Protein AF-0000000072867314 (afdb_homodimer)

Structure (mmCIF, N/CA/C/O backbone):
data_AF-0000000072867314-model_v1
#
loop_
_entity.id
_entity.type
_entity.pdbx_description
1 polymer 'Rtn protein'
#
loop_
_atom_site.group_PDB
_atom_site.id
_atom_site.type_symbol
_atom_site.label_atom_id
_atom_site.label_alt_id
_atom_site.label_comp_id
_atom_site.label_asym_id
_atom_site.label_entity_id
_atom_site.label_seq_id
_atom_site.pdbx_PDB_ins_code
_atom_site.Cartn_x
_atom_site.Cartn_y
_atom_site.Cartn_z
_atom_site.occupancy
_atom_site.B_iso_or_equiv
_atom_site.auth_seq_id
_atom_site.auth_comp_id
_atom_site.auth_asym_id
_atom_site.auth_atom_id
_atom_site.pdbx_PDB_model_num
ATOM 1 N N . MET A 1 1 ? 12.867 66.688 35.156 1 55.31 1 MET A N 1
ATOM 2 C CA . MET A 1 1 ? 13.281 66.125 33.875 1 55.31 1 MET A CA 1
ATOM 3 C C . MET A 1 1 ? 13.391 64.562 33.969 1 55.31 1 MET A C 1
ATOM 5 O O . MET A 1 1 ? 13.039 63.875 33.031 1 55.31 1 MET A O 1
ATOM 9 N N . LYS A 1 2 ? 13.742 64 35.062 1 69.75 2 LYS A N 1
ATOM 10 C CA . LYS A 1 2 ? 13.914 62.594 35.281 1 69.75 2 LYS A CA 1
ATOM 11 C C . LYS A 1 2 ? 12.57 61.875 35.438 1 69.75 2 LYS A C 1
ATOM 13 O O . LYS A 1 2 ? 12.406 60.75 34.969 1 69.75 2 LYS A O 1
ATOM 18 N N . GLU A 1 3 ? 11.672 62.594 35.938 1 65.06 3 GLU A N 1
ATOM 19 C CA . GLU A 1 3 ? 10.367 62 36.188 1 65.06 3 GLU A CA 1
ATOM 20 C C . GLU A 1 3 ? 9.586 61.781 34.906 1 65.06 3 GLU A C 1
ATOM 22 O O . GLU A 1 3 ? 8.906 60.75 34.75 1 65.06 3 GLU A O 1
ATOM 27 N N . ILE A 1 4 ? 9.727 62.656 33.938 1 61.56 4 ILE A N 1
ATOM 28 C CA . ILE A 1 4 ? 9.047 62.562 32.656 1 61.56 4 ILE A CA 1
ATOM 29 C C . ILE A 1 4 ? 9.648 61.438 31.844 1 61.56 4 ILE A C 1
ATOM 31 O O . ILE A 1 4 ? 8.922 60.688 31.188 1 61.56 4 ILE A O 1
ATOM 35 N N . LYS A 1 5 ? 10.828 61.219 32.031 1 64.75 5 LYS A N 1
ATOM 36 C CA . LYS A 1 5 ? 11.508 60.156 31.312 1 64.75 5 LYS A CA 1
ATOM 37 C C . LYS A 1 5 ? 11.07 58.781 31.812 1 64.75 5 LYS A C 1
ATOM 39 O O . LYS A 1 5 ? 10.898 57.844 31.031 1 64.75 5 LYS A O 1
ATOM 44 N N . ARG A 1 6 ? 10.781 58.719 33.125 1 65.94 6 ARG A N 1
ATOM 45 C CA . ARG A 1 6 ? 10.367 57.469 33.719 1 65.94 6 ARG A CA 1
ATOM 46 C C . ARG A 1 6 ? 8.945 57.094 33.312 1 65.94 6 ARG A C 1
ATOM 48 O O . ARG A 1 6 ? 8.648 55.938 33.062 1 65.94 6 ARG A O 1
ATOM 55 N N . ARG A 1 7 ? 8.172 58.125 33.188 1 67.62 7 ARG A N 1
ATOM 56 C CA . ARG A 1 7 ? 6.773 57.906 32.844 1 67.62 7 ARG A CA 1
ATOM 57 C C . ARG A 1 7 ? 6.648 57.438 31.391 1 67.62 7 ARG A C 1
ATOM 59 O O . ARG A 1 7 ? 5.863 56.531 31.078 1 67.62 7 ARG A O 1
ATOM 66 N N . ASN A 1 8 ? 7.531 57.938 30.594 1 66.75 8 ASN A N 1
ATOM 67 C CA . ASN A 1 8 ? 7.512 57.562 29.172 1 66.75 8 ASN A CA 1
ATOM 68 C C . ASN A 1 8 ? 8.023 56.125 28.969 1 66.75 8 ASN A C 1
ATOM 70 O O . ASN A 1 8 ? 7.5 55.406 28.125 1 66.75 8 ASN A O 1
ATOM 74 N N . ALA A 1 9 ? 8.844 55.812 29.906 1 71.88 9 ALA A N 1
ATOM 75 C CA . ALA A 1 9 ? 9.398 54.438 29.844 1 71.88 9 ALA A CA 1
ATOM 76 C C . ALA A 1 9 ? 8.367 53.406 30.266 1 71.88 9 ALA A C 1
ATOM 78 O O . ALA A 1 9 ? 8.258 52.344 29.672 1 71.88 9 ALA A O 1
ATOM 79 N N . TRP A 1 10 ? 7.562 53.844 31.297 1 70.62 10 TRP A N 1
ATOM 80 C CA . TRP A 1 10 ? 6.523 52.938 31.781 1 70.62 10 TRP A CA 1
ATOM 81 C C . TRP A 1 10 ? 5.406 52.781 30.75 1 70.62 10 TRP A C 1
ATOM 83 O O . TRP A 1 10 ? 4.879 51.688 30.562 1 70.62 10 TRP A O 1
ATOM 93 N N . ILE A 1 11 ? 5.121 53.844 30.031 1 68.62 11 ILE A N 1
ATOM 94 C CA . ILE A 1 11 ? 4.086 53.781 29 1 68.62 11 ILE A CA 1
ATOM 95 C C . ILE A 1 11 ? 4.562 52.938 27.828 1 68.62 11 ILE A C 1
ATOM 97 O O . ILE A 1 11 ? 3.811 52.125 27.297 1 68.62 11 ILE A O 1
ATOM 101 N N . ALA A 1 12 ? 5.855 53.094 27.578 1 67.88 12 ALA A N 1
ATOM 102 C CA . ALA A 1 12 ? 6.438 52.344 26.484 1 67.88 12 ALA A CA 1
ATOM 103 C C . ALA A 1 12 ? 6.457 50.844 26.812 1 67.88 12 ALA A C 1
ATOM 105 O O . ALA A 1 12 ? 6.125 50 25.953 1 67.88 12 ALA A O 1
ATOM 106 N N . PHE A 1 13 ? 6.766 50.562 28.047 1 65.44 13 PHE A N 1
ATOM 107 C CA . PHE A 1 13 ? 6.82 49.188 28.5 1 65.44 13 PHE A CA 1
ATOM 108 C C . PHE A 1 13 ? 5.426 48.562 28.547 1 65.44 13 PHE A C 1
ATOM 110 O O . PHE A 1 13 ? 5.227 47.438 28.156 1 65.44 13 PHE A O 1
ATOM 117 N N . SER A 1 14 ? 4.441 49.406 28.984 1 68.38 14 SER A N 1
ATOM 118 C CA . SER A 1 14 ? 3.062 48.906 29.078 1 68.38 14 SER A CA 1
ATOM 119 C C . SER A 1 14 ? 2.473 48.688 27.688 1 68.38 14 SER A C 1
ATOM 121 O O . SER A 1 14 ? 1.771 47.688 27.469 1 68.38 14 SER A O 1
ATOM 123 N N . LEU A 1 15 ? 2.863 49.531 26.75 1 66.44 15 LEU A N 1
ATOM 124 C CA . LEU A 1 15 ? 2.367 49.375 25.391 1 66.44 15 LEU A CA 1
ATOM 125 C C . LEU A 1 15 ? 2.961 48.125 24.734 1 66.44 15 LEU A C 1
ATOM 127 O O . LEU A 1 15 ? 2.256 47.375 24.047 1 66.44 15 LEU A O 1
ATOM 131 N N . ALA A 1 16 ? 4.266 47.938 25.047 1 65.62 16 ALA A N 1
ATOM 132 C CA . ALA A 1 16 ? 4.953 46.781 24.531 1 65.62 16 ALA A CA 1
ATOM 133 C C . ALA A 1 16 ? 4.344 45.5 25.094 1 65.62 16 ALA A C 1
ATOM 135 O O . ALA A 1 16 ? 4.152 44.5 24.359 1 65.62 16 ALA A O 1
ATOM 136 N N . LEU A 1 17 ? 3.945 45.531 26.328 1 69.88 17 LEU A N 1
ATOM 137 C CA . LEU A 1 17 ? 3.357 44.375 27 1 69.88 17 LEU A CA 1
ATOM 138 C C . LEU A 1 17 ? 1.967 44.094 26.438 1 69.88 17 LEU A C 1
ATOM 140 O O . LEU A 1 17 ? 1.614 42.906 26.234 1 69.88 17 LEU A O 1
ATOM 144 N N . VAL A 1 18 ? 1.208 45.125 26.141 1 69.06 18 VAL A N 1
ATOM 145 C CA . VAL A 1 18 ? -0.143 44.969 25.609 1 69.06 18 VAL A CA 1
ATOM 146 C C . VAL A 1 18 ? -0.082 44.375 24.203 1 69.06 18 VAL A C 1
ATOM 148 O O . VAL A 1 18 ? -0.845 43.438 23.875 1 69.06 18 VAL A O 1
ATOM 151 N N . VAL A 1 19 ? 0.861 44.844 23.391 1 66.69 19 VAL A N 1
ATOM 152 C CA . VAL A 1 19 ? 1.023 44.344 22.031 1 66.69 19 VAL A CA 1
ATOM 153 C C . VAL A 1 19 ? 1.481 42.875 22.062 1 66.69 19 VAL A C 1
ATOM 155 O O . VAL A 1 19 ? 0.995 42.062 21.297 1 66.69 19 VAL A O 1
ATOM 158 N N . PHE A 1 20 ? 2.369 42.594 23.047 1 67.31 20 PHE A N 1
ATOM 159 C CA . PHE A 1 20 ? 2.861 41.25 23.234 1 67.31 20 PHE A CA 1
ATOM 160 C C . PHE A 1 20 ? 1.735 40.312 23.672 1 67.31 20 PHE A C 1
ATOM 162 O O . PHE A 1 20 ? 1.569 39.219 23.125 1 67.31 20 PHE A O 1
ATOM 169 N N . LEU A 1 21 ? 0.933 40.812 24.562 1 69.69 21 LEU A N 1
ATOM 170 C CA . LEU A 1 21 ? -0.168 40 25.078 1 69.69 21 LEU A CA 1
ATOM 171 C C . LEU A 1 21 ? -1.259 39.812 24.031 1 69.69 21 LEU A C 1
ATOM 173 O O . LEU A 1 21 ? -1.838 38.75 23.891 1 69.69 21 LEU A O 1
ATOM 177 N N . ALA A 1 22 ? -1.521 40.781 23.219 1 69.06 22 ALA A N 1
ATOM 178 C CA . ALA A 1 22 ? -2.502 40.688 22.141 1 69.06 22 ALA A CA 1
ATOM 179 C C . ALA A 1 22 ? -2.045 39.719 21.062 1 69.06 22 ALA A C 1
ATOM 181 O O . ALA A 1 22 ? -2.84 38.938 20.562 1 69.06 22 ALA A O 1
ATOM 182 N N . GLY A 1 23 ? -0.732 39.812 20.75 1 64.12 23 GLY A N 1
ATOM 183 C CA . GLY A 1 23 ? -0.175 38.906 19.766 1 64.12 23 GLY A CA 1
ATOM 184 C C . GLY A 1 23 ? -0.267 37.438 20.188 1 64.12 23 GLY A C 1
ATOM 185 O O . GLY A 1 23 ? -0.692 36.594 19.391 1 64.12 23 GLY A O 1
ATOM 186 N N . VAL A 1 24 ? 0.084 37.219 21.438 1 66.31 24 VAL A N 1
ATOM 187 C CA . VAL A 1 24 ? 0.016 35.875 21.984 1 66.31 24 VAL A CA 1
ATOM 188 C C . VAL A 1 24 ? -1.438 35.406 22.031 1 66.31 24 VAL A C 1
ATOM 190 O O . VAL A 1 24 ? -1.733 34.25 21.719 1 66.31 24 VAL A O 1
ATOM 193 N N . PHE A 1 25 ? -2.344 36.312 22.266 1 64 25 PHE A N 1
ATOM 194 C CA . PHE A 1 25 ? -3.771 36.031 22.328 1 64 25 PHE A CA 1
ATOM 195 C C . PHE A 1 25 ? -4.309 35.656 20.953 1 64 25 PHE A C 1
ATOM 197 O O . PHE A 1 25 ? -5.059 34.688 20.812 1 64 25 PHE A O 1
ATOM 204 N N . VAL A 1 26 ? -3.934 36.281 19.906 1 64.06 26 VAL A N 1
ATOM 205 C CA . VAL A 1 26 ? -4.406 36.031 18.547 1 64.06 26 VAL A CA 1
ATOM 206 C C . VAL A 1 26 ? -3.877 34.688 18.047 1 64.06 26 VAL A C 1
ATOM 208 O O . VAL A 1 26 ? -4.621 33.906 17.453 1 64.06 26 VAL A O 1
ATOM 211 N N . ILE A 1 27 ? -2.688 34.469 18.375 1 61 27 ILE A N 1
ATOM 212 C CA . ILE A 1 27 ? -2.088 33.25 17.906 1 61 27 ILE A CA 1
ATOM 213 C C . ILE A 1 27 ? -2.766 32.031 18.594 1 61 27 ILE A C 1
ATOM 215 O O . ILE A 1 27 ? -3.1 31.062 17.938 1 61 27 ILE A O 1
ATOM 219 N N . ASN A 1 28 ? -2.959 32.25 19.891 1 57.69 28 ASN A N 1
ATOM 220 C CA . ASN A 1 28 ? -3.619 31.188 20.625 1 57.69 28 ASN A CA 1
ATOM 221 C C . ASN A 1 28 ? -5.078 31.031 20.203 1 57.69 28 ASN A C 1
ATOM 223 O O . ASN A 1 28 ? -5.598 29.922 20.141 1 57.69 28 ASN A O 1
ATOM 227 N N . TRP A 1 29 ? -5.652 32.156 19.922 1 58.12 29 TRP A N 1
ATOM 228 C CA . TRP A 1 29 ? 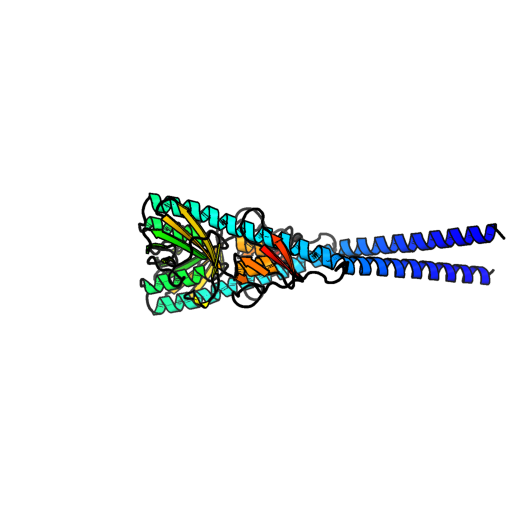-7.031 32.125 19.438 1 58.12 29 TRP A CA 1
ATOM 229 C C . TRP A 1 29 ? -7.129 31.484 18.062 1 58.12 29 TRP A C 1
ATOM 231 O O . TRP A 1 29 ? -8.055 30.703 17.812 1 58.12 29 TRP A O 1
ATOM 241 N N . GLN A 1 30 ? -6.219 31.672 17.281 1 57 30 GLN A N 1
ATOM 242 C CA . GLN A 1 30 ? -6.191 31.109 15.945 1 57 30 GLN A CA 1
ATOM 243 C C . GLN A 1 30 ? -5.91 29.609 15.984 1 57 30 GLN A C 1
ATOM 245 O O . GLN A 1 30 ? -6.516 28.828 15.242 1 57 30 GLN A O 1
ATOM 250 N N . LEU A 1 31 ? -5.016 29.281 16.812 1 55.31 31 LEU A N 1
ATOM 251 C CA . LEU A 1 31 ? -4.68 27.859 16.969 1 55.31 31 LEU A CA 1
ATOM 252 C C . LEU A 1 31 ? -5.852 27.078 17.562 1 55.31 31 LEU A C 1
ATOM 254 O O . LEU A 1 31 ? -6.082 25.922 17.188 1 55.31 31 LEU A O 1
ATOM 258 N N . TRP A 1 32 ? -6.473 27.891 18.406 1 53.16 32 TRP A N 1
ATOM 259 C CA . TRP A 1 32 ? -7.656 27.281 19 1 53.16 32 TRP A CA 1
ATOM 260 C C . TRP A 1 32 ? -8.773 27.156 17.984 1 53.16 32 TRP A C 1
ATOM 262 O O . TRP A 1 32 ? -9.484 26.141 17.938 1 53.16 32 TRP A O 1
ATOM 272 N N . HIS A 1 33 ? -9.055 28.156 17.172 1 52.59 33 HIS A N 1
ATOM 273 C CA . HIS A 1 33 ? -10.156 28.109 16.219 1 52.59 33 HIS A CA 1
ATOM 274 C C . HIS A 1 33 ? -9.828 27.219 15.031 1 52.59 33 HIS A C 1
ATOM 276 O O . HIS A 1 33 ? -10.734 26.688 14.375 1 52.59 33 HIS A O 1
ATOM 282 N N . SER A 1 34 ? -8.742 27.016 14.828 1 53.44 34 SER A N 1
ATOM 283 C CA . SER A 1 34 ? -8.359 26.234 13.656 1 53.44 34 SER A CA 1
ATOM 284 C C . SER A 1 34 ? -8.758 24.766 13.812 1 53.44 34 SER A C 1
ATOM 286 O O . SER A 1 34 ? -8.734 24.016 12.844 1 53.44 34 SER A O 1
ATOM 288 N N . ASP A 1 35 ? -9.414 24.484 14.969 1 52.47 35 ASP A N 1
ATOM 289 C CA . ASP A 1 35 ? -9.617 23.062 15.242 1 52.47 35 ASP A CA 1
ATOM 290 C C . ASP A 1 35 ? -10.781 22.5 14.422 1 52.47 35 ASP A C 1
ATOM 292 O O . ASP A 1 35 ? -10.695 21.391 13.883 1 52.47 35 ASP A O 1
ATOM 296 N N . GLN A 1 36 ? -12.102 23.281 14.555 1 53.94 36 GLN A N 1
ATOM 297 C CA . GLN A 1 36 ? -13.242 22.719 13.844 1 53.94 36 GLN A CA 1
ATOM 298 C C . GLN A 1 36 ? -12.961 22.594 12.352 1 53.94 36 GLN A C 1
ATOM 300 O O . GLN A 1 36 ? -13.281 21.578 11.742 1 53.94 36 GLN A O 1
ATOM 305 N N . ALA A 1 37 ? -12.602 23.672 11.742 1 57.28 37 ALA A N 1
ATOM 306 C CA . ALA A 1 37 ? -12.258 23.734 10.32 1 57.28 37 ALA A CA 1
ATOM 307 C C . ALA A 1 37 ? -11.258 22.641 9.945 1 57.28 37 ALA A C 1
ATOM 309 O O . ALA A 1 37 ? -11.297 22.109 8.836 1 57.28 37 ALA A O 1
ATOM 310 N N . THR A 1 38 ? -11.039 22.031 11.172 1 71.88 38 THR A N 1
ATOM 311 C CA . THR A 1 38 ? -9.914 21.141 10.945 1 71.88 38 THR A CA 1
ATOM 312 C C . THR A 1 38 ? -10.391 19.703 10.766 1 71.88 38 THR A C 1
ATOM 314 O O . THR A 1 38 ? -9.93 19 9.867 1 71.88 38 THR A O 1
ATOM 317 N N . HIS A 1 39 ? -11.805 19.453 11.336 1 79.5 39 HIS A N 1
ATOM 318 C CA . HIS A 1 39 ? -12.234 18.062 11.234 1 79.5 39 HIS A CA 1
ATOM 319 C C . HIS A 1 39 ? -12.93 17.797 9.906 1 79.5 39 HIS A C 1
ATOM 321 O O . HIS A 1 39 ? -12.781 16.719 9.328 1 79.5 39 HIS A O 1
ATOM 327 N N . VAL A 1 40 ? -13.719 18.844 9.5 1 82.69 40 VAL A N 1
ATOM 328 C CA . VAL A 1 40 ? -14.406 18.672 8.227 1 82.69 40 VAL A CA 1
ATOM 329 C C . VAL A 1 40 ? -13.383 18.594 7.098 1 82.69 40 VAL A C 1
ATOM 331 O O . VAL A 1 40 ? -13.531 17.797 6.164 1 82.69 40 VAL A O 1
ATOM 334 N N . ALA A 1 41 ? -12.453 19.406 7.258 1 85.5 41 ALA A N 1
ATOM 335 C CA . ALA A 1 41 ? -11.391 19.375 6.254 1 85.5 41 ALA A CA 1
ATOM 336 C C . ALA A 1 41 ? -10.648 18.047 6.277 1 85.5 41 ALA A C 1
ATOM 338 O O . ALA A 1 41 ? -10.305 17.5 5.223 1 85.5 41 ALA A O 1
ATOM 339 N N . ALA A 1 42 ? -10.461 17.5 7.43 1 87.62 42 ALA A N 1
ATOM 340 C CA . ALA A 1 42 ? -9.812 16.188 7.57 1 87.62 42 ALA A CA 1
ATOM 341 C C . ALA A 1 42 ? -10.68 15.078 6.98 1 87.62 42 ALA A C 1
ATOM 343 O O . ALA A 1 42 ? -10.164 14.18 6.309 1 87.62 42 ALA A O 1
ATOM 344 N N . ALA A 1 43 ? -11.945 15.195 7.176 1 90.62 43 ALA A N 1
ATOM 345 C CA . ALA A 1 43 ? -12.875 14.203 6.645 1 90.62 43 ALA A CA 1
ATOM 346 C C . ALA A 1 43 ? -12.898 14.242 5.117 1 90.62 43 ALA A C 1
ATOM 348 O O . ALA A 1 43 ? -12.93 13.195 4.465 1 90.62 43 ALA A O 1
ATOM 349 N N . ARG A 1 44 ? -12.914 15.453 4.609 1 91.19 44 ARG A N 1
ATOM 350 C CA . ARG A 1 44 ? -12.914 15.617 3.156 1 91.19 44 ARG A CA 1
ATOM 351 C C . ARG A 1 44 ? -11.641 15.047 2.541 1 91.19 44 ARG A C 1
ATOM 353 O O . ARG A 1 44 ? -11.688 14.375 1.506 1 91.19 44 ARG A O 1
ATOM 360 N N . GLN A 1 45 ? -10.555 15.32 3.25 1 91.31 45 GLN A N 1
ATOM 361 C CA . GLN A 1 45 ? -9.281 14.805 2.756 1 91.31 45 GLN A CA 1
ATOM 362 C C . GLN A 1 45 ? -9.242 13.281 2.824 1 91.31 45 GLN A C 1
ATOM 364 O O . GLN A 1 45 ? -8.766 12.625 1.894 1 91.31 45 GLN A O 1
ATOM 369 N N . ALA A 1 46 ? -9.711 12.734 3.875 1 93.31 46 ALA A N 1
ATOM 370 C CA . ALA A 1 46 ? -9.781 11.281 4.016 1 93.31 46 ALA A CA 1
ATOM 371 C C . ALA A 1 46 ? -10.656 10.664 2.934 1 93.31 46 ALA A C 1
ATOM 373 O O . ALA A 1 46 ? -10.305 9.641 2.342 1 93.31 46 ALA A O 1
ATOM 374 N N . ALA A 1 47 ? -11.758 11.32 2.664 1 95.44 47 ALA A N 1
ATOM 375 C CA . ALA A 1 47 ? -12.68 10.828 1.642 1 95.44 47 ALA A CA 1
ATOM 376 C C . ALA A 1 47 ? -12.023 10.828 0.264 1 95.44 47 ALA A C 1
ATOM 378 O O . ALA A 1 47 ? -12.219 9.906 -0.526 1 95.44 47 ALA A O 1
ATOM 379 N N . LYS A 1 48 ? -11.328 11.852 0.046 1 95.25 48 LYS A N 1
ATOM 380 C CA . LYS A 1 48 ? -10.625 11.938 -1.23 1 95.25 48 LYS A CA 1
ATOM 381 C C . LYS A 1 48 ? -9.617 10.797 -1.373 1 95.25 48 LYS A C 1
ATOM 383 O O . LYS A 1 48 ? -9.508 10.188 -2.438 1 95.25 48 LYS A O 1
ATOM 388 N N . LYS A 1 49 ? -8.914 10.461 -0.303 1 94.62 49 LYS A N 1
ATOM 389 C CA . LYS A 1 49 ? -7.926 9.383 -0.326 1 94.62 49 LYS A CA 1
ATOM 390 C C . LYS A 1 49 ? -8.602 8.023 -0.511 1 94.62 49 LYS A C 1
ATOM 392 O O . LYS A 1 49 ? -8.133 7.199 -1.298 1 94.62 49 LYS A O 1
ATOM 397 N N . ILE A 1 50 ? -9.703 7.848 0.119 1 97.62 50 ILE A N 1
ATOM 398 C CA . ILE A 1 50 ? -10.422 6.582 0.007 1 97.62 50 ILE A CA 1
ATOM 399 C C . ILE A 1 50 ? -11 6.445 -1.398 1 97.62 50 ILE A C 1
ATOM 401 O O . ILE A 1 50 ? -10.961 5.359 -1.987 1 97.62 50 ILE A O 1
ATOM 405 N N . ALA A 1 51 ? -11.531 7.543 -1.922 1 98.12 51 ALA A N 1
ATOM 406 C CA . ALA A 1 51 ? -12.055 7.508 -3.285 1 98.12 51 ALA A CA 1
ATOM 407 C C . ALA A 1 51 ? -10.961 7.148 -4.285 1 98.12 51 ALA A C 1
ATOM 409 O O . ALA A 1 51 ? -11.203 6.406 -5.238 1 98.12 51 ALA A O 1
ATOM 410 N N . ALA A 1 52 ? -9.789 7.617 -4.027 1 96.81 52 ALA A N 1
ATOM 411 C CA . ALA A 1 52 ? -8.664 7.301 -4.906 1 96.81 52 ALA A CA 1
ATOM 412 C C . ALA A 1 52 ? -8.32 5.816 -4.84 1 96.81 52 ALA A C 1
ATOM 414 O O . ALA A 1 52 ? -7.98 5.207 -5.855 1 96.81 52 ALA A O 1
ATOM 415 N N . ILE A 1 53 ? -8.367 5.262 -3.686 1 98.25 53 ILE A N 1
ATOM 416 C CA . ILE A 1 53 ? -8.141 3.828 -3.518 1 98.25 53 ILE A CA 1
ATOM 417 C C . ILE A 1 53 ? -9.203 3.045 -4.273 1 98.25 53 ILE A C 1
ATOM 419 O O . ILE A 1 53 ? -8.898 2.061 -4.953 1 98.25 53 ILE A O 1
ATOM 423 N N . LEU A 1 54 ? -10.438 3.508 -4.207 1 98.75 54 LEU A N 1
ATOM 424 C CA . LEU A 1 54 ? -11.531 2.826 -4.887 1 98.75 54 LEU A CA 1
ATOM 425 C C . LEU A 1 54 ? -11.414 2.986 -6.398 1 98.75 54 LEU A C 1
ATOM 427 O O . LEU A 1 54 ? -11.852 2.115 -7.156 1 98.75 54 LEU A O 1
ATOM 431 N N . ASP A 1 55 ? -10.797 4.094 -6.848 1 98.44 55 ASP A N 1
ATOM 432 C CA . ASP A 1 55 ? -10.5 4.223 -8.273 1 98.44 55 ASP A CA 1
ATOM 433 C C . ASP A 1 55 ? -9.555 3.119 -8.742 1 98.44 55 ASP A C 1
ATOM 435 O O . ASP A 1 55 ? -9.703 2.598 -9.844 1 98.44 55 ASP A O 1
ATOM 439 N N . GLU A 1 56 ? -8.57 2.754 -7.867 1 98.06 56 GLU A N 1
ATOM 440 C CA . GLU A 1 56 ? -7.688 1.634 -8.18 1 98.06 56 GLU A CA 1
ATOM 441 C C . GLU A 1 56 ? -8.477 0.336 -8.336 1 98.06 56 GLU A C 1
ATOM 443 O O . GLU A 1 56 ? -8.211 -0.447 -9.25 1 98.06 56 GLU A O 1
ATOM 448 N N . ALA A 1 57 ? -9.383 0.16 -7.461 1 98.75 57 ALA A N 1
ATOM 449 C CA . ALA A 1 57 ? -10.219 -1.039 -7.508 1 98.75 57 ALA A CA 1
ATOM 450 C C . ALA A 1 57 ? -11.055 -1.079 -8.789 1 98.75 57 ALA A C 1
ATOM 452 O O . ALA A 1 57 ? -11.195 -2.133 -9.406 1 98.75 57 ALA A O 1
ATOM 453 N N . ARG A 1 58 ? -11.594 0.04 -9.141 1 98.19 58 ARG A N 1
ATOM 454 C CA . ARG A 1 58 ? -12.375 0.127 -10.367 1 98.19 58 ARG A CA 1
ATOM 455 C C . ARG A 1 58 ? -11.523 -0.218 -11.586 1 98.19 58 ARG A C 1
ATOM 457 O O . ARG A 1 58 ? -11.961 -0.964 -12.461 1 98.19 58 ARG A O 1
ATOM 464 N N . GLU A 1 59 ? -10.344 0.258 -11.586 1 97.81 59 GLU A N 1
ATOM 465 C CA . GLU A 1 59 ? -9.43 -0.051 -12.688 1 97.81 59 GLU A CA 1
ATOM 466 C C . GLU A 1 59 ? -9.078 -1.535 -12.711 1 97.81 59 GLU A C 1
ATOM 468 O O . GLU A 1 59 ? -9.031 -2.152 -13.773 1 97.81 59 GLU A O 1
ATOM 473 N N . ALA A 1 60 ? -8.844 -2.051 -11.578 1 98.44 60 ALA A N 1
ATOM 474 C CA . ALA A 1 60 ? -8.531 -3.475 -11.477 1 98.44 60 ALA A CA 1
ATOM 475 C C . ALA A 1 60 ? -9.711 -4.328 -11.938 1 98.44 60 ALA A C 1
ATOM 477 O O . ALA A 1 60 ? -9.516 -5.398 -12.516 1 98.44 60 ALA A O 1
ATOM 478 N N . THR A 1 61 ? -10.906 -3.871 -11.68 1 98.31 61 THR A N 1
ATOM 479 C CA . THR A 1 61 ? -12.109 -4.562 -12.125 1 98.31 61 THR A CA 1
ATOM 480 C C . THR A 1 61 ? -12.156 -4.641 -13.648 1 98.31 61 THR A C 1
ATOM 482 O O . THR A 1 61 ? -12.547 -5.664 -14.211 1 98.31 61 THR A O 1
ATOM 485 N N . ALA A 1 62 ? -11.75 -3.598 -14.258 1 97.06 62 ALA A N 1
ATOM 486 C CA . ALA A 1 62 ? -11.703 -3.605 -15.719 1 97.06 62 ALA A CA 1
ATOM 487 C C . ALA A 1 62 ? -10.75 -4.68 -16.234 1 97.06 62 ALA A C 1
ATOM 489 O O . ALA A 1 62 ? -11.07 -5.406 -17.172 1 97.06 62 ALA A O 1
ATOM 490 N N . THR A 1 63 ? -9.648 -4.809 -15.602 1 96.31 63 THR A N 1
ATOM 491 C CA . THR A 1 63 ? -8.688 -5.844 -15.961 1 96.31 63 THR A CA 1
ATOM 492 C C . THR A 1 63 ? -9.266 -7.234 -15.711 1 96.31 63 THR A C 1
ATOM 494 O O . THR A 1 63 ? -9.117 -8.133 -16.531 1 96.31 63 THR A O 1
ATOM 497 N N . ALA A 1 64 ? -9.93 -7.367 -14.602 1 98.19 64 ALA A N 1
ATOM 498 C CA . ALA A 1 64 ? -10.531 -8.648 -14.25 1 98.19 64 ALA A CA 1
ATOM 499 C C . ALA A 1 64 ? -11.602 -9.055 -15.258 1 98.19 64 ALA A C 1
ATOM 501 O O . ALA A 1 64 ? -11.703 -10.227 -15.633 1 98.19 64 ALA A O 1
ATOM 502 N N . LEU A 1 65 ? -12.352 -8.102 -15.695 1 97.38 65 LEU A N 1
ATOM 503 C CA . LEU A 1 65 ? -13.391 -8.391 -16.672 1 97.38 65 LEU A CA 1
ATOM 504 C C . LEU A 1 65 ? -12.781 -8.797 -18.016 1 97.38 65 LEU A C 1
ATOM 506 O O . LEU A 1 65 ? -13.312 -9.68 -18.703 1 97.38 65 LEU A O 1
ATOM 510 N N . ASN A 1 66 ? -11.68 -8.188 -18.375 1 96.5 66 ASN A N 1
ATOM 511 C CA . ASN A 1 66 ? -10.961 -8.602 -19.578 1 96.5 66 ASN A CA 1
ATOM 512 C C . ASN A 1 66 ? -10.461 -10.039 -19.469 1 96.5 66 ASN A C 1
ATOM 514 O O . ASN A 1 66 ? -10.57 -10.82 -20.422 1 96.5 66 ASN A O 1
ATOM 518 N N . VAL A 1 67 ? -9.977 -10.398 -18.312 1 96.94 67 VAL A N 1
ATOM 519 C CA . VAL A 1 67 ? -9.523 -11.758 -18.047 1 96.94 67 VAL A CA 1
ATOM 520 C C . VAL A 1 67 ? -10.703 -12.719 -18.156 1 96.94 67 VAL A C 1
ATOM 522 O O . VAL A 1 67 ? -10.57 -13.82 -18.688 1 96.94 67 VAL A O 1
ATOM 525 N N . SER A 1 68 ? -11.82 -12.281 -17.688 1 95.5 68 SER A N 1
ATOM 526 C CA . SER A 1 68 ? -13.008 -13.133 -17.703 1 95.5 68 SER A CA 1
ATOM 527 C C . SER A 1 68 ? -13.43 -13.438 -19.141 1 95.5 68 SER A C 1
ATOM 529 O O . SER A 1 68 ? -13.969 -14.516 -19.422 1 95.5 68 SER A O 1
ATOM 531 N N . ARG A 1 69 ? -13.227 -12.547 -19.984 1 94.19 69 ARG A N 1
ATOM 532 C CA . ARG A 1 69 ? -13.594 -12.727 -21.391 1 94.19 69 ARG A CA 1
ATOM 533 C C . ARG A 1 69 ? -12.641 -13.688 -22.094 1 94.19 69 ARG A C 1
ATOM 535 O O . ARG A 1 69 ? -13.047 -14.461 -22.953 1 94.19 69 ARG A O 1
ATOM 542 N N . SER A 1 70 ? -11.375 -13.656 -21.672 1 93 70 SER A N 1
ATOM 543 C CA . SER A 1 70 ? -10.352 -14.484 -22.297 1 93 70 SER A CA 1
ATOM 544 C C . SER A 1 70 ? -10.289 -15.859 -21.641 1 93 70 SER A C 1
ATOM 546 O O . SER A 1 70 ? -9.734 -16.797 -22.234 1 93 70 SER A O 1
ATOM 548 N N . GLY A 1 71 ? -10.836 -16.047 -20.422 1 90.81 71 GLY A N 1
ATOM 549 C CA . GLY A 1 71 ? -10.805 -17.297 -19.688 1 90.81 71 GLY A CA 1
ATOM 550 C C . GLY A 1 71 ? -9.82 -17.281 -18.531 1 90.81 71 GLY A C 1
ATOM 551 O O . GLY A 1 71 ? -8.852 -16.531 -18.547 1 90.81 71 GLY A O 1
ATOM 552 N N . CYS A 1 72 ? -10.133 -18.094 -17.609 1 91.5 72 CYS A N 1
ATOM 553 C CA . CYS A 1 72 ? -9.25 -18.203 -16.453 1 91.5 72 CYS A CA 1
ATOM 554 C C . CYS A 1 72 ? -8.188 -19.266 -16.672 1 91.5 72 CYS A C 1
ATOM 556 O O . CYS A 1 72 ? -8.305 -20.375 -16.156 1 91.5 72 CYS A O 1
ATOM 558 N N . SER A 1 73 ? -7.223 -19.047 -17.453 1 92.88 73 SER A N 1
ATOM 559 C CA . SER A 1 73 ? -6.047 -19.891 -17.656 1 92.88 73 SER A CA 1
ATOM 560 C C . SER A 1 73 ? -4.91 -19.484 -16.734 1 92.88 73 SER A C 1
ATOM 562 O O . SER A 1 73 ? -5.082 -18.609 -15.875 1 92.88 73 SER A O 1
ATOM 564 N N . GLY A 1 74 ? -3.82 -20.219 -16.844 1 92.75 74 GLY A N 1
ATOM 565 C CA . GLY A 1 74 ? -2.639 -19.797 -16.109 1 92.75 74 GLY A CA 1
ATOM 566 C C . GLY A 1 74 ? -2.266 -18.344 -16.375 1 92.75 74 GLY A C 1
ATOM 567 O O . GLY A 1 74 ? -1.886 -17.625 -15.445 1 92.75 74 GLY A O 1
ATOM 568 N N . GLN A 1 75 ? -2.498 -17.953 -17.641 1 94 75 GLN A N 1
ATOM 569 C CA . GLN A 1 75 ? -2.203 -16.578 -18.016 1 94 75 GLN A CA 1
ATOM 570 C C . GLN A 1 75 ? -3.184 -15.609 -17.375 1 94 75 GLN A C 1
ATOM 572 O O . GLN A 1 75 ? -2.795 -14.516 -16.938 1 94 75 GLN A O 1
ATOM 577 N N . GLY A 1 76 ? -4.383 -15.992 -17.281 1 95.5 76 GLY A N 1
ATOM 578 C CA . GLY A 1 76 ? -5.391 -15.148 -16.656 1 95.5 76 GLY A CA 1
ATOM 579 C C . GLY A 1 76 ? -5.148 -14.922 -15.18 1 95.5 76 GLY A C 1
ATOM 580 O O . GLY A 1 76 ? -5.234 -13.789 -14.695 1 95.5 76 GLY A O 1
ATOM 581 N N . GLN A 1 77 ? -4.836 -16 -14.516 1 96.25 77 GLN A N 1
ATOM 582 C CA . GLN A 1 77 ? -4.535 -15.891 -13.094 1 96.25 77 GLN A CA 1
ATOM 583 C C . GLN A 1 77 ? -3.309 -15.008 -12.859 1 96.25 77 GLN A C 1
ATOM 585 O O . GLN A 1 77 ? -3.285 -14.203 -11.922 1 96.25 77 GLN A O 1
ATOM 590 N N . PHE A 1 78 ? -2.371 -15.219 -13.789 1 96.94 78 PHE A N 1
ATOM 591 C CA . PHE A 1 78 ? -1.158 -14.414 -13.695 1 96.94 78 PHE A CA 1
ATOM 592 C C . PHE A 1 78 ? -1.476 -12.938 -13.883 1 96.94 78 PHE A C 1
ATOM 594 O O . PHE A 1 78 ? -0.945 -12.086 -13.164 1 96.94 78 PHE A O 1
ATOM 601 N N . GLN A 1 79 ? -2.367 -12.609 -14.742 1 97.19 79 GLN A N 1
ATOM 602 C CA . GLN A 1 79 ? -2.764 -11.234 -15 1 97.19 79 GLN A CA 1
ATOM 603 C C . GLN A 1 79 ? -3.484 -10.633 -13.797 1 97.19 79 GLN A C 1
ATOM 605 O O . GLN A 1 79 ? -3.242 -9.484 -13.43 1 97.19 79 GLN A O 1
ATOM 610 N N . LEU A 1 80 ? -4.336 -11.438 -13.164 1 98.31 80 LEU A N 1
ATOM 611 C CA . LEU A 1 80 ? -5.027 -10.969 -11.977 1 98.31 80 LEU A CA 1
ATOM 612 C C . LEU A 1 80 ? -4.047 -10.719 -10.836 1 98.31 80 LEU A C 1
ATOM 614 O O . LEU A 1 80 ? -4.113 -9.68 -10.164 1 98.31 80 LEU A O 1
ATOM 618 N N . GLY A 1 81 ? -3.143 -11.672 -10.68 1 98.06 81 GLY A N 1
ATOM 619 C CA . GLY A 1 81 ? -2.123 -11.531 -9.656 1 98.06 81 GLY A CA 1
ATOM 620 C C . GLY A 1 81 ? -1.232 -10.32 -9.859 1 98.06 81 GLY A C 1
ATOM 621 O O . GLY A 1 81 ? -0.899 -9.617 -8.906 1 98.06 81 GLY A O 1
ATOM 622 N N . THR A 1 82 ? -0.864 -10.086 -11.086 1 97.56 82 THR A N 1
ATOM 623 C CA . THR A 1 82 ? -0.023 -8.945 -11.43 1 97.56 82 THR A CA 1
ATOM 624 C C . THR A 1 82 ? -0.752 -7.633 -11.148 1 97.56 82 THR A C 1
ATOM 626 O O . THR A 1 82 ? -0.179 -6.707 -10.57 1 97.56 82 THR A O 1
ATOM 629 N N . GLU A 1 83 ? -2.025 -7.633 -11.516 1 98 83 GLU A N 1
ATOM 630 C CA . GLU A 1 83 ? -2.824 -6.434 -11.281 1 98 83 GLU A CA 1
ATOM 631 C C . GLU A 1 83 ? -2.922 -6.117 -9.797 1 98 83 GLU A C 1
ATOM 633 O O . GLU A 1 83 ? -2.729 -4.973 -9.383 1 98 83 GLU A O 1
ATOM 638 N N . ALA A 1 84 ? -3.168 -7.125 -9.008 1 98.31 84 ALA A N 1
ATOM 639 C CA . ALA A 1 84 ? -3.26 -6.941 -7.562 1 98.31 84 ALA A CA 1
ATOM 640 C C . ALA A 1 84 ? -1.923 -6.492 -6.98 1 98.31 84 ALA A C 1
ATOM 642 O O . ALA A 1 84 ? -1.884 -5.668 -6.062 1 98.31 84 ALA A O 1
ATOM 643 N N . ALA A 1 85 ? -0.841 -7.012 -7.523 1 97.31 85 ALA A N 1
ATOM 644 C CA . ALA A 1 85 ? 0.496 -6.719 -7.012 1 97.31 85 ALA A CA 1
ATOM 645 C C . ALA A 1 85 ? 0.924 -5.301 -7.375 1 97.31 85 ALA A C 1
ATOM 647 O O . ALA A 1 85 ? 1.69 -4.672 -6.641 1 97.31 85 ALA A O 1
ATOM 648 N N . LEU A 1 86 ? 0.425 -4.754 -8.492 1 96.69 86 LEU A N 1
ATOM 649 C CA . LEU A 1 86 ? 0.905 -3.477 -9.008 1 96.69 86 LEU A CA 1
ATOM 650 C C . LEU A 1 86 ? 0.114 -2.32 -8.398 1 96.69 86 LEU A C 1
ATOM 652 O O . LEU A 1 86 ? 0.617 -1.196 -8.32 1 96.69 86 LEU A O 1
ATOM 656 N N . GLN A 1 87 ? -1.128 -2.637 -8.031 1 96.81 87 GLN A N 1
ATOM 657 C CA . GLN A 1 87 ? -1.934 -1.595 -7.398 1 96.81 87 GLN A CA 1
ATOM 658 C C . GLN A 1 87 ? -1.605 -1.466 -5.914 1 96.81 87 GLN A C 1
ATOM 660 O O . GLN A 1 87 ? -1.726 -2.436 -5.16 1 96.81 87 GLN A O 1
ATOM 665 N N . PRO A 1 88 ? -1.291 -0.301 -5.43 1 95.5 88 PRO A N 1
ATOM 666 C CA . PRO A 1 88 ? -0.68 -0.131 -4.109 1 95.5 88 PRO A CA 1
ATOM 667 C C . PRO A 1 88 ? -1.604 -0.562 -2.973 1 95.5 88 PRO A C 1
ATOM 669 O O . PRO A 1 88 ? -1.13 -0.963 -1.906 1 95.5 88 PRO A O 1
ATOM 672 N N . HIS A 1 89 ? -2.895 -0.511 -3.221 1 97.88 89 HIS A N 1
ATOM 673 C CA . HIS A 1 89 ? -3.742 -0.672 -2.045 1 97.88 89 HIS A CA 1
ATOM 674 C C . HIS A 1 89 ? -4.633 -1.903 -2.172 1 97.88 89 HIS A C 1
ATOM 676 O O . HIS A 1 89 ? -5.441 -2.184 -1.284 1 97.88 89 HIS A O 1
ATOM 682 N N . LEU A 1 90 ? -4.457 -2.652 -3.215 1 98.5 90 LEU A N 1
ATOM 683 C CA . LEU A 1 90 ? -5.316 -3.816 -3.408 1 98.5 90 LEU A CA 1
ATOM 684 C C . LEU A 1 90 ? -4.703 -5.059 -2.771 1 98.5 90 LEU A C 1
ATOM 686 O O . LEU A 1 90 ? -3.49 -5.262 -2.846 1 98.5 90 LEU A O 1
ATOM 690 N N . ARG A 1 91 ? -5.52 -5.84 -2.191 1 98.19 91 ARG A N 1
ATOM 691 C CA . ARG A 1 91 ? -5.086 -7.09 -1.573 1 98.19 91 ARG A CA 1
ATOM 692 C C . ARG A 1 91 ? -5.277 -8.266 -2.521 1 98.19 91 ARG A C 1
ATOM 694 O O . ARG A 1 91 ? -4.312 -8.93 -2.898 1 98.19 91 ARG A O 1
ATOM 701 N N . THR A 1 92 ? -6.574 -8.523 -2.961 1 98.44 92 THR A N 1
ATOM 702 C CA . THR A 1 92 ? -6.84 -9.625 -3.885 1 98.44 92 THR A CA 1
ATOM 703 C C . THR A 1 92 ? -7.926 -9.242 -4.887 1 98.44 92 THR A C 1
ATOM 705 O O . THR A 1 92 ? -8.672 -8.281 -4.664 1 98.44 92 THR A O 1
ATOM 708 N N . ILE A 1 93 ? -7.988 -9.938 -5.914 1 98.62 93 ILE A N 1
ATOM 709 C CA . ILE A 1 93 ? -9.016 -9.859 -6.945 1 98.62 93 ILE A CA 1
ATOM 710 C C . ILE A 1 93 ? -9.617 -11.242 -7.176 1 98.62 93 ILE A C 1
ATOM 712 O O . ILE A 1 93 ? -8.891 -12.227 -7.348 1 98.62 93 ILE A O 1
ATOM 716 N N . LEU A 1 94 ? -10.898 -11.273 -7.234 1 97.75 94 LEU A N 1
ATOM 717 C CA . LEU A 1 94 ? -11.617 -12.531 -7.43 1 97.75 94 LEU A CA 1
ATOM 718 C C . LEU A 1 94 ? -12.664 -12.398 -8.531 1 97.75 94 LEU A C 1
ATOM 720 O O . LEU A 1 94 ? -13.328 -11.367 -8.641 1 97.75 94 LEU A O 1
ATOM 724 N N . LEU A 1 95 ? -12.773 -13.453 -9.258 1 97.81 95 LEU A N 1
ATOM 725 C CA . LEU A 1 95 ? -13.852 -13.609 -10.227 1 97.81 95 LEU A CA 1
ATOM 726 C C . LEU A 1 95 ? -14.797 -14.727 -9.82 1 97.81 95 LEU A C 1
ATOM 728 O O . LEU A 1 95 ? -14.367 -15.867 -9.617 1 97.81 95 LEU A O 1
ATOM 732 N N . ILE A 1 96 ? -16 -14.359 -9.688 1 97.06 96 ILE A N 1
ATOM 733 C CA . ILE A 1 96 ? -17.047 -15.336 -9.383 1 97.06 96 ILE A CA 1
ATOM 734 C C . ILE A 1 96 ? -17.938 -15.539 -10.602 1 97.06 96 ILE A C 1
ATOM 736 O O . ILE A 1 96 ? -18.406 -14.57 -11.211 1 97.06 96 ILE A O 1
ATOM 740 N N . LYS A 1 97 ? -18.078 -16.688 -10.945 1 94.88 97 LYS A N 1
ATOM 741 C CA . LYS A 1 97 ? -18.922 -17.094 -12.055 1 94.88 97 LYS A CA 1
ATOM 742 C C . LYS A 1 97 ? -19.891 -18.203 -11.625 1 94.88 97 LYS A C 1
ATOM 744 O O . LYS A 1 97 ? -19.469 -19.219 -11.055 1 94.88 97 LYS A O 1
ATOM 749 N N . ASP A 1 98 ? -21.188 -17.969 -11.961 1 89.94 98 ASP A N 1
ATOM 750 C CA . ASP A 1 98 ? -22.234 -18.938 -11.633 1 89.94 98 ASP A CA 1
ATOM 751 C C . ASP A 1 98 ? -22.203 -19.312 -10.156 1 89.94 98 ASP A C 1
ATOM 753 O O . ASP A 1 98 ? -22.266 -20.484 -9.805 1 89.94 98 ASP A O 1
ATOM 757 N N . GLY A 1 99 ? -21.875 -18.312 -9.273 1 88.25 99 GLY A N 1
ATOM 758 C CA . GLY A 1 99 ? -21.969 -18.469 -7.832 1 88.25 99 GLY A CA 1
ATOM 759 C C . GLY A 1 99 ? -20.75 -19.141 -7.223 1 88.25 99 GLY A C 1
ATOM 760 O O . GLY A 1 99 ? -20.781 -19.547 -6.059 1 88.25 99 GLY A O 1
ATOM 761 N N . GLN A 1 100 ? -19.75 -19.359 -8.023 1 93.81 100 GLN A N 1
ATOM 762 C CA . GLN A 1 100 ? -18.531 -19.984 -7.523 1 93.81 100 GLN A CA 1
ATOM 763 C C . GLN A 1 100 ? -17.297 -19.172 -7.895 1 93.81 100 GLN A C 1
ATOM 765 O O . GLN A 1 100 ? -17.266 -18.547 -8.953 1 93.81 100 GLN A O 1
ATOM 770 N N . VAL A 1 101 ? -16.344 -19.312 -7 1 95.31 101 VAL A N 1
ATOM 771 C CA . VAL A 1 101 ? -15.07 -18.672 -7.332 1 95.31 101 VAL A CA 1
ATOM 772 C C . VAL A 1 101 ? -14.492 -19.312 -8.594 1 95.31 101 VAL A C 1
ATOM 774 O O . VAL A 1 101 ? -14.297 -20.516 -8.656 1 95.31 101 VAL A O 1
ATOM 777 N N . TRP A 1 102 ? -14.281 -18.531 -9.523 1 96.56 102 TRP A N 1
ATOM 778 C CA . TRP A 1 102 ? -13.836 -19.016 -10.836 1 96.56 102 TRP A CA 1
ATOM 779 C C . TRP A 1 102 ? -12.352 -18.719 -11.039 1 96.56 102 TRP A C 1
ATOM 781 O O . TRP A 1 102 ? -11.633 -19.547 -11.609 1 96.56 102 TRP A O 1
ATOM 791 N N . CYS A 1 103 ? -11.922 -17.594 -10.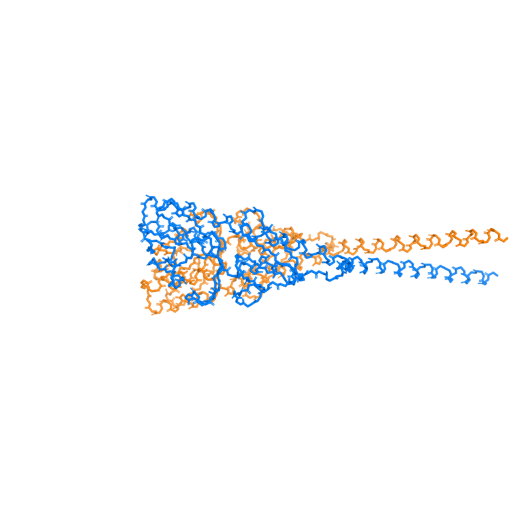617 1 97.44 103 CYS A N 1
ATOM 792 C CA . CYS A 1 103 ? -10.531 -17.172 -10.773 1 97.44 103 CYS A CA 1
ATOM 793 C C . CYS A 1 103 ? -10.109 -16.25 -9.648 1 97.44 103 CYS A C 1
ATOM 795 O O . CYS A 1 103 ? -10.914 -15.453 -9.156 1 97.44 103 CYS A O 1
ATOM 797 N N . SER A 1 104 ? -8.852 -16.328 -9.227 1 97.38 104 SER A N 1
ATOM 798 C CA . SER A 1 104 ? -8.336 -15.492 -8.148 1 97.38 104 SER A CA 1
ATOM 799 C C . SER A 1 104 ? -6.926 -15.008 -8.453 1 97.38 104 SER A C 1
ATOM 801 O O . SER A 1 104 ? -6.219 -15.609 -9.266 1 97.38 104 SER A O 1
ATOM 803 N N . SER A 1 105 ? -6.551 -13.938 -7.82 1 98.06 105 SER A N 1
ATOM 804 C CA . SER A 1 105 ? -5.223 -13.359 -8.008 1 98.06 105 SER A CA 1
ATOM 805 C C . SER A 1 105 ? -4.172 -14.125 -7.211 1 98.06 105 SER A C 1
ATOM 807 O O . SER A 1 105 ? -2.971 -13.898 -7.375 1 98.06 105 SER A O 1
ATOM 809 N N . LEU A 1 106 ? -4.586 -15.023 -6.336 1 97.88 106 LEU A N 1
ATOM 810 C CA . LEU A 1 106 ? -3.652 -15.773 -5.504 1 97.88 106 LEU A CA 1
ATOM 811 C C . LEU A 1 106 ? -3.314 -17.109 -6.148 1 97.88 106 LEU A C 1
ATOM 813 O O . LEU A 1 106 ? -4.117 -17.672 -6.906 1 97.88 106 LEU A O 1
ATOM 817 N N . PRO A 1 107 ? -2.158 -17.625 -5.84 1 96.56 107 PRO A N 1
ATOM 818 C CA . PRO A 1 107 ? -1.774 -18.922 -6.414 1 96.56 107 PRO A CA 1
ATOM 819 C C . PRO A 1 107 ? -2.771 -20.031 -6.094 1 96.56 107 PRO A C 1
ATOM 821 O O . PRO A 1 107 ? -3.293 -20.094 -4.977 1 96.56 107 PRO A O 1
ATOM 824 N N . GLY A 1 108 ? -3.016 -20.828 -7.105 1 93.31 108 GLY A N 1
ATOM 825 C CA . GLY A 1 108 ? -3.912 -21.969 -6.93 1 93.31 108 GLY A CA 1
ATOM 826 C C . GLY A 1 108 ? -5.375 -21.562 -6.93 1 93.31 108 GLY A C 1
ATOM 827 O O . GLY A 1 108 ? -6.234 -22.359 -6.527 1 93.31 108 GLY A O 1
ATOM 828 N N . ASN A 1 109 ? -5.66 -20.391 -7.262 1 93.25 109 ASN A N 1
ATOM 829 C CA . ASN A 1 109 ? -7.027 -19.891 -7.297 1 93.25 109 ASN A CA 1
ATOM 830 C C . ASN A 1 109 ? -7.664 -19.891 -5.91 1 93.25 109 ASN A C 1
ATOM 832 O O . ASN A 1 109 ? -8.859 -20.172 -5.773 1 93.25 109 ASN A O 1
ATOM 836 N N . ARG A 1 110 ? -6.824 -19.656 -4.98 1 94.44 110 ARG A N 1
ATOM 837 C CA . ARG A 1 110 ? -7.297 -19.656 -3.602 1 94.44 110 ARG A CA 1
ATOM 838 C C . ARG A 1 110 ? -7.75 -18.266 -3.17 1 94.44 110 ARG A C 1
ATOM 840 O O . ARG A 1 110 ? -7.539 -17.297 -3.889 1 94.44 110 ARG A O 1
ATOM 847 N N . VAL A 1 111 ? -8.461 -18.219 -2.033 1 96.12 111 VAL A N 1
ATOM 848 C CA . VAL A 1 111 ? -9.062 -16.969 -1.614 1 96.12 111 VAL A CA 1
ATOM 849 C C . VAL A 1 111 ? -8.836 -16.75 -0.117 1 96.12 111 VAL A C 1
ATOM 851 O O . VAL A 1 111 ? -8.57 -17.719 0.613 1 96.12 111 VAL A O 1
ATOM 854 N N . LEU A 1 112 ? -8.984 -15.516 0.32 1 97.19 112 LEU A N 1
ATOM 855 C CA . LEU A 1 112 ? -8.758 -15.18 1.722 1 97.19 112 LEU A CA 1
ATOM 856 C C . LEU A 1 112 ? -10.07 -14.836 2.418 1 97.19 112 LEU A C 1
ATOM 858 O O . LEU A 1 112 ? -10.102 -14.641 3.635 1 97.19 112 LEU A O 1
ATOM 862 N N . THR A 1 113 ? -11.102 -14.789 1.702 1 96.38 113 THR A N 1
ATOM 863 C CA . THR A 1 113 ? -12.43 -14.555 2.258 1 96.38 113 THR A CA 1
ATOM 864 C C . THR A 1 113 ? -13.156 -15.883 2.502 1 96.38 113 THR A C 1
ATOM 866 O O . THR A 1 113 ? -13.18 -16.75 1.627 1 96.38 113 THR A O 1
ATOM 869 N N . LEU A 1 114 ? -13.75 -16.219 3.729 1 93.94 114 LEU A N 1
ATOM 870 C CA . LEU A 1 114 ? -14.352 -17.484 4.117 1 93.94 114 LEU A CA 1
ATOM 871 C C . LEU A 1 114 ? -15.641 -17.734 3.344 1 93.94 114 LEU A C 1
ATOM 873 O O . LEU A 1 114 ? -15.953 -18.891 3.004 1 93.94 114 LEU A O 1
ATOM 877 N N . SER A 1 115 ? -16.25 -17.172 2.381 1 93.38 115 SER A N 1
ATOM 878 C CA . SER A 1 115 ? -17.453 -17.406 1.594 1 93.38 115 SER A CA 1
ATOM 879 C C . SER A 1 115 ? -17.781 -16.203 0.711 1 93.38 115 SER A C 1
ATOM 881 O O . SER A 1 115 ? -18.859 -15.625 0.806 1 93.38 115 SER A O 1
ATOM 883 N N . PRO A 1 116 ? -16.906 -16.031 -0.175 1 94.94 116 PRO A N 1
ATOM 884 C CA . PRO A 1 116 ? -17.109 -14.844 -1.011 1 94.94 116 PRO A CA 1
ATOM 885 C C . PRO A 1 116 ? -18.375 -14.938 -1.862 1 94.94 116 PRO A C 1
ATOM 887 O O . PRO A 1 116 ? -18.984 -13.914 -2.193 1 94.94 116 PRO A O 1
ATOM 890 N N . GLU A 1 117 ? -18.859 -16.141 -2.111 1 93.69 117 GLU A N 1
ATOM 891 C CA . GLU A 1 117 ? -20.031 -16.359 -2.953 1 93.69 117 GLU A CA 1
ATOM 892 C C . GLU A 1 117 ? -21.312 -15.945 -2.236 1 93.69 117 GLU A C 1
ATOM 894 O O . GLU A 1 117 ? -22.328 -15.641 -2.879 1 93.69 117 GLU A O 1
ATOM 899 N N . SER A 1 118 ? -21.25 -15.891 -0.93 1 94.56 118 SER A N 1
ATOM 900 C CA . SER A 1 118 ? -22.438 -15.609 -0.145 1 94.56 118 SER A CA 1
ATOM 901 C C . SER A 1 118 ? -22.531 -14.125 0.208 1 94.56 118 SER A C 1
ATOM 903 O O . SER A 1 118 ? -23.516 -13.688 0.813 1 94.56 118 SER A O 1
ATOM 905 N N . LEU A 1 119 ? -21.578 -13.391 -0.206 1 95.38 119 LEU A N 1
ATOM 906 C CA . LEU A 1 119 ? -21.578 -11.969 0.119 1 95.38 119 LEU A CA 1
ATOM 907 C C . LEU A 1 119 ? -22.688 -11.242 -0.617 1 95.38 119 LEU A C 1
ATOM 909 O O . LEU A 1 119 ? -23 -11.562 -1.77 1 95.38 119 LEU A O 1
ATOM 913 N N . PRO A 1 120 ? -23.328 -10.25 0.077 1 94.81 120 PRO A N 1
ATOM 914 C CA . PRO A 1 120 ? -24.328 -9.445 -0.628 1 94.81 120 PRO A CA 1
ATOM 915 C C . PRO A 1 120 ? -23.766 -8.766 -1.875 1 94.81 120 PRO A C 1
ATOM 917 O O . PRO A 1 120 ? -22.578 -8.422 -1.916 1 94.81 120 PRO A O 1
ATOM 920 N N . ASP A 1 121 ? -24.688 -8.586 -2.848 1 92.44 121 ASP A N 1
ATOM 921 C CA . ASP A 1 121 ? -24.297 -7.938 -4.094 1 92.44 121 ASP A CA 1
ATOM 922 C C . ASP A 1 121 ? -24.359 -6.418 -3.961 1 92.44 121 ASP A C 1
ATOM 924 O O . ASP A 1 121 ? -25.188 -5.766 -4.594 1 92.44 121 ASP A O 1
ATOM 928 N N . GLU A 1 122 ? -23.594 -5.859 -3.127 1 96.25 122 GLU A N 1
ATOM 929 C CA . GLU A 1 122 ? -23.438 -4.426 -2.908 1 96.25 122 GLU A CA 1
ATOM 930 C C . GLU A 1 122 ? -22.078 -3.939 -3.422 1 96.25 122 GLU A C 1
ATOM 932 O O . GLU A 1 122 ? -21.078 -4.648 -3.311 1 96.25 122 GLU A O 1
ATOM 937 N N . PRO A 1 123 ? -22.062 -2.758 -3.959 1 97.62 123 PRO A N 1
ATOM 938 C CA . PRO A 1 123 ? -20.812 -2.279 -4.551 1 97.62 123 PRO A CA 1
ATOM 939 C C . PRO A 1 123 ? -19.688 -2.184 -3.537 1 97.62 123 PRO A C 1
ATOM 941 O O . PRO A 1 123 ? -18.516 -2.381 -3.889 1 97.62 123 PRO A O 1
ATOM 944 N N . LEU A 1 124 ? -20.078 -1.822 -2.256 1 98.5 124 LEU A N 1
ATOM 945 C CA . LEU A 1 124 ? -19.094 -1.69 -1.19 1 98.5 124 LEU A CA 1
ATOM 946 C C . LEU A 1 124 ? -19.562 -2.4 0.076 1 98.5 124 LEU A C 1
ATOM 948 O O . LEU A 1 124 ? -20.734 -2.316 0.44 1 98.5 124 LEU A O 1
ATOM 952 N N . LEU A 1 125 ? -18.578 -3.084 0.683 1 98.06 125 LEU A N 1
ATOM 953 C CA . LEU A 1 125 ? -18.859 -3.74 1.957 1 98.06 125 LEU A CA 1
ATOM 954 C C . LEU A 1 125 ? -17.625 -3.701 2.861 1 98.06 125 LEU A C 1
ATOM 956 O O . LEU A 1 125 ? -16.5 -3.873 2.393 1 98.06 125 LEU A O 1
ATOM 960 N N . LEU 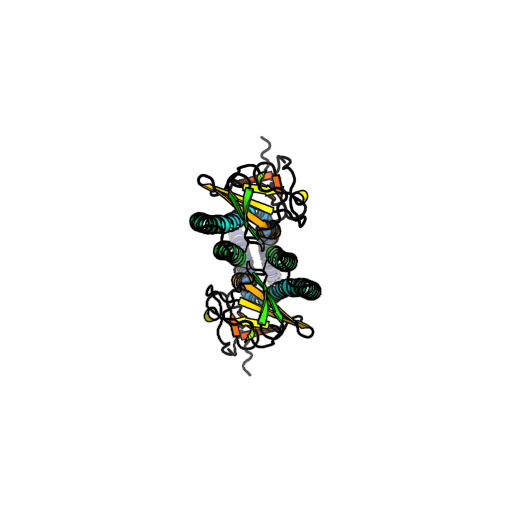A 1 126 ? -17.859 -3.43 4.09 1 98.25 126 LEU A N 1
ATOM 961 C CA . LEU A 1 126 ? -16.844 -3.662 5.102 1 98.25 126 LEU A CA 1
ATOM 962 C C . LEU A 1 126 ? -17 -5.043 5.727 1 98.25 126 LEU A C 1
ATOM 964 O O . LEU A 1 126 ? -18.062 -5.375 6.254 1 98.25 126 LEU A O 1
ATOM 968 N N . LEU A 1 127 ? -15.969 -5.82 5.613 1 97.94 127 LEU A N 1
ATOM 969 C CA . LEU A 1 127 ? -16.016 -7.16 6.191 1 97.94 127 LEU A CA 1
ATOM 970 C C . LEU A 1 127 ? -15.188 -7.234 7.465 1 97.94 127 LEU A C 1
ATOM 972 O O . LEU A 1 127 ? -14.016 -6.852 7.465 1 97.94 127 LEU A O 1
ATOM 976 N N . PRO A 1 128 ? -15.781 -7.723 8.516 1 97.75 128 PRO A N 1
ATOM 977 C CA . PRO A 1 128 ? -15.016 -7.871 9.758 1 97.75 128 PRO A CA 1
ATOM 978 C C . PRO A 1 128 ? -13.969 -8.984 9.68 1 97.75 128 PRO A C 1
ATOM 980 O O . PRO A 1 128 ? -14 -9.797 8.75 1 97.75 128 PRO A O 1
ATOM 983 N N . ALA A 1 129 ? -13.125 -9.023 10.641 1 97.94 129 ALA A N 1
ATOM 984 C CA . ALA A 1 129 ? -11.992 -9.953 10.688 1 97.94 129 ALA A CA 1
ATOM 985 C C . ALA A 1 129 ? -12.477 -11.398 10.672 1 97.94 129 ALA A C 1
ATOM 987 O O . ALA A 1 129 ? -11.828 -12.273 10.078 1 97.94 129 ALA A O 1
ATOM 988 N N . ARG A 1 130 ? -13.586 -11.648 11.188 1 96.75 130 ARG A N 1
ATOM 989 C CA . ARG A 1 130 ? -14.07 -13.016 11.328 1 96.75 130 ARG A CA 1
ATOM 990 C C . ARG A 1 130 ? -14.43 -13.617 9.969 1 96.75 130 ARG A C 1
ATOM 992 O O . ARG A 1 130 ? -14.539 -14.836 9.836 1 96.75 130 ARG A O 1
ATOM 999 N N . MET A 1 131 ? -14.57 -12.812 9.039 1 97.19 131 MET A N 1
ATOM 1000 C CA . MET A 1 131 ? -14.969 -13.297 7.723 1 97.19 131 MET A CA 1
ATOM 1001 C C . MET A 1 131 ? -13.742 -13.539 6.84 1 97.19 131 MET A C 1
ATOM 1003 O O . MET A 1 131 ? -13.883 -13.898 5.672 1 97.19 131 MET A O 1
ATOM 1007 N N . MET A 1 132 ? -12.57 -13.32 7.395 1 97.56 132 MET A N 1
ATOM 1008 C CA . MET A 1 132 ? -11.336 -13.438 6.633 1 97.56 132 MET A CA 1
ATOM 1009 C C . MET A 1 132 ? -10.453 -14.547 7.191 1 97.56 132 MET A C 1
ATOM 1011 O O . MET A 1 132 ? -10.359 -14.719 8.406 1 97.56 132 MET A O 1
ATOM 1015 N N . VAL A 1 133 ? -9.75 -15.25 6.348 1 95.5 133 VAL A N 1
ATOM 1016 C CA . VAL A 1 133 ? -8.859 -16.344 6.723 1 95.5 133 VAL A CA 1
ATOM 1017 C C . VAL A 1 133 ? -7.738 -15.812 7.617 1 95.5 133 VAL A C 1
ATOM 1019 O O . VAL A 1 133 ? -7.344 -16.469 8.586 1 95.5 133 VAL A O 1
ATOM 1022 N N . ASN A 1 134 ? -7.273 -14.539 7.34 1 94.81 134 ASN A N 1
ATOM 1023 C CA . ASN A 1 134 ? -6.129 -13.984 8.055 1 94.81 134 ASN A CA 1
ATOM 1024 C C . ASN A 1 134 ? -6.566 -13.102 9.219 1 94.81 134 ASN A C 1
ATOM 1026 O O . ASN A 1 134 ? -5.75 -12.391 9.812 1 94.81 134 ASN A O 1
ATOM 1030 N N . LYS A 1 135 ? -7.828 -12.945 9.484 1 96 135 LYS A N 1
ATOM 1031 C CA . LYS A 1 135 ? -8.406 -12.242 10.625 1 96 135 LYS A CA 1
ATOM 1032 C C . LYS A 1 135 ? -8.07 -10.75 10.586 1 96 135 LYS A C 1
ATOM 1034 O O . LYS A 1 135 ? -7.691 -10.164 11.602 1 96 135 LYS A O 1
ATOM 1039 N N . ARG A 1 136 ? -8.078 -10.234 9.43 1 96.56 136 ARG A N 1
ATOM 1040 C CA . ARG A 1 136 ? -7.945 -8.797 9.203 1 96.56 136 ARG A CA 1
ATOM 1041 C C . ARG A 1 136 ? -9.109 -8.266 8.375 1 96.56 136 ARG A C 1
ATOM 1043 O O . ARG A 1 136 ? -9.43 -8.82 7.32 1 96.56 136 ARG A O 1
ATOM 1050 N N . PRO A 1 137 ? -9.711 -7.23 8.836 1 97.94 137 PRO A N 1
ATOM 1051 C CA . PRO A 1 137 ? -10.867 -6.715 8.086 1 97.94 137 PRO A CA 1
ATOM 1052 C C . PRO A 1 137 ? -10.477 -6.109 6.742 1 97.94 137 PRO A C 1
ATOM 1054 O O . PRO A 1 137 ? -9.305 -5.781 6.523 1 97.94 137 PRO A O 1
ATOM 1057 N N . VAL A 1 138 ? -11.516 -6.008 5.863 1 98.25 138 VAL A N 1
ATOM 1058 C CA . VAL A 1 138 ? -11.242 -5.492 4.527 1 98.25 138 VAL A CA 1
ATOM 1059 C C . VAL A 1 138 ? -12.43 -4.656 4.047 1 98.25 138 VAL A C 1
ATOM 1061 O O . VAL A 1 138 ? -13.539 -4.777 4.57 1 98.25 138 VAL A O 1
ATOM 1064 N N . LEU A 1 139 ? -12.164 -3.746 3.205 1 98.69 139 LEU A N 1
ATOM 1065 C CA . LEU A 1 139 ? -13.172 -3.137 2.342 1 98.69 139 LEU A CA 1
ATOM 1066 C C . LEU A 1 139 ? -13.234 -3.848 0.995 1 98.69 139 LEU A C 1
ATOM 1068 O O . LEU A 1 139 ? -12.195 -4.078 0.361 1 98.69 139 LEU A O 1
ATOM 1072 N N . ILE A 1 140 ? -14.383 -4.219 0.58 1 98.38 140 ILE A N 1
ATOM 1073 C CA . ILE A 1 140 ? -14.531 -4.914 -0.696 1 98.38 140 ILE A CA 1
ATOM 1074 C C . ILE A 1 140 ? -15.234 -4 -1.699 1 98.38 140 ILE A C 1
ATOM 1076 O O . ILE A 1 140 ? -16.188 -3.295 -1.35 1 98.38 140 ILE A O 1
ATOM 1080 N N . TYR A 1 141 ? -14.75 -3.953 -2.844 1 98.75 141 TYR A N 1
ATOM 1081 C CA . TYR A 1 141 ? -15.359 -3.338 -4.016 1 98.75 141 TYR A CA 1
ATOM 1082 C C . TYR A 1 141 ? -15.875 -4.398 -4.984 1 98.75 141 TYR A C 1
ATOM 1084 O O . TYR A 1 141 ? -15.117 -5.273 -5.414 1 98.75 141 TYR A O 1
ATOM 1092 N N . GLN A 1 142 ? -17.156 -4.301 -5.352 1 97.94 142 GLN A N 1
ATOM 1093 C CA . GLN A 1 142 ? -17.766 -5.328 -6.191 1 97.94 142 GLN A CA 1
ATOM 1094 C C . GLN A 1 142 ? -18.375 -4.723 -7.445 1 97.94 142 GLN A C 1
ATOM 1096 O O . GLN A 1 142 ? -18.938 -3.623 -7.398 1 97.94 142 GLN A O 1
ATOM 1101 N N . ALA A 1 143 ? -18.266 -5.441 -8.469 1 97.12 143 ALA A N 1
ATOM 1102 C CA . ALA A 1 143 ? -18.922 -5.117 -9.734 1 97.12 143 ALA A CA 1
ATOM 1103 C C . ALA A 1 143 ? -19.422 -6.379 -10.43 1 97.12 143 ALA A C 1
ATOM 1105 O O . ALA A 1 143 ? -18.797 -7.43 -10.352 1 97.12 143 ALA A O 1
ATOM 1106 N N . ARG A 1 144 ? -20.578 -6.223 -11.023 1 95.44 144 ARG A N 1
ATOM 1107 C CA . ARG A 1 144 ? -21.172 -7.344 -11.758 1 95.44 144 ARG A CA 1
ATOM 1108 C C . ARG A 1 144 ? -21.453 -6.961 -13.203 1 95.44 144 ARG A C 1
ATOM 1110 O O . ARG A 1 144 ? -22.031 -5.906 -13.477 1 95.44 144 ARG A O 1
ATOM 1117 N N . VAL A 1 145 ? -20.984 -7.715 -14.047 1 94 145 VAL A N 1
ATOM 1118 C CA . VAL A 1 145 ? -21.297 -7.602 -15.461 1 94 145 VAL A CA 1
ATOM 1119 C C . VAL A 1 145 ? -21.766 -8.953 -16 1 94 145 VAL A C 1
ATOM 1121 O O . VAL A 1 145 ? -20.984 -9.891 -16.109 1 94 145 VAL A O 1
ATOM 1124 N N . ALA A 1 146 ? -23.062 -9.023 -16.281 1 91.69 146 ALA A N 1
ATOM 1125 C CA . ALA A 1 146 ? -23.656 -10.273 -16.734 1 91.69 146 ALA A CA 1
ATOM 1126 C C . ALA A 1 146 ? -23.5 -11.367 -15.68 1 91.69 146 ALA A C 1
ATOM 1128 O O . ALA A 1 146 ? -23.906 -11.195 -14.523 1 91.69 146 ALA A O 1
ATOM 1129 N N . ALA A 1 147 ? -22.797 -12.445 -16 1 92.81 147 ALA A N 1
ATOM 1130 C CA . ALA A 1 147 ? -22.703 -13.594 -15.102 1 92.81 147 ALA A CA 1
ATOM 1131 C C . ALA A 1 147 ? -21.438 -13.523 -14.258 1 92.81 147 ALA A C 1
ATOM 1133 O O . ALA A 1 147 ? -21.203 -14.383 -13.406 1 92.81 147 ALA A O 1
ATOM 1134 N N . ILE A 1 148 ? -20.703 -12.477 -14.508 1 96.31 148 ILE A N 1
ATOM 1135 C CA . ILE A 1 148 ? -19.406 -12.383 -13.836 1 96.31 148 ILE A CA 1
ATOM 1136 C C . ILE A 1 148 ? -19.484 -11.367 -12.695 1 96.31 148 ILE A C 1
ATOM 1138 O O . ILE A 1 148 ? -19.969 -10.25 -12.883 1 96.31 148 ILE A O 1
ATOM 1142 N N . ARG A 1 149 ? -19.094 -11.773 -11.555 1 97.5 149 ARG A N 1
ATOM 1143 C CA . ARG A 1 149 ? -18.953 -10.883 -10.406 1 97.5 149 ARG A CA 1
ATOM 1144 C C . ARG A 1 149 ? -17.484 -10.711 -10.023 1 97.5 149 ARG A C 1
ATOM 1146 O O . ARG A 1 149 ? -16.766 -11.703 -9.852 1 97.5 149 ARG A O 1
ATOM 1153 N N . VAL A 1 150 ? -17.016 -9.477 -9.984 1 98.31 150 VAL A N 1
ATOM 1154 C CA . VAL A 1 150 ? -15.648 -9.172 -9.609 1 98.31 150 VAL A CA 1
ATOM 1155 C C . VAL A 1 150 ? -15.609 -8.641 -8.18 1 98.31 150 VAL A C 1
ATOM 1157 O O . VAL A 1 150 ? -16.391 -7.762 -7.812 1 98.31 150 VAL A O 1
ATOM 1160 N N . ILE A 1 151 ? -14.75 -9.18 -7.348 1 98.5 151 ILE A N 1
ATOM 1161 C CA . ILE A 1 151 ? -14.555 -8.719 -5.977 1 98.5 151 ILE A CA 1
ATOM 1162 C C . ILE A 1 151 ? -13.102 -8.305 -5.773 1 98.5 151 ILE A C 1
ATOM 1164 O O . ILE A 1 151 ? -12.188 -9.109 -5.961 1 98.5 151 ILE A O 1
ATOM 1168 N N . VAL A 1 152 ? -12.906 -7.113 -5.457 1 98.75 152 VAL A N 1
ATOM 1169 C CA . VAL A 1 152 ? -11.586 -6.574 -5.125 1 98.75 152 VAL A CA 1
ATOM 1170 C C . VAL A 1 152 ? -11.516 -6.273 -3.633 1 98.75 152 VAL A C 1
ATOM 1172 O O . VAL A 1 152 ? -12.398 -5.613 -3.082 1 98.75 152 VAL A O 1
ATOM 1175 N N . THR A 1 153 ? -10.477 -6.762 -2.953 1 98.5 153 THR A N 1
ATOM 1176 C CA . THR A 1 153 ? -10.367 -6.543 -1.516 1 98.5 153 THR A CA 1
ATOM 1177 C C . THR A 1 153 ? -9.242 -5.555 -1.206 1 98.5 153 THR A C 1
ATOM 1179 O O . THR A 1 153 ? -8.195 -5.57 -1.86 1 98.5 153 THR A O 1
ATOM 1182 N N . ILE A 1 154 ? -9.5 -4.672 -0.23 1 98.69 154 ILE A N 1
ATOM 1183 C CA . ILE A 1 154 ? -8.578 -3.639 0.23 1 98.69 154 ILE A CA 1
ATOM 1184 C C . ILE A 1 154 ? -8.312 -3.812 1.724 1 98.69 154 ILE A C 1
ATOM 1186 O O . ILE A 1 154 ? -9.25 -3.855 2.525 1 98.69 154 ILE A O 1
ATOM 1190 N N . SER A 1 155 ? -7.066 -3.859 2.109 1 97.5 155 SER A N 1
ATOM 1191 C CA . SER A 1 155 ? -6.703 -4.109 3.5 1 97.5 155 SER A CA 1
ATOM 1192 C C . SER A 1 155 ? -7.078 -2.932 4.391 1 97.5 155 SER A C 1
ATOM 1194 O O . SER A 1 155 ? -7.027 -1.778 3.957 1 97.5 155 SER A O 1
ATOM 1196 N N . ASP A 1 156 ? -7.316 -3.189 5.578 1 97.25 156 ASP A N 1
ATOM 1197 C CA . ASP A 1 156 ? -7.742 -2.197 6.559 1 97.25 156 ASP A CA 1
ATOM 1198 C C . ASP A 1 156 ? -6.66 -1.139 6.773 1 97.25 156 ASP A C 1
ATOM 1200 O O . ASP A 1 156 ? -6.969 0.033 7.004 1 97.25 156 ASP A O 1
ATOM 1204 N N . ILE A 1 157 ? -5.398 -1.555 6.68 1 94.62 157 ILE A N 1
ATOM 1205 C CA . ILE A 1 157 ? -4.289 -0.659 6.988 1 94.62 157 ILE A CA 1
ATOM 1206 C C . ILE A 1 157 ? -4.316 0.542 6.047 1 94.62 157 ILE A C 1
ATOM 1208 O O . ILE A 1 157 ? -3.998 1.662 6.449 1 94.62 157 ILE A O 1
ATOM 1212 N N . HIS A 1 158 ? -4.715 0.346 4.812 1 96.31 158 HIS A N 1
ATOM 1213 C CA . HIS A 1 158 ? -4.781 1.437 3.848 1 96.31 158 HIS A CA 1
ATOM 1214 C C . HIS A 1 158 ? -5.918 2.398 4.18 1 96.31 158 HIS A C 1
ATOM 1216 O O . HIS A 1 158 ? -5.793 3.609 3.984 1 96.31 158 HIS A O 1
ATOM 1222 N N . LEU A 1 159 ? -7.035 1.861 4.703 1 96.75 159 LEU A N 1
ATOM 1223 C CA . LEU A 1 159 ? -8.172 2.678 5.109 1 96.75 159 LEU A CA 1
ATOM 1224 C C . LEU A 1 159 ? -7.832 3.518 6.336 1 96.75 159 LEU A C 1
ATOM 1226 O O . LEU A 1 159 ? -8.133 4.711 6.379 1 96.75 159 LEU A O 1
ATOM 1230 N N . ARG A 1 160 ? -7.184 2.883 7.188 1 94.38 160 ARG A N 1
ATOM 1231 C CA . ARG A 1 160 ? -6.797 3.564 8.414 1 94.38 160 ARG A CA 1
ATOM 1232 C C . ARG A 1 160 ? -5.781 4.668 8.141 1 94.38 160 ARG A C 1
ATOM 1234 O O . ARG A 1 160 ? -5.863 5.754 8.711 1 94.38 160 ARG A O 1
ATOM 1241 N N . ASP A 1 161 ? -4.898 4.355 7.27 1 90.44 161 ASP A N 1
ATOM 1242 C CA . ASP A 1 161 ? -3.928 5.375 6.875 1 90.44 161 ASP A CA 1
ATOM 1243 C C . ASP A 1 161 ? -4.617 6.559 6.203 1 90.44 161 ASP A C 1
ATOM 1245 O O . ASP A 1 161 ? -4.227 7.711 6.414 1 90.44 161 ASP A O 1
ATOM 1249 N N . ALA A 1 162 ? -5.531 6.289 5.41 1 93.06 162 ALA A N 1
ATOM 1250 C CA . ALA A 1 162 ? -6.273 7.348 4.73 1 93.06 162 ALA A CA 1
ATOM 1251 C C . ALA A 1 162 ? -7.047 8.203 5.734 1 93.06 162 ALA A C 1
ATOM 1253 O O . ALA A 1 162 ? -7.16 9.422 5.562 1 93.06 162 ALA A O 1
ATOM 1254 N N . LEU A 1 163 ? -7.543 7.555 6.785 1 92.06 163 LEU A N 1
ATOM 1255 C CA . LEU A 1 163 ? -8.32 8.242 7.805 1 92.06 163 LEU A CA 1
ATOM 1256 C C . LEU A 1 163 ? -7.418 9.07 8.719 1 92.06 163 LEU A C 1
ATOM 1258 O O . LEU A 1 163 ? -7.789 10.164 9.141 1 92.06 163 LEU A O 1
ATOM 1262 N N . TYR A 1 164 ? -6.16 8.461 8.906 1 84.75 164 TYR A N 1
ATOM 1263 C CA . TYR A 1 164 ? -5.336 9.078 9.938 1 84.75 164 TYR A CA 1
ATOM 1264 C C . TYR A 1 164 ? -3.98 9.492 9.383 1 84.75 164 TYR A C 1
ATOM 1266 O O . TYR A 1 164 ? -2.957 9.359 10.055 1 84.75 164 TYR A O 1
ATOM 1274 N N . SER A 1 165 ? -3.857 9.727 8.078 1 67.38 165 SER A N 1
ATOM 1275 C CA . SER A 1 165 ? -2.6 10.102 7.438 1 67.38 165 SER A CA 1
ATOM 1276 C C . SER A 1 165 ? -1.938 11.266 8.172 1 67.38 165 SER A C 1
ATOM 1278 O O . SER A 1 165 ? -0.709 11.344 8.242 1 67.38 165 SER A O 1
ATOM 1280 N N . ASP A 1 166 ? -2.818 12.312 8.734 1 57.06 166 ASP A N 1
ATOM 1281 C CA . ASP A 1 166 ? -2.232 13.492 9.367 1 57.06 166 ASP A CA 1
ATOM 1282 C C . ASP A 1 166 ? -2.473 13.484 10.875 1 57.06 166 ASP A C 1
ATOM 1284 O O . ASP A 1 166 ? -3.396 12.828 11.359 1 57.06 166 ASP A O 1
ATOM 1288 N N . THR A 1 167 ? -1.424 13.688 11.742 1 53.5 167 THR A N 1
ATOM 1289 C CA . THR A 1 167 ? -1.289 13.633 13.195 1 53.5 167 THR A CA 1
ATOM 1290 C C . THR A 1 167 ? -2.609 13.984 13.875 1 53.5 167 THR A C 1
ATOM 1292 O O . THR A 1 167 ? -2.895 13.5 14.969 1 53.5 167 THR A O 1
ATOM 1295 N N . ASP A 1 168 ? -3.328 14.875 13.211 1 51.84 168 ASP A N 1
ATOM 1296 C CA . ASP A 1 168 ? -4.328 15.5 14.07 1 51.84 168 ASP A CA 1
ATOM 1297 C C . ASP A 1 168 ? -5.711 14.891 13.836 1 51.84 168 ASP A C 1
ATOM 1299 O O . ASP A 1 168 ? -6.707 15.391 14.359 1 51.84 168 ASP A O 1
ATOM 1303 N N . ASN A 1 169 ? -5.816 13.805 13.125 1 58.88 169 ASN A N 1
ATOM 1304 C CA . ASN A 1 169 ? -7.172 13.508 12.672 1 58.88 169 ASN A CA 1
ATOM 1305 C C . ASN A 1 169 ? -7.852 12.477 13.57 1 58.88 169 ASN A C 1
ATOM 1307 O O . ASN A 1 169 ? -8.219 11.398 13.109 1 58.88 169 ASN A O 1
ATOM 1311 N N . ASN A 1 170 ? -7.961 12.898 14.898 1 66.88 170 ASN A N 1
ATOM 1312 C CA . ASN A 1 170 ? -8.547 11.953 15.844 1 66.88 170 ASN A CA 1
ATOM 1313 C C . ASN A 1 170 ? -10.062 11.883 15.703 1 66.88 170 ASN A C 1
ATOM 1315 O O . ASN A 1 170 ? -10.711 12.891 15.422 1 66.88 170 ASN A O 1
ATOM 1319 N N . GLY A 1 171 ? -10.68 10.758 15.414 1 82.75 171 GLY A N 1
ATOM 1320 C CA . GLY A 1 171 ? -12.102 10.484 15.586 1 82.75 171 GLY A CA 1
ATOM 1321 C C . GLY A 1 171 ? -12.82 10.219 14.281 1 82.75 171 GLY A C 1
ATOM 1322 O O . GLY A 1 171 ? -14.055 10.117 14.25 1 82.75 171 GLY A O 1
ATOM 1323 N N . LEU A 1 172 ? -12.055 10.141 13.195 1 90.31 172 LEU A N 1
ATOM 1324 C CA . LEU A 1 172 ? -12.703 9.828 11.922 1 90.31 172 LEU A CA 1
ATOM 1325 C C . LEU A 1 172 ? -13.055 8.352 11.836 1 90.31 172 LEU A C 1
ATOM 1327 O O . LEU A 1 172 ? -12.359 7.508 12.414 1 90.31 172 LEU A O 1
ATOM 1331 N N . ALA A 1 173 ? -14.102 8.086 11.133 1 93.5 173 ALA A N 1
ATOM 1332 C CA . ALA A 1 173 ? -14.484 6.703 10.852 1 93.5 173 ALA A CA 1
ATOM 1333 C C . ALA A 1 173 ? -15.086 6.578 9.453 1 93.5 173 ALA A C 1
ATOM 1335 O O . ALA A 1 173 ? -15.797 7.473 8.992 1 93.5 173 ALA A O 1
ATOM 1336 N N . LEU A 1 174 ? -14.766 5.535 8.844 1 96.31 174 LEU A N 1
ATOM 1337 C CA . LEU A 1 174 ? -15.352 5.195 7.547 1 96.31 174 LEU A CA 1
ATOM 1338 C C . LEU A 1 174 ? -16.625 4.367 7.727 1 96.31 174 LEU A C 1
ATOM 1340 O O . LEU A 1 174 ? -16.609 3.336 8.398 1 96.31 174 LEU A O 1
ATOM 1344 N N . TRP A 1 175 ? -17.594 4.84 7.051 1 95.94 175 TRP A N 1
ATOM 1345 C CA . TRP A 1 175 ? -18.891 4.168 7.105 1 95.94 175 TRP A CA 1
ATOM 1346 C C . TRP A 1 175 ? -19.297 3.639 5.73 1 95.94 175 TRP A C 1
ATOM 1348 O O . TRP A 1 175 ? -19.312 4.391 4.75 1 95.94 175 TRP A O 1
ATOM 1358 N N . VAL A 1 176 ? -19.609 2.393 5.758 1 97.25 176 VAL A N 1
ATOM 1359 C CA . VAL A 1 176 ? -20.125 1.735 4.559 1 97.25 176 VAL A CA 1
ATOM 1360 C C . VAL A 1 176 ? -21.359 0.898 4.918 1 97.25 176 VAL A C 1
ATOM 1362 O O . VAL A 1 176 ? -21.266 -0.03 5.727 1 97.25 176 VAL A O 1
ATOM 1365 N N . GLN A 1 177 ? -22.453 1.265 4.289 1 93.94 177 GLN A N 1
ATOM 1366 C CA . GLN A 1 177 ? -23.719 0.632 4.66 1 93.94 177 GLN A CA 1
ATOM 1367 C C . GLN A 1 177 ? -23.969 0.744 6.16 1 93.94 177 GLN A C 1
ATOM 1369 O O . GLN A 1 177 ? -24.031 1.849 6.703 1 93.94 177 GLN A O 1
ATOM 1374 N N . ASN A 1 178 ? -23.969 -0.363 6.949 1 92.25 178 ASN A N 1
ATOM 1375 C CA . ASN A 1 178 ? -24.266 -0.31 8.375 1 92.25 178 ASN A CA 1
ATOM 1376 C C . ASN A 1 178 ? -23.062 -0.718 9.211 1 92.25 178 ASN A C 1
ATOM 1378 O O . ASN A 1 178 ? -23.203 -1.102 10.375 1 92.25 178 ASN A O 1
ATOM 1382 N N . GLN A 1 179 ? -21.953 -0.615 8.555 1 96.31 179 GLN A N 1
ATOM 1383 C CA . GLN A 1 179 ? -20.719 -0.984 9.242 1 96.31 179 GLN A CA 1
ATOM 1384 C C . GLN A 1 179 ? -19.734 0.171 9.25 1 96.31 179 GLN A C 1
ATOM 1386 O O . GLN A 1 179 ? -19.781 1.052 8.383 1 96.31 179 GLN A O 1
ATOM 1391 N N . MET A 1 180 ? -18.828 0.168 10.211 1 96 180 MET A N 1
ATOM 1392 C CA . MET A 1 180 ? -17.844 1.238 10.281 1 96 180 MET A CA 1
ATOM 1393 C C . MET A 1 180 ? -16.484 0.695 10.703 1 96 180 MET A C 1
ATOM 1395 O O . MET A 1 180 ? -16.406 -0.356 11.344 1 96 180 MET A O 1
ATOM 1399 N N . ILE A 1 181 ? -15.438 1.361 10.32 1 96.06 181 ILE A N 1
ATOM 1400 C CA . ILE A 1 181 ? -14.078 1.107 10.781 1 96.06 181 ILE A CA 1
ATOM 1401 C C . ILE A 1 181 ? -13.398 2.428 11.141 1 96.06 181 ILE A C 1
ATOM 1403 O O . ILE A 1 181 ? -13.578 3.434 10.445 1 96.06 181 ILE A O 1
ATOM 1407 N N . ALA A 1 182 ? -12.75 2.443 12.242 1 92.75 182 ALA A N 1
ATOM 1408 C CA . ALA A 1 182 ? -12.023 3.617 12.719 1 92.75 182 ALA A CA 1
ATOM 1409 C C . ALA A 1 182 ? -10.523 3.336 12.812 1 92.75 182 ALA A C 1
ATOM 1411 O O . ALA A 1 182 ? -10.016 2.432 12.148 1 92.75 182 ALA A O 1
ATOM 1412 N N . ARG A 1 183 ? -9.883 4.191 13.508 1 89.5 183 ARG A N 1
ATOM 1413 C CA . ARG A 1 183 ? -8.43 4.105 13.594 1 89.5 183 ARG A CA 1
ATOM 1414 C C . ARG A 1 183 ? -7.992 2.756 14.156 1 89.5 183 ARG A C 1
ATOM 1416 O O . ARG A 1 183 ? -7.008 2.174 13.695 1 89.5 183 ARG A O 1
ATOM 1423 N N . TYR A 1 184 ? -8.758 2.342 15.117 1 89.31 184 TYR A N 1
ATOM 1424 C CA . TYR A 1 184 ? -8.43 1.089 15.789 1 89.31 184 TYR A CA 1
ATOM 1425 C C . TYR A 1 184 ? -9.656 0.184 15.883 1 89.31 184 TYR A C 1
ATOM 1427 O O . TYR A 1 184 ? -10.781 0.633 15.672 1 89.31 184 TYR A O 1
ATOM 1435 N N . GLY A 1 185 ? -9.383 -1.038 16.062 1 91 185 GLY A N 1
ATOM 1436 C CA . GLY A 1 185 ? -10.477 -1.979 16.281 1 91 185 GLY A CA 1
ATOM 1437 C C . GLY A 1 185 ? -10.969 -2.621 15 1 91 185 GLY A C 1
ATOM 1438 O O . GLY A 1 185 ? -10.508 -2.275 13.906 1 91 185 GLY A O 1
ATOM 1439 N N . ASP A 1 186 ? -11.93 -3.479 15.195 1 96.25 186 ASP A N 1
ATOM 1440 C CA . ASP A 1 186 ? -12.516 -4.215 14.086 1 96.25 186 ASP A CA 1
ATOM 1441 C C . ASP A 1 186 ? -13.734 -3.486 13.523 1 96.25 186 ASP A C 1
ATOM 1443 O O . ASP A 1 186 ? -14.125 -2.436 14.039 1 96.25 186 ASP A O 1
ATOM 1447 N N . VAL A 1 187 ? -14.188 -3.969 12.391 1 97.5 187 VAL A N 1
ATOM 1448 C CA . VAL A 1 187 ? -15.438 -3.482 11.805 1 97.5 187 VAL A CA 1
ATOM 1449 C C . VAL A 1 187 ? -16.594 -3.721 12.781 1 97.5 187 VAL A C 1
ATOM 1451 O O . VAL A 1 187 ? -16.703 -4.797 13.367 1 97.5 187 VAL A O 1
ATOM 1454 N N . LYS A 1 188 ? -17.344 -2.732 12.977 1 94.75 188 LYS A N 1
ATOM 1455 C CA . LYS A 1 188 ? -18.484 -2.826 13.898 1 94.75 188 LYS A CA 1
ATOM 1456 C C . LYS A 1 188 ? -19.688 -2.086 13.344 1 94.75 188 LYS A C 1
ATOM 1458 O O . LYS A 1 188 ? -19.562 -1.212 12.484 1 94.75 188 LYS A O 1
ATOM 1463 N N . PRO A 1 189 ? -20.766 -2.461 13.891 1 91.25 189 PRO A N 1
ATOM 1464 C CA . PRO A 1 189 ? -21.969 -1.734 13.453 1 91.25 189 PRO A CA 1
ATOM 1465 C C . PRO A 1 189 ? -21.969 -0.283 13.93 1 91.25 189 PRO A C 1
ATOM 1467 O O . PRO A 1 189 ? -21.438 0.027 15 1 91.25 189 PRO A O 1
ATOM 1470 N N . LEU A 1 190 ? -22.344 0.567 13.008 1 73.69 190 LEU A N 1
ATOM 1471 C CA . LEU A 1 190 ? -22.422 1.992 13.312 1 73.69 190 LEU A CA 1
ATOM 1472 C C . LEU A 1 190 ? -23.453 2.268 14.391 1 73.69 190 LEU A C 1
ATOM 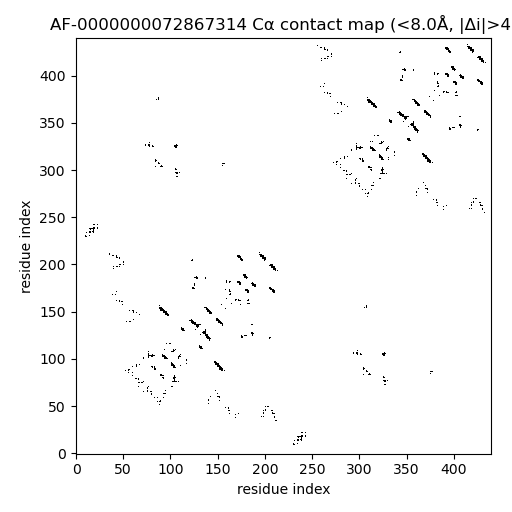1474 O O . LEU A 1 190 ? -24.609 1.851 14.273 1 73.69 190 LEU A O 1
ATOM 1478 N N . ALA A 1 191 ? -22.984 2.828 15.562 1 68.5 191 ALA A N 1
ATOM 1479 C CA . ALA A 1 191 ? -23.953 3.379 16.5 1 68.5 191 ALA A CA 1
ATOM 1480 C C . ALA A 1 191 ? -24.188 4.863 16.234 1 68.5 191 ALA A C 1
ATOM 1482 O O . ALA A 1 191 ? -23.25 5.637 16.109 1 68.5 191 ALA A O 1
ATOM 1483 N N . ALA A 1 192 ? -25.297 5.121 15.609 1 62.06 192 ALA A N 1
ATOM 1484 C CA . ALA A 1 192 ? -25.672 6.516 15.359 1 62.06 192 ALA A CA 1
ATOM 1485 C C . ALA A 1 192 ? -25.359 7.387 16.578 1 62.06 192 ALA A C 1
ATOM 1487 O O . ALA A 1 192 ? -25.688 7.016 17.703 1 62.06 192 ALA A O 1
ATOM 1488 N N . ASP A 1 193 ? -24.281 8.141 16.422 1 66.12 193 ASP A N 1
ATOM 1489 C CA . ASP A 1 193 ? -24.062 9.18 17.422 1 66.12 193 ASP A CA 1
ATOM 1490 C C . ASP A 1 193 ? -24.484 10.547 16.906 1 66.12 193 ASP A C 1
ATOM 1492 O O . ASP A 1 193 ? -23.953 11.023 15.891 1 66.12 193 ASP A O 1
ATOM 1496 N N . PRO A 1 194 ? -25.516 11.141 17.547 1 63.66 194 PRO A N 1
ATOM 1497 C CA . PRO A 1 194 ? -26.016 12.445 17.109 1 63.66 194 PRO A CA 1
ATOM 1498 C C . PRO A 1 194 ? -24.938 13.516 17.094 1 63.66 194 PRO A C 1
ATOM 1500 O O . PRO A 1 194 ? -25.094 14.547 16.438 1 63.66 194 PRO A O 1
ATOM 1503 N N . HIS A 1 195 ? -23.891 13.273 17.656 1 68.69 195 HIS A N 1
ATOM 1504 C CA . HIS A 1 195 ? -22.875 14.312 17.797 1 68.69 195 HIS A CA 1
ATOM 1505 C C . HIS A 1 195 ? -21.75 14.109 16.781 1 68.69 195 HIS A C 1
ATOM 1507 O O . HIS A 1 195 ? -20.641 14.602 16.984 1 68.69 195 HIS A O 1
ATOM 1513 N N . GLN A 1 196 ? -22.141 13.43 15.711 1 82.5 196 GLN A N 1
ATOM 1514 C CA . GLN A 1 196 ? -21.109 13.219 14.711 1 82.5 196 GLN A CA 1
ATOM 1515 C C . GLN A 1 196 ? -21.484 13.875 13.383 1 82.5 196 GLN A C 1
ATOM 1517 O O . GLN A 1 196 ? -22.641 13.867 12.984 1 82.5 196 GLN A O 1
ATOM 1522 N N . GLY A 1 197 ? -20.531 14.695 12.938 1 86.44 197 GLY A N 1
ATOM 1523 C CA . GLY A 1 197 ? -20.672 15.156 11.57 1 86.44 197 GLY A CA 1
ATOM 1524 C C . GLY A 1 197 ? -20.391 14.086 10.539 1 86.44 197 GLY A C 1
ATOM 1525 O O . GLY A 1 197 ? -19.734 13.086 10.844 1 86.44 197 GLY A O 1
ATOM 1526 N N . VAL A 1 198 ? -20.984 14.273 9.352 1 90.06 198 VAL A N 1
ATOM 1527 C CA . VAL A 1 198 ? -20.844 13.266 8.312 1 90.06 198 VAL A CA 1
ATOM 1528 C C . VAL A 1 198 ? -20.469 13.938 6.992 1 90.06 198 VAL A C 1
ATOM 1530 O O . VAL A 1 198 ? -21.031 14.969 6.625 1 90.06 198 VAL A O 1
ATOM 1533 N N . PHE A 1 199 ? -19.484 13.398 6.469 1 92.44 199 PHE A N 1
ATOM 1534 C CA . PHE A 1 199 ? -19.156 13.75 5.09 1 92.44 199 PHE A CA 1
ATOM 1535 C C . PHE A 1 199 ? -19.469 12.586 4.148 1 92.44 199 PHE A C 1
ATOM 1537 O O . PHE A 1 199 ? -18.969 11.477 4.355 1 92.44 199 PHE A O 1
ATOM 1544 N N . THR A 1 200 ? -20.266 12.898 3.129 1 94.12 200 THR A N 1
ATOM 1545 C CA . THR A 1 200 ? -20.641 11.867 2.172 1 94.12 200 THR A CA 1
ATOM 1546 C C . THR A 1 200 ? -19.828 11.992 0.888 1 94.12 200 THR A C 1
ATOM 1548 O O . THR A 1 200 ? -19.719 13.086 0.324 1 94.12 200 THR A O 1
ATOM 1551 N N . SER A 1 201 ? -19.25 10.859 0.478 1 94.69 201 SER A N 1
ATOM 1552 C CA . SER A 1 201 ? -18.484 10.859 -0.769 1 94.69 201 SER A CA 1
ATOM 1553 C C . SER A 1 201 ? -19.406 10.992 -1.977 1 94.69 201 SER A C 1
ATOM 1555 O O . SER A 1 201 ? -20.438 10.32 -2.057 1 94.69 201 SER A O 1
ATOM 1557 N N . PRO A 1 202 ? -19.078 11.867 -2.924 1 94.12 202 PRO A N 1
ATOM 1558 C CA . PRO A 1 202 ? -19.922 11.984 -4.121 1 94.12 202 PRO A CA 1
ATOM 1559 C C . PRO A 1 202 ? -19.688 10.852 -5.117 1 94.12 202 PRO A C 1
ATOM 1561 O O . PRO A 1 202 ? -20.594 10.531 -5.906 1 94.12 202 PRO A O 1
ATOM 1564 N N . ALA A 1 203 ? -18.578 10.18 -5.133 1 95.5 203 ALA A N 1
ATOM 1565 C CA . ALA A 1 203 ? -18.172 9.242 -6.184 1 95.5 203 ALA A CA 1
ATOM 1566 C C . ALA A 1 203 ? -18.562 7.812 -5.816 1 95.5 203 ALA A C 1
ATOM 1568 O O . ALA A 1 203 ? -18.844 6.992 -6.695 1 95.5 203 ALA A O 1
ATOM 1569 N N . TYR A 1 204 ? -18.5 7.543 -4.508 1 98.19 204 TYR A N 1
ATOM 1570 C CA . TYR A 1 204 ? -18.75 6.184 -4.039 1 98.19 204 TYR A CA 1
ATOM 1571 C C . TYR A 1 204 ? -19.688 6.184 -2.836 1 98.19 204 TYR A C 1
ATOM 1573 O O . TYR A 1 204 ? -19.766 7.176 -2.107 1 98.19 204 TYR A O 1
ATOM 1581 N N . PRO A 1 205 ? -20.375 5.102 -2.594 1 97.5 205 PRO A N 1
ATOM 1582 C CA . PRO A 1 205 ? -21.375 5.051 -1.517 1 97.5 205 PRO A CA 1
ATOM 1583 C C . PRO A 1 205 ? -20.75 4.773 -0.152 1 97.5 205 PRO A C 1
ATOM 1585 O O . PRO A 1 205 ? -20.969 3.705 0.426 1 97.5 205 PRO A O 1
ATOM 1588 N N . PHE A 1 206 ? -20.062 5.73 0.357 1 97.88 206 PHE A N 1
ATOM 1589 C CA . PHE A 1 206 ? -19.531 5.68 1.713 1 97.88 206 PHE A CA 1
ATOM 1590 C C . PHE A 1 206 ? -19.578 7.055 2.369 1 97.88 206 PHE A C 1
ATOM 1592 O O . PHE A 1 206 ? -19.844 8.055 1.703 1 97.88 206 PHE A O 1
ATOM 1599 N N . ARG A 1 207 ? -19.375 7.105 3.684 1 95.88 207 ARG A N 1
ATOM 1600 C CA . ARG A 1 207 ? -19.375 8.344 4.465 1 95.88 207 ARG A CA 1
ATOM 1601 C C . ARG A 1 207 ? -18.234 8.359 5.469 1 95.88 207 ARG A C 1
ATOM 1603 O O . ARG A 1 207 ? -17.734 7.305 5.871 1 95.88 207 ARG A O 1
ATOM 1610 N N . ILE A 1 208 ? -17.812 9.5 5.754 1 94.56 208 ILE A N 1
ATOM 1611 C CA . ILE A 1 208 ? -16.828 9.688 6.816 1 94.56 208 ILE A CA 1
ATOM 1612 C C . ILE A 1 208 ? -17.469 10.461 7.973 1 94.56 208 ILE A C 1
ATOM 1614 O O . ILE A 1 208 ? -18.031 11.531 7.773 1 94.56 208 ILE A O 1
ATOM 1618 N N . THR A 1 209 ? -17.422 9.859 9.125 1 92 209 THR A N 1
ATOM 1619 C CA . THR A 1 209 ? -17.922 10.547 10.305 1 92 209 THR A CA 1
ATOM 1620 C C . THR A 1 209 ? -16.766 11.211 11.07 1 92 209 THR A C 1
ATOM 1622 O O . THR A 1 209 ? -15.641 10.719 11.055 1 92 209 THR A O 1
ATOM 1625 N N . TYR A 1 210 ? -17.031 12.305 11.609 1 88.88 210 TYR A N 1
ATOM 1626 C CA . TYR A 1 210 ? -16.047 13.039 12.406 1 88.88 210 TYR A CA 1
ATOM 1627 C C . TYR A 1 210 ? -16.703 13.641 13.648 1 88.88 210 TYR A C 1
ATOM 1629 O O . TYR A 1 210 ? -17.906 13.867 13.68 1 88.88 210 TYR A O 1
ATOM 1637 N N . PRO A 1 211 ? -15.891 13.766 14.711 1 80.5 211 PRO A N 1
ATOM 1638 C CA . PRO A 1 211 ? -16.469 14.328 15.93 1 80.5 211 PRO A CA 1
ATOM 1639 C C . PRO A 1 211 ? -16.922 15.781 15.758 1 80.5 211 PRO A C 1
ATOM 1641 O O . PRO A 1 211 ? -16.25 16.547 15.055 1 80.5 211 PRO A O 1
ATOM 1644 N N . ASP A 1 212 ? -18.188 16 15.992 1 70.88 212 ASP A N 1
ATOM 1645 C CA . ASP A 1 212 ? -18.719 17.359 15.938 1 70.88 212 ASP A CA 1
ATOM 1646 C C . ASP A 1 212 ? -18.109 18.234 17.031 1 70.88 212 ASP A C 1
ATOM 1648 O O . ASP A 1 212 ? -17.812 17.766 18.125 1 70.88 212 ASP A O 1
ATOM 1652 N N . SER A 1 213 ? -17.422 19.125 16.719 1 59.09 213 SER A N 1
ATOM 1653 C CA . SER A 1 213 ? -17 20.062 17.75 1 59.09 213 SER A CA 1
ATOM 1654 C C . SER A 1 213 ? -18.188 20.625 18.516 1 59.09 213 SER A C 1
ATOM 1656 O O . SER A 1 213 ? -19.219 20.938 17.922 1 59.09 213 SER A O 1
ATOM 1658 N N . LEU A 1 214 ? -18.672 20.047 19.641 1 50.44 214 LEU A N 1
ATOM 1659 C CA . LEU A 1 214 ? -19.719 20.562 20.5 1 50.44 214 LEU A CA 1
ATOM 1660 C C . LEU A 1 214 ? -19.797 22.078 20.422 1 50.44 214 LEU A C 1
ATOM 1662 O O . LEU A 1 214 ? -20.656 22.703 21.047 1 50.44 214 LEU A O 1
ATOM 1666 N N . PHE A 1 215 ? -18.922 22.812 20.109 1 46.72 215 PHE A N 1
ATOM 1667 C CA . PHE A 1 215 ? -19.25 24.156 20.578 1 46.72 215 PHE A CA 1
ATOM 1668 C C . PHE A 1 215 ? -20.594 24.609 20 1 46.72 215 PHE A C 1
ATOM 1670 O O . PHE A 1 215 ? -21.344 25.328 20.641 1 46.72 215 PHE A O 1
ATOM 1677 N N . PHE A 1 216 ? -20.859 24.703 18.641 1 40.94 216 PHE A N 1
ATOM 1678 C CA . PHE A 1 216 ? -22 25.531 18.266 1 40.94 216 PHE A CA 1
ATOM 1679 C C . PHE A 1 216 ? -23.281 24.688 18.203 1 40.94 216 PHE A C 1
ATOM 1681 O O . PHE A 1 216 ? -23.656 24.203 17.141 1 40.94 216 PHE A O 1
ATOM 1688 N N . SER A 1 217 ? -23.438 23.703 19.062 1 39.84 217 SER A N 1
ATOM 1689 C CA . SER A 1 217 ? -24.859 23.344 19.031 1 39.84 217 SER A CA 1
ATOM 1690 C C . SER A 1 217 ? -25.75 24.562 19.312 1 39.84 217 SER A C 1
ATOM 1692 O O . SER A 1 217 ? -25.672 25.156 20.391 1 39.84 217 SER A O 1
ATOM 1694 N N . PRO A 1 218 ? -26.219 25.391 18.297 1 36.84 218 PRO A N 1
ATOM 1695 C CA . PRO A 1 218 ? -27.328 26.281 18.656 1 36.84 218 PRO A CA 1
ATOM 1696 C C . PRO A 1 218 ? -28.453 25.547 19.406 1 36.84 218 PRO A C 1
ATOM 1698 O O . PRO A 1 218 ? -29 24.562 18.891 1 36.84 218 PRO A O 1
ATOM 1701 N N . ALA A 1 219 ? -28.328 25.203 20.672 1 33.38 219 ALA A N 1
ATOM 1702 C CA . ALA A 1 219 ? -29.656 24.969 21.234 1 33.38 219 ALA A CA 1
ATOM 1703 C C . ALA A 1 219 ? -30.609 26.109 20.859 1 33.38 219 ALA A C 1
ATOM 1705 O O . ALA A 1 219 ? -30.297 27.281 21.062 1 33.38 219 ALA A O 1
ATOM 1706 N N . ALA A 1 220 ? -31.734 25.891 20.031 1 28.86 220 ALA A N 1
ATOM 1707 C CA . ALA A 1 220 ? -32.969 26.594 20.312 1 28.86 220 ALA A CA 1
ATOM 1708 C C . ALA A 1 220 ? -33.406 26.422 21.766 1 28.86 220 ALA A C 1
ATOM 1710 O O . ALA A 1 220 ? -33.156 25.359 22.359 1 28.86 220 ALA A O 1
ATOM 1711 N N . MET B 1 1 ? -5.105 70.625 28.516 1 55.5 1 MET B N 1
ATOM 1712 C CA . MET B 1 1 ? -5.594 69.312 28.953 1 55.5 1 MET B CA 1
ATOM 1713 C C . MET B 1 1 ? -5.871 68.438 27.75 1 55.5 1 MET B C 1
ATOM 1715 O O . MET B 1 1 ? -5.613 67.188 27.797 1 55.5 1 MET B O 1
ATOM 1719 N N . LYS B 1 2 ? -6.262 68.938 26.656 1 70.31 2 LYS B N 1
ATOM 1720 C CA . LYS B 1 2 ? -6.594 68.188 25.438 1 70.31 2 LYS B CA 1
ATOM 1721 C C . LYS B 1 2 ? -5.336 67.75 24.703 1 70.31 2 LYS B C 1
ATOM 1723 O O . LYS B 1 2 ? -5.305 66.625 24.125 1 70.31 2 LYS B O 1
ATOM 1728 N N . GLU B 1 3 ? -4.363 68.5 24.859 1 64.19 3 GLU B N 1
ATOM 1729 C CA . GLU B 1 3 ? -3.133 68.188 24.125 1 64.19 3 GLU B CA 1
ATOM 1730 C C . GLU B 1 3 ? -2.393 67 24.734 1 64.19 3 GLU B C 1
ATOM 1732 O O . GLU B 1 3 ? -1.845 66.188 24.016 1 64.19 3 GLU B O 1
ATOM 1737 N N . ILE B 1 4 ? -2.438 66.875 26.031 1 61.81 4 ILE B N 1
ATOM 1738 C CA . ILE B 1 4 ? -1.787 65.812 26.75 1 61.81 4 ILE B CA 1
ATOM 1739 C C . ILE B 1 4 ? -2.52 64.5 26.453 1 61.81 4 ILE B C 1
ATOM 1741 O O . ILE B 1 4 ? -1.89 63.438 26.266 1 61.81 4 ILE B O 1
ATOM 1745 N N . LYS B 1 5 ? -3.717 64.625 26.25 1 64.88 5 LYS B N 1
ATOM 1746 C CA . LYS B 1 5 ? -4.52 63.406 25.953 1 64.88 5 LYS B CA 1
ATOM 1747 C C . LYS B 1 5 ? -4.234 62.875 24.562 1 64.88 5 LYS B C 1
ATOM 1749 O O . LYS B 1 5 ? -4.164 61.656 24.359 1 64.88 5 LYS B O 1
ATOM 1754 N N . ARG B 1 6 ? -3.949 63.812 23.656 1 66.25 6 ARG B N 1
ATOM 1755 C CA . ARG B 1 6 ? -3.676 63.406 22.281 1 66.25 6 ARG B CA 1
ATOM 1756 C C . ARG B 1 6 ? -2.305 62.75 22.156 1 66.25 6 ARG B C 1
ATOM 1758 O O . ARG B 1 6 ? -2.141 61.781 21.422 1 66.25 6 ARG B O 1
ATOM 1765 N N . ARG B 1 7 ? -1.417 63.281 22.938 1 66.44 7 ARG B N 1
ATOM 1766 C CA . ARG B 1 7 ? -0.053 62.781 22.906 1 66.44 7 ARG B CA 1
ATOM 1767 C C . ARG B 1 7 ? 0.012 61.375 23.484 1 66.44 7 ARG B C 1
ATOM 1769 O O . ARG B 1 7 ? 0.696 60.5 22.938 1 66.44 7 ARG B O 1
ATOM 1776 N N . ASN B 1 8 ? -0.811 61.125 24.438 1 66.38 8 ASN B N 1
ATOM 1777 C CA . ASN B 1 8 ? -0.845 59.812 25.062 1 66.38 8 ASN B CA 1
ATOM 1778 C C . ASN B 1 8 ? -1.51 58.781 24.156 1 66.38 8 ASN B C 1
ATOM 1780 O O . ASN B 1 8 ? -1.083 57.625 24.109 1 66.38 8 ASN B O 1
ATOM 1784 N N . ALA B 1 9 ? -2.361 59.344 23.359 1 71.38 9 ALA B N 1
ATOM 1785 C CA . ALA B 1 9 ? -3.057 58.469 22.422 1 71.38 9 ALA B CA 1
ATOM 1786 C C . ALA B 1 9 ? -2.139 58.062 21.281 1 71.38 9 ALA B C 1
ATOM 1788 O O . ALA B 1 9 ? -2.156 56.875 20.859 1 71.38 9 ALA B O 1
ATOM 1789 N N . TRP B 1 10 ? -1.29 59.062 20.875 1 70.81 10 TRP B N 1
ATOM 1790 C CA . TRP B 1 10 ? -0.352 58.781 19.797 1 70.81 10 TRP B CA 1
ATOM 1791 C C . TRP B 1 10 ? 0.734 57.812 20.266 1 70.81 10 TRP B C 1
ATOM 1793 O O . TRP B 1 10 ? 1.141 56.906 19.516 1 70.81 10 TRP B O 1
ATOM 1803 N N . ILE B 1 11 ? 1.123 57.906 21.5 1 68.81 11 ILE B N 1
ATOM 1804 C CA . ILE B 1 11 ? 2.139 57.031 22.047 1 68.81 11 ILE B CA 1
ATOM 1805 C C . ILE B 1 11 ? 1.562 55.625 22.219 1 68.81 11 ILE B C 1
ATOM 1807 O O . ILE B 1 11 ? 2.219 54.625 21.875 1 68.81 11 ILE B O 1
ATOM 1811 N N . ALA B 1 12 ? 0.305 55.625 22.594 1 67.5 12 ALA B N 1
ATOM 1812 C CA . ALA B 1 12 ? -0.368 54.344 22.766 1 67.5 12 ALA B CA 1
ATOM 1813 C C . ALA B 1 12 ? -0.55 53.625 21.422 1 67.5 12 ALA B C 1
ATOM 1815 O O . ALA B 1 12 ? -0.315 52.438 21.312 1 67.5 12 ALA B O 1
ATOM 1816 N N . PHE B 1 13 ? -0.875 54.406 20.453 1 65.5 13 PHE B N 1
ATOM 1817 C CA . PHE B 1 13 ? -1.073 53.875 19.109 1 65.5 13 PHE B CA 1
ATOM 1818 C C . PHE B 1 13 ? 0.251 53.438 18.516 1 65.5 13 PHE B C 1
ATOM 1820 O O . PHE B 1 13 ? 0.324 52.375 17.891 1 65.5 13 PHE B O 1
ATOM 1827 N N . SER B 1 14 ? 1.315 54.219 18.766 1 67.69 14 SER B N 1
ATOM 1828 C CA . SER B 1 14 ? 2.635 53.844 18.25 1 67.69 14 SER B CA 1
ATOM 1829 C C . SER B 1 14 ? 3.18 52.594 18.922 1 67.69 14 SER B C 1
ATOM 1831 O O . SER B 1 14 ? 3.771 51.75 18.266 1 67.69 14 SER B O 1
ATOM 1833 N N . LEU B 1 15 ? 2.879 52.469 20.203 1 66.5 15 LEU B N 1
ATOM 1834 C CA . LEU B 1 15 ? 3.344 51.281 20.938 1 66.5 15 LEU B CA 1
ATOM 1835 C C . LEU B 1 15 ? 2.613 50.031 20.469 1 66.5 15 LEU B C 1
ATOM 1837 O O . LEU B 1 15 ? 3.23 48.969 20.297 1 66.5 15 LEU B O 1
ATOM 1841 N N . ALA B 1 16 ? 1.303 50.281 20.219 1 65.62 16 ALA B N 1
ATOM 1842 C CA . ALA B 1 16 ? 0.489 49.156 19.703 1 65.62 16 ALA B CA 1
ATOM 1843 C C . ALA B 1 16 ? 0.962 48.719 18.328 1 65.62 16 ALA B C 1
ATOM 1845 O O . ALA B 1 16 ? 1.046 47.531 18.047 1 65.62 16 ALA B O 1
ATOM 1846 N N . LEU B 1 17 ? 1.371 49.656 17.516 1 69.81 17 LEU B N 1
ATOM 1847 C CA . LEU B 1 17 ? 1.842 49.375 16.172 1 69.81 17 LEU B CA 1
ATOM 1848 C C . LEU B 1 17 ? 3.189 48.656 16.203 1 69.81 17 LEU B C 1
ATOM 1850 O O . LEU B 1 17 ? 3.418 47.719 15.43 1 69.81 17 LEU B O 1
ATOM 1854 N N . VAL B 1 18 ? 4.051 49.031 17.125 1 69 18 VAL B N 1
ATOM 1855 C CA . VAL B 1 18 ? 5.375 48.438 17.25 1 69 18 VAL B CA 1
ATOM 1856 C C . VAL B 1 18 ? 5.242 47 17.719 1 69 18 VAL B C 1
ATOM 1858 O O . VAL B 1 18 ? 5.906 46.094 17.188 1 69 18 VAL B O 1
ATOM 1861 N N . VAL B 1 19 ? 4.344 46.781 18.688 1 67.31 19 VAL B N 1
ATOM 1862 C CA . VAL B 1 19 ? 4.125 45.406 19.203 1 67.31 19 VAL B CA 1
ATOM 1863 C C . VAL B 1 19 ? 3.52 44.531 18.109 1 67.31 19 VAL B C 1
ATOM 1865 O O . VAL B 1 19 ? 3.918 43.375 17.938 1 67.31 19 VAL B O 1
ATOM 1868 N N . PHE B 1 20 ? 2.613 45.156 17.312 1 67.19 20 PHE B N 1
ATOM 1869 C CA . PHE B 1 20 ? 1.987 44.469 16.203 1 67.19 20 PHE B CA 1
ATOM 1870 C C . PHE B 1 20 ? 3.016 44.125 15.133 1 67.19 20 PHE B C 1
ATOM 1872 O O . PHE B 1 20 ? 3.066 43 14.648 1 67.19 20 PHE B O 1
ATOM 1879 N N . LEU B 1 21 ? 3.863 45.031 14.852 1 69.5 21 LEU B N 1
ATOM 1880 C CA . LEU B 1 21 ? 4.883 44.844 13.828 1 69.5 21 LEU B CA 1
ATOM 1881 C C . LEU B 1 21 ? 5.938 43.844 14.305 1 69.5 21 LEU B C 1
ATOM 1883 O O . LEU B 1 21 ? 6.402 43 13.531 1 69.5 21 LEU B O 1
ATOM 1887 N N . ALA B 1 22 ? 6.277 43.844 15.547 1 69.12 22 ALA B N 1
ATOM 1888 C CA . ALA B 1 22 ? 7.234 42.906 16.109 1 69.12 22 ALA B CA 1
ATOM 1889 C C . ALA B 1 22 ? 6.676 41.469 16.109 1 69.12 22 ALA B C 1
ATOM 1891 O O . ALA B 1 22 ? 7.383 40.531 15.781 1 69.12 22 ALA B O 1
ATOM 1892 N N . GLY B 1 23 ? 5.387 41.406 16.484 1 63.81 23 GLY B N 1
ATOM 1893 C CA . GLY B 1 23 ? 4.73 40.094 16.469 1 63.81 23 GLY B CA 1
ATOM 1894 C C . GLY B 1 23 ? 4.676 39.469 15.086 1 63.81 23 GLY B C 1
ATOM 1895 O O . GLY B 1 23 ? 5.012 38.312 14.922 1 63.81 23 GLY B O 1
ATOM 1896 N N . VAL B 1 24 ? 4.309 40.312 14.133 1 67 24 VAL B N 1
ATOM 1897 C CA . VAL B 1 24 ? 4.242 39.844 12.75 1 67 24 VAL B CA 1
ATOM 1898 C C . VAL B 1 24 ? 5.641 39.469 12.266 1 67 24 VAL B C 1
ATOM 1900 O O . VAL B 1 24 ? 5.82 38.469 11.578 1 67 24 VAL B O 1
ATOM 1903 N N . PHE B 1 25 ? 6.652 40.188 12.727 1 64.56 25 PHE B N 1
ATOM 1904 C CA . PHE B 1 25 ? 8.039 39.969 12.359 1 64.56 25 PHE B CA 1
ATOM 1905 C C . PHE B 1 25 ? 8.539 38.625 12.938 1 64.56 25 PHE B C 1
ATOM 1907 O O . PHE B 1 25 ? 9.188 37.844 12.242 1 64.56 25 PHE B O 1
ATOM 1914 N N . VAL B 1 26 ? 8.195 38.281 14.102 1 64.12 26 VAL B N 1
ATOM 1915 C CA . VAL B 1 26 ? 8.641 37.062 14.766 1 64.12 26 VAL B CA 1
ATOM 1916 C C . VAL B 1 26 ? 7.973 35.844 14.117 1 64.12 26 VAL B C 1
ATOM 1918 O O . VAL B 1 26 ? 8.625 34.844 13.852 1 64.12 26 VAL B O 1
ATOM 1921 N N . ILE B 1 27 ? 6.766 36.031 13.82 1 60.5 27 ILE B N 1
ATOM 1922 C CA . ILE B 1 27 ? 6.043 34.906 13.227 1 60.5 27 ILE B CA 1
ATOM 1923 C C . ILE B 1 27 ? 6.602 34.594 11.836 1 60.5 27 ILE B C 1
ATOM 1925 O O . ILE B 1 27 ? 6.828 33.438 11.492 1 60.5 27 ILE B O 1
ATOM 1929 N N . ASN B 1 28 ? 6.824 35.719 11.141 1 57.41 28 ASN B N 1
ATOM 1930 C CA . ASN B 1 28 ? 7.375 35.531 9.805 1 57.41 28 ASN B CA 1
ATOM 1931 C C . ASN B 1 28 ? 8.812 35 9.859 1 57.41 28 ASN B C 1
ATOM 1933 O O . ASN B 1 28 ? 9.219 34.219 9.008 1 57.41 28 ASN B O 1
ATOM 1937 N N . TRP B 1 29 ? 9.5 35.469 10.836 1 58.12 29 TRP B N 1
ATOM 1938 C CA . TRP B 1 29 ? 10.867 35 11.047 1 58.12 29 TRP B CA 1
ATOM 1939 C C . TRP B 1 29 ? 10.898 33.531 11.43 1 58.12 29 TRP B C 1
ATOM 1941 O O . TRP B 1 29 ? 11.734 32.75 10.945 1 58.12 29 TRP B O 1
ATOM 1951 N N . GLN B 1 30 ? 10 33.125 12.156 1 57.19 30 GLN B N 1
ATOM 1952 C CA . GLN B 1 30 ? 9.906 31.75 12.609 1 57.19 30 GLN B CA 1
ATOM 1953 C C . GLN B 1 30 ? 9.477 30.828 11.469 1 57.19 30 GLN B C 1
ATOM 1955 O O . GLN B 1 30 ? 10 29.719 11.328 1 57.19 30 GLN B O 1
ATOM 1960 N N . LEU B 1 31 ? 8.562 31.297 10.727 1 55.03 31 LEU B N 1
ATOM 1961 C CA . LEU B 1 31 ? 8.086 30.531 9.586 1 55.03 31 LEU B CA 1
ATOM 1962 C C . LEU B 1 31 ? 9.18 30.391 8.531 1 55.03 31 LEU B C 1
ATOM 1964 O O . LEU B 1 31 ? 9.289 29.359 7.875 1 55.03 31 LEU B O 1
ATOM 1968 N N . TRP B 1 32 ? 9.891 31.516 8.531 1 52.78 32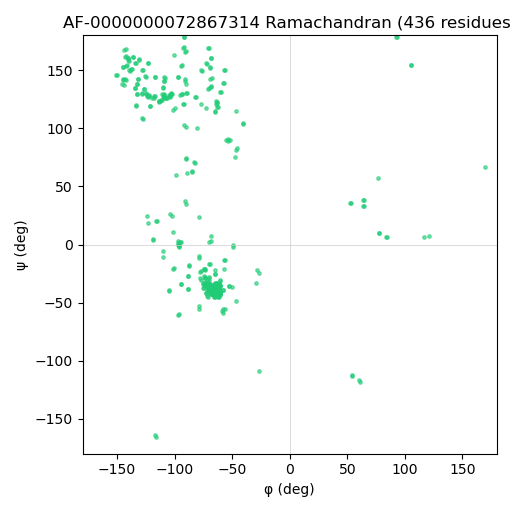 TRP B N 1
ATOM 1969 C CA . TRP B 1 32 ? 11.008 31.484 7.598 1 52.78 32 TRP B CA 1
ATOM 1970 C C . TRP B 1 32 ? 12.102 30.547 8.094 1 52.78 32 TRP B C 1
ATOM 1972 O O . TRP B 1 32 ? 12.703 29.812 7.301 1 52.78 32 TRP B O 1
ATOM 1982 N N . HIS B 1 33 ? 12.477 30.578 9.344 1 52.06 33 HIS B N 1
ATOM 1983 C CA . HIS B 1 33 ? 13.562 29.766 9.859 1 52.06 33 HIS B CA 1
ATOM 1984 C C . HIS B 1 33 ? 13.141 28.297 9.969 1 52.06 33 HIS B C 1
ATOM 1986 O O . HIS B 1 33 ? 13.992 27.406 9.93 1 52.06 33 HIS B O 1
ATOM 1992 N N . SER B 1 34 ? 12.047 28.078 10.031 1 53.03 34 SER B N 1
ATOM 1993 C CA . SER B 1 34 ? 11.586 26.703 10.219 1 53.03 34 SER B CA 1
ATOM 1994 C C . SER B 1 34 ? 11.867 25.844 8.984 1 53.03 34 SER B C 1
ATOM 1996 O O . SER B 1 34 ? 11.734 24.625 9.031 1 53.03 34 SER B O 1
ATOM 1998 N N . ASP B 1 35 ? 12.547 26.484 7.977 1 51.62 35 ASP B N 1
ATOM 1999 C CA . ASP B 1 35 ? 12.641 25.781 6.707 1 51.62 35 ASP B CA 1
ATOM 2000 C C . ASP B 1 35 ? 13.727 24.703 6.762 1 51.62 35 ASP B C 1
ATOM 2002 O O . ASP B 1 35 ? 13.531 23.594 6.266 1 51.62 35 ASP B O 1
ATOM 2006 N N . GLN B 1 36 ? 15.133 25.219 7.168 1 53.34 36 GLN B N 1
ATOM 2007 C CA . GLN B 1 36 ? 16.203 24.234 7.141 1 53.34 36 GLN B CA 1
ATOM 2008 C C . GLN B 1 36 ? 15.867 23.031 8.023 1 53.34 36 GLN B C 1
ATOM 2010 O O . GLN B 1 36 ? 16.094 21.891 7.633 1 53.34 36 GLN B O 1
ATOM 2015 N N . ALA B 1 37 ? 15.578 23.281 9.242 1 57.38 37 ALA B N 1
ATOM 2016 C CA . ALA B 1 37 ? 15.195 22.281 10.242 1 57.38 37 ALA B CA 1
ATOM 2017 C C . ALA B 1 37 ? 14.102 21.359 9.703 1 57.38 37 ALA B C 1
ATOM 2019 O O . ALA B 1 37 ? 14.055 20.172 10.047 1 57.38 37 ALA B O 1
ATOM 2020 N N . THR B 1 38 ? 13.914 21.891 8.43 1 71.94 38 THR B N 1
ATOM 2021 C CA . THR B 1 38 ? 12.703 21.219 7.949 1 71.94 38 THR B CA 1
ATOM 2022 C C . THR B 1 38 ? 13.047 20.094 6.984 1 71.94 38 THR B C 1
ATOM 2024 O O . THR B 1 38 ? 12.484 19 7.078 1 71.94 38 THR B O 1
ATOM 2027 N N . HIS B 1 39 ? 14.461 20.25 6.359 1 79.38 39 HIS B N 1
ATOM 2028 C CA . HIS B 1 39 ? 14.75 19.219 5.371 1 79.38 39 HIS B CA 1
ATOM 2029 C C . HIS B 1 39 ? 15.367 17.984 6.031 1 79.38 39 HIS B C 1
ATOM 2031 O O . HIS B 1 39 ? 15.094 16.859 5.617 1 79.38 39 HIS B O 1
ATOM 2037 N N . VAL B 1 40 ? 16.234 18.312 7.043 1 82.75 40 VAL B N 1
ATOM 2038 C CA . VAL B 1 40 ? 16.859 17.172 7.73 1 82.75 40 VAL B CA 1
ATOM 2039 C C . VAL B 1 40 ? 15.781 16.375 8.469 1 82.75 40 VAL B C 1
ATOM 2041 O O . VAL B 1 40 ? 15.82 15.148 8.492 1 82.75 40 VAL B O 1
ATOM 2044 N N . ALA B 1 41 ? 14.938 17.109 9.016 1 85.5 41 ALA B N 1
ATOM 2045 C CA . ALA B 1 41 ? 13.844 16.438 9.711 1 85.5 41 ALA B CA 1
ATOM 2046 C C . ALA B 1 41 ? 12.984 15.648 8.734 1 85.5 41 ALA B C 1
ATOM 2048 O O . ALA B 1 41 ? 12.547 14.539 9.047 1 85.5 41 ALA B O 1
ATOM 2049 N N . ALA B 1 42 ? 12.789 16.156 7.559 1 87.56 42 ALA B N 1
ATOM 2050 C CA . ALA B 1 42 ? 12.031 15.469 6.523 1 87.56 42 ALA B CA 1
ATOM 2051 C C . ALA B 1 42 ? 12.766 14.211 6.055 1 87.56 42 ALA B C 1
ATOM 2053 O O . ALA B 1 42 ? 12.148 13.164 5.852 1 87.56 42 ALA B O 1
ATOM 2054 N N . ALA B 1 43 ? 14.039 14.32 5.957 1 90.62 43 ALA B N 1
ATOM 2055 C CA . ALA B 1 43 ? 14.859 13.18 5.535 1 90.62 43 ALA B CA 1
ATOM 2056 C C . ALA B 1 43 ? 14.828 12.07 6.582 1 90.62 43 ALA B C 1
ATOM 2058 O O . ALA B 1 43 ? 14.734 10.891 6.238 1 90.62 43 ALA B O 1
ATOM 2059 N N . ARG B 1 44 ? 14.922 12.492 7.824 1 91.25 44 ARG B N 1
ATOM 2060 C CA . ARG B 1 44 ? 14.875 11.516 8.914 1 91.25 44 ARG B CA 1
ATOM 2061 C C . ARG B 1 44 ? 13.531 10.797 8.953 1 91.25 44 ARG B C 1
ATOM 2063 O O . ARG B 1 44 ? 13.484 9.578 9.141 1 91.25 44 ARG B O 1
ATOM 2070 N N . GLN B 1 45 ? 12.508 11.602 8.727 1 91.31 45 GLN B N 1
ATOM 2071 C CA . GLN B 1 45 ? 11.18 11.008 8.727 1 91.31 45 GLN B CA 1
ATOM 2072 C C . GLN B 1 45 ? 11 10.055 7.551 1 91.31 45 GLN B C 1
ATOM 2074 O O . GLN B 1 45 ? 10.43 8.969 7.703 1 91.31 45 GLN B O 1
ATOM 2079 N N . ALA B 1 46 ? 11.453 10.43 6.418 1 93.31 46 ALA B N 1
ATOM 2080 C CA . ALA B 1 46 ? 11.398 9.57 5.238 1 93.31 46 ALA B CA 1
ATOM 2081 C C . ALA B 1 46 ? 12.172 8.273 5.465 1 93.31 46 ALA B C 1
ATOM 2083 O O . ALA B 1 46 ? 11.695 7.191 5.117 1 93.31 46 ALA B O 1
ATOM 2084 N N . ALA B 1 47 ? 13.312 8.414 6.086 1 95.38 47 ALA B N 1
ATOM 2085 C CA . ALA B 1 47 ? 14.141 7.246 6.363 1 95.38 47 ALA B CA 1
ATOM 2086 C C . ALA B 1 47 ? 13.438 6.277 7.309 1 95.38 47 ALA B C 1
ATOM 2088 O O . ALA B 1 47 ? 13.516 5.062 7.137 1 95.38 47 ALA B O 1
ATOM 2089 N N . LYS B 1 48 ? 12.828 6.855 8.242 1 95.31 48 LYS B N 1
ATOM 2090 C CA . LYS B 1 48 ? 12.078 6.02 9.188 1 95.31 48 LYS B CA 1
ATOM 2091 C C . LYS B 1 48 ? 10.969 5.254 8.477 1 95.31 48 LYS B C 1
ATOM 2093 O O . LYS B 1 48 ? 10.766 4.066 8.734 1 95.31 48 LYS B O 1
ATOM 2098 N N . LYS B 1 49 ? 10.289 5.891 7.551 1 94.56 49 LYS B N 1
ATOM 2099 C CA . LYS B 1 49 ? 9.203 5.25 6.805 1 94.56 49 LYS B CA 1
ATOM 2100 C C . LYS B 1 49 ? 9.734 4.156 5.891 1 94.56 49 LYS B C 1
ATOM 2102 O O . LYS B 1 49 ? 9.164 3.066 5.816 1 94.56 49 LYS B O 1
ATOM 2107 N N . ILE B 1 50 ? 10.836 4.41 5.289 1 97.56 50 ILE B N 1
ATOM 2108 C CA . ILE B 1 50 ? 11.43 3.422 4.395 1 97.56 50 ILE B CA 1
ATOM 2109 C C . ILE B 1 50 ? 11.938 2.23 5.203 1 97.56 50 ILE B C 1
ATOM 2111 O O . ILE B 1 50 ? 11.781 1.079 4.793 1 97.56 50 ILE B O 1
ATOM 2115 N N . ALA B 1 51 ? 12.547 2.521 6.348 1 98.06 51 ALA B N 1
ATOM 2116 C CA . ALA B 1 51 ? 13.016 1.438 7.211 1 98.06 51 ALA B CA 1
ATOM 2117 C C . ALA B 1 51 ? 11.852 0.554 7.656 1 98.06 51 ALA B C 1
ATOM 2119 O O . ALA B 1 51 ? 11.984 -0.669 7.73 1 98.06 51 ALA B O 1
ATOM 2120 N N . ALA B 1 52 ? 10.742 1.159 7.879 1 96.81 52 ALA B N 1
ATOM 2121 C CA . ALA B 1 52 ? 9.562 0.398 8.273 1 96.81 52 ALA B CA 1
ATOM 2122 C C . ALA B 1 52 ? 9.078 -0.503 7.141 1 96.81 52 ALA B C 1
ATOM 2124 O O . ALA B 1 52 ? 8.648 -1.632 7.379 1 96.81 52 ALA B O 1
ATOM 2125 N N . ILE B 1 53 ? 9.125 -0.025 5.953 1 98.19 53 ILE B N 1
ATOM 2126 C CA . ILE B 1 53 ? 8.773 -0.826 4.785 1 98.19 53 ILE B CA 1
ATOM 2127 C C . ILE B 1 53 ? 9.734 -2.008 4.664 1 98.19 53 ILE B C 1
ATOM 2129 O O . ILE B 1 53 ? 9.312 -3.135 4.398 1 98.19 53 ILE B O 1
ATOM 2133 N N . LEU B 1 54 ? 11 -1.756 4.91 1 98.75 54 LEU B N 1
ATOM 2134 C CA . LEU B 1 54 ? 12 -2.812 4.812 1 98.75 54 LEU B CA 1
ATOM 2135 C C . LEU B 1 54 ? 11.836 -3.82 5.945 1 98.75 54 LEU B C 1
ATOM 2137 O O . LEU B 1 54 ? 12.156 -5 5.781 1 98.75 54 LEU B O 1
ATOM 2141 N N . ASP B 1 55 ? 11.312 -3.367 7.094 1 98.44 55 ASP B N 1
ATOM 2142 C CA . ASP B 1 55 ? 10.969 -4.312 8.156 1 98.44 55 ASP B CA 1
ATOM 2143 C C . ASP B 1 55 ? 9.906 -5.305 7.684 1 98.44 55 ASP B C 1
ATOM 2145 O O . ASP B 1 55 ? 9.961 -6.488 8.023 1 98.44 55 ASP B O 1
ATOM 2149 N N . GLU B 1 56 ? 8.938 -4.816 6.875 1 98.06 56 GLU B N 1
ATOM 2150 C CA . GLU B 1 56 ? 7.941 -5.707 6.285 1 98.06 56 GLU B CA 1
ATOM 2151 C C . GLU B 1 56 ? 8.602 -6.754 5.391 1 98.06 56 GLU B C 1
ATOM 2153 O O . GLU B 1 56 ? 8.234 -7.93 5.426 1 98.06 56 GLU B O 1
ATOM 2158 N N . ALA B 1 57 ? 9.523 -6.301 4.633 1 98.75 57 ALA B N 1
ATOM 2159 C CA . ALA B 1 57 ? 10.242 -7.203 3.736 1 98.75 57 ALA B CA 1
ATOM 2160 C C . ALA B 1 57 ? 11.016 -8.258 4.523 1 98.75 57 ALA B C 1
ATOM 2162 O O . ALA B 1 57 ? 11.039 -9.43 4.148 1 98.75 57 ALA B O 1
ATOM 2163 N N . ARG B 1 58 ? 11.641 -7.824 5.578 1 98.12 58 ARG B N 1
ATOM 2164 C CA . ARG B 1 58 ? 12.383 -8.75 6.434 1 98.12 58 ARG B CA 1
ATOM 2165 C C . ARG B 1 58 ? 11.453 -9.805 7.023 1 98.12 58 ARG B C 1
ATOM 2167 O O . ARG B 1 58 ? 11.781 -10.992 7.031 1 98.12 58 ARG B O 1
ATOM 2174 N N . GLU B 1 59 ? 10.32 -9.391 7.43 1 97.75 59 GLU B N 1
ATOM 2175 C CA . GLU B 1 59 ? 9.336 -10.336 7.969 1 97.75 59 GLU B CA 1
ATOM 2176 C C . GLU B 1 59 ? 8.852 -11.297 6.891 1 97.75 59 GLU B C 1
ATOM 2178 O O . GLU B 1 59 ? 8.711 -12.5 7.141 1 97.75 59 GLU B O 1
ATOM 2183 N N . ALA B 1 60 ? 8.625 -10.773 5.758 1 98.44 60 ALA B N 1
ATOM 2184 C CA . ALA B 1 60 ? 8.188 -11.617 4.645 1 98.44 60 ALA B CA 1
ATOM 2185 C C . ALA B 1 60 ? 9.266 -12.633 4.27 1 98.44 60 ALA B C 1
ATOM 2187 O O . ALA B 1 60 ? 8.953 -13.75 3.863 1 98.44 60 ALA B O 1
ATOM 2188 N N . THR B 1 61 ? 10.508 -12.242 4.383 1 98.25 61 THR B N 1
ATOM 2189 C CA . THR B 1 61 ? 11.625 -13.141 4.117 1 98.25 61 THR B CA 1
ATOM 2190 C C . THR B 1 61 ? 11.609 -14.328 5.074 1 98.25 61 THR B C 1
ATOM 2192 O O . THR B 1 61 ? 11.883 -15.461 4.672 1 98.25 61 THR B O 1
ATOM 2195 N N . ALA B 1 62 ? 11.273 -14.055 6.277 1 97 62 ALA B N 1
ATOM 2196 C CA . ALA B 1 62 ? 11.172 -15.141 7.25 1 97 62 ALA B CA 1
ATOM 2197 C C . ALA B 1 62 ? 10.102 -16.141 6.836 1 97 62 ALA B C 1
ATOM 2199 O O . ALA B 1 62 ? 10.32 -17.359 6.91 1 97 62 ALA B O 1
ATOM 2200 N N . THR B 1 63 ? 9.023 -15.664 6.363 1 96.25 63 THR B N 1
ATOM 2201 C CA . THR B 1 63 ? 7.961 -16.531 5.875 1 96.25 63 THR B CA 1
ATOM 2202 C C . THR B 1 63 ? 8.422 -17.312 4.648 1 96.25 63 THR B C 1
ATOM 2204 O O . THR B 1 63 ? 8.156 -18.516 4.539 1 96.25 63 THR B O 1
ATOM 2207 N N . ALA B 1 64 ? 9.109 -16.641 3.775 1 98.19 64 ALA B N 1
ATOM 2208 C CA . ALA B 1 64 ? 9.602 -17.281 2.559 1 98.19 64 ALA B CA 1
ATOM 2209 C C . ALA B 1 64 ? 10.586 -18.406 2.887 1 98.19 64 ALA B C 1
ATOM 2211 O O . ALA B 1 64 ? 10.562 -19.469 2.262 1 98.19 64 ALA B O 1
ATOM 2212 N N . LEU B 1 65 ? 11.406 -18.156 3.85 1 97.38 65 LEU B N 1
ATOM 2213 C CA . LEU B 1 65 ? 12.375 -19.172 4.246 1 97.38 65 LEU B CA 1
ATOM 2214 C C . LEU B 1 65 ? 11.672 -20.375 4.859 1 97.38 65 LEU B C 1
ATOM 2216 O O . LEU B 1 65 ? 12.094 -21.516 4.641 1 97.38 65 LEU B O 1
ATOM 2220 N N . ASN B 1 66 ? 10.617 -20.156 5.609 1 96.44 66 ASN B N 1
ATOM 2221 C CA . ASN B 1 66 ? 9.82 -21.25 6.133 1 96.44 66 ASN B CA 1
ATOM 2222 C C . ASN B 1 66 ? 9.188 -22.078 5.008 1 96.44 66 ASN B C 1
ATOM 2224 O O . ASN B 1 66 ? 9.18 -23.297 5.059 1 96.44 66 ASN B O 1
ATOM 2228 N N . VAL B 1 67 ? 8.719 -21.406 3.99 1 96.88 67 VAL B N 1
ATOM 2229 C CA . VAL B 1 67 ? 8.156 -22.078 2.824 1 96.88 67 VAL B CA 1
ATOM 2230 C C . VAL B 1 67 ? 9.242 -22.906 2.131 1 96.88 67 VAL B C 1
ATOM 2232 O O . VAL B 1 67 ? 8.977 -24.016 1.673 1 96.88 67 VAL B O 1
ATOM 2235 N N . SER B 1 68 ? 10.414 -22.359 2.092 1 95.56 68 SER B N 1
ATOM 2236 C CA . SER B 1 68 ? 11.508 -23.047 1.427 1 95.56 68 SER B CA 1
ATOM 2237 C C . SER B 1 68 ? 11.844 -24.359 2.139 1 95.56 68 SER B C 1
ATOM 2239 O O . SER B 1 68 ? 12.258 -25.328 1.501 1 95.56 68 SER B O 1
ATOM 2241 N N . ARG B 1 69 ? 11.688 -24.375 3.377 1 94.19 69 ARG B N 1
ATOM 2242 C CA . ARG B 1 69 ? 11.984 -25.578 4.156 1 94.19 69 ARG B CA 1
ATOM 2243 C C . ARG B 1 69 ? 10.914 -26.656 3.939 1 94.19 69 ARG B C 1
ATOM 2245 O O . ARG B 1 69 ? 11.219 -27.844 3.928 1 94.19 69 ARG B O 1
ATOM 2252 N N . SER B 1 70 ? 9.68 -26.203 3.73 1 92.94 70 SER B N 1
ATOM 2253 C CA . SER B 1 70 ? 8.562 -27.125 3.566 1 92.94 70 SER B CA 1
ATOM 2254 C C . SER B 1 70 ? 8.406 -27.547 2.109 1 92.94 70 SER B C 1
ATOM 2256 O O . SER B 1 70 ? 7.754 -28.547 1.817 1 92.94 70 SER B O 1
ATOM 2258 N N . GLY B 1 71 ? 8.992 -26.797 1.131 1 90.81 71 GLY B N 1
ATOM 2259 C CA . GLY B 1 71 ? 8.891 -27.078 -0.293 1 90.81 71 GLY B CA 1
ATOM 2260 C C . GLY B 1 71 ? 7.953 -26.125 -1.016 1 90.81 71 GLY B C 1
ATOM 2261 O O . GLY B 1 71 ? 7.051 -25.547 -0.405 1 90.81 71 GLY B O 1
ATOM 2262 N N . CYS B 1 72 ? 8.227 -26 -2.242 1 91.44 72 CYS B N 1
ATOM 2263 C CA . CYS B 1 72 ? 7.383 -25.141 -3.051 1 91.44 72 CYS B CA 1
ATOM 2264 C C . CYS B 1 72 ? 6.227 -25.906 -3.664 1 91.44 72 CYS B C 1
ATOM 2266 O O . CYS B 1 72 ? 6.277 -26.297 -4.836 1 91.44 72 CYS B O 1
ATOM 2268 N N . SER B 1 73 ? 5.25 -26.25 -2.959 1 92.81 73 SER B N 1
ATOM 2269 C CA . SER B 1 73 ? 3.994 -26.844 -3.4 1 92.81 73 SER B CA 1
ATOM 2270 C C . SER B 1 73 ? 2.938 -25.781 -3.67 1 92.81 73 SER B C 1
ATOM 2272 O O . SER B 1 73 ? 3.223 -24.578 -3.588 1 92.81 73 SER B O 1
ATOM 2274 N N . GLY B 1 74 ? 1.779 -26.25 -4.109 1 92.75 74 GLY B N 1
ATOM 2275 C CA . GLY B 1 74 ? 0.671 -25.312 -4.227 1 92.75 74 GLY B CA 1
ATOM 2276 C C . GLY B 1 74 ? 0.421 -24.531 -2.955 1 92.75 74 GLY B C 1
ATOM 2277 O O . GLY B 1 74 ? 0.146 -23.328 -3.01 1 92.75 74 GLY B O 1
ATOM 2278 N N . GLN B 1 75 ? 0.637 -25.234 -1.839 1 94 75 GLN B N 1
ATOM 2279 C CA . GLN B 1 75 ? 0.454 -24.578 -0.543 1 94 75 GLN B CA 1
ATOM 2280 C C . GLN B 1 75 ? 1.545 -23.547 -0.287 1 94 75 GLN B C 1
ATOM 2282 O O . GLN B 1 75 ? 1.275 -22.484 0.259 1 94 75 GLN B O 1
ATOM 2287 N N . GLY B 1 76 ? 2.715 -23.844 -0.671 1 95.5 76 GLY B N 1
ATOM 2288 C CA . GLY B 1 76 ? 3.818 -22.906 -0.493 1 95.5 76 GLY B CA 1
ATOM 2289 C C . GLY B 1 76 ? 3.654 -21.625 -1.294 1 95.5 76 GLY B C 1
ATOM 2290 O O . GLY B 1 76 ? 3.861 -20.531 -0.771 1 95.5 76 GLY B O 1
ATOM 2291 N N . GLN B 1 77 ? 3.27 -21.828 -2.537 1 96.31 77 GLN B N 1
ATOM 2292 C CA . GLN B 1 77 ? 3.033 -20.656 -3.383 1 96.31 77 GLN B CA 1
ATOM 2293 C C . GLN B 1 77 ? 1.903 -19.797 -2.828 1 96.31 77 GLN B C 1
ATOM 2295 O O . GLN B 1 77 ? 1.986 -18.562 -2.846 1 96.31 77 GLN B O 1
ATOM 2300 N N . PHE B 1 78 ? 0.92 -20.531 -2.33 1 97 78 PHE B N 1
ATOM 2301 C CA . PHE B 1 78 ? -0.211 -19.828 -1.739 1 97 78 PHE B CA 1
ATOM 2302 C C . PHE B 1 78 ? 0.229 -19.016 -0.524 1 97 78 PHE B C 1
ATOM 2304 O O . PHE B 1 78 ? -0.198 -17.875 -0.344 1 97 78 PHE B O 1
ATOM 2311 N N . GLN B 1 79 ? 1.108 -19.547 0.259 1 97.19 79 GLN B N 1
ATOM 2312 C CA . GLN B 1 79 ? 1.618 -18.859 1.44 1 97.19 79 GLN B CA 1
ATOM 2313 C C . GLN B 1 79 ? 2.432 -17.625 1.053 1 97.19 79 GLN B C 1
ATOM 2315 O O . GLN B 1 79 ? 2.309 -16.562 1.677 1 97.19 79 GLN B O 1
ATOM 2320 N N . LEU B 1 80 ? 3.236 -17.766 0.005 1 98.31 80 LEU B N 1
ATOM 2321 C CA . LEU B 1 80 ? 4.016 -16.625 -0.47 1 98.31 80 LEU B CA 1
ATOM 2322 C C . LEU B 1 80 ? 3.1 -15.523 -1 1 98.31 80 LEU B C 1
ATOM 2324 O O . LEU B 1 80 ? 3.287 -14.344 -0.678 1 98.31 80 LEU B O 1
ATOM 2328 N N . GLY B 1 81 ? 2.117 -15.961 -1.775 1 98.06 81 GLY B N 1
ATOM 2329 C CA . GLY B 1 81 ? 1.155 -15.008 -2.311 1 98.06 81 GLY B CA 1
ATOM 2330 C C . GLY B 1 81 ? 0.368 -14.289 -1.233 1 98.06 81 GLY B C 1
ATOM 2331 O O . GLY B 1 81 ? 0.135 -13.086 -1.331 1 98.06 81 GLY B O 1
ATOM 2332 N N . THR B 1 82 ? -0.018 -15.008 -0.234 1 97.62 82 THR B N 1
ATOM 2333 C CA . THR B 1 82 ? -0.766 -14.438 0.88 1 97.62 82 THR B CA 1
ATOM 2334 C C . THR B 1 82 ? 0.088 -13.422 1.643 1 97.62 82 THR B C 1
ATOM 2336 O O . THR B 1 82 ? -0.378 -12.328 1.969 1 97.62 82 THR B O 1
ATOM 2339 N N . GLU B 1 83 ? 1.338 -13.812 1.837 1 98.06 83 GLU B N 1
ATOM 2340 C CA . GLU B 1 83 ? 2.25 -12.914 2.541 1 98.06 83 GLU B CA 1
ATOM 2341 C C . GLU B 1 83 ? 2.434 -11.609 1.78 1 98.06 83 GLU B C 1
ATOM 2343 O O . GLU B 1 83 ? 2.359 -10.523 2.369 1 98.06 83 GLU B O 1
ATOM 2348 N N . ALA B 1 84 ? 2.615 -11.711 0.494 1 98.31 84 ALA B N 1
ATOM 2349 C CA . ALA B 1 84 ? 2.781 -10.523 -0.334 1 98.31 84 ALA B CA 1
ATOM 2350 C C . ALA B 1 84 ? 1.516 -9.672 -0.332 1 98.31 84 ALA B C 1
ATOM 2352 O O . ALA B 1 84 ? 1.587 -8.438 -0.332 1 98.31 84 ALA B O 1
ATOM 2353 N N . ALA B 1 85 ? 0.368 -10.312 -0.309 1 97.38 85 ALA B N 1
ATOM 2354 C CA . ALA B 1 85 ? -0.916 -9.625 -0.372 1 97.38 85 ALA B CA 1
ATOM 2355 C C . ALA B 1 85 ? -1.224 -8.922 0.947 1 97.38 85 ALA B C 1
ATOM 2357 O O . ALA B 1 85 ? -1.896 -7.883 0.963 1 97.38 85 ALA B O 1
ATOM 2358 N N . LEU B 1 86 ? -0.725 -9.438 2.068 1 96.75 86 LEU B N 1
ATOM 2359 C CA . LEU B 1 86 ? -1.104 -8.938 3.383 1 96.75 86 LEU B CA 1
ATOM 2360 C C . LEU B 1 86 ? -0.19 -7.793 3.811 1 96.75 86 LEU B C 1
ATOM 2362 O O . LEU B 1 86 ? -0.586 -6.941 4.609 1 96.75 86 LEU B O 1
ATOM 2366 N N . GLN B 1 87 ? 1.031 -7.832 3.279 1 96.88 87 GLN B N 1
ATOM 2367 C CA . GLN B 1 87 ? 1.953 -6.75 3.607 1 96.88 87 GLN B CA 1
ATOM 2368 C C . GLN B 1 87 ? 1.698 -5.527 2.729 1 96.88 87 GLN B C 1
ATOM 2370 O O . GLN B 1 87 ? 1.762 -5.613 1.501 1 96.88 87 GLN B O 1
ATOM 2375 N N . PRO B 1 88 ? 1.514 -4.363 3.287 1 95.56 88 PRO B N 1
ATOM 2376 C CA . PRO B 1 88 ? 0.975 -3.211 2.564 1 95.56 88 PRO B CA 1
ATOM 2377 C C . PRO B 1 88 ? 1.898 -2.73 1.447 1 95.56 88 PRO B C 1
ATOM 2379 O O . PRO B 1 88 ? 1.434 -2.152 0.461 1 95.56 88 PRO B O 1
ATOM 2382 N N . HIS B 1 89 ? 3.178 -3.002 1.588 1 97.88 89 HIS B N 1
ATOM 2383 C CA . HIS B 1 89 ? 4.051 -2.307 0.651 1 97.88 89 HIS B CA 1
ATOM 2384 C C . HIS B 1 89 ? 4.82 -3.293 -0.221 1 97.88 89 HIS B C 1
ATOM 2386 O O . HIS B 1 89 ? 5.633 -2.887 -1.055 1 97.88 89 HIS B O 1
ATOM 2392 N N . LEU B 1 90 ? 4.539 -4.547 -0.078 1 98.44 90 LEU B N 1
ATOM 2393 C CA . LEU B 1 90 ? 5.281 -5.535 -0.854 1 98.44 90 LEU B CA 1
ATOM 2394 C C . LEU B 1 90 ? 4.582 -5.82 -2.18 1 98.44 90 LEU B C 1
ATOM 2396 O O . LEU B 1 90 ? 3.354 -5.898 -2.234 1 98.44 90 LEU B O 1
ATOM 2400 N N . ARG B 1 91 ? 5.348 -5.996 -3.174 1 98.12 91 ARG B N 1
ATOM 2401 C CA . ARG B 1 91 ? 4.824 -6.32 -4.496 1 98.12 91 ARG B CA 1
ATOM 2402 C C . ARG B 1 91 ? 4.871 -7.824 -4.746 1 98.12 91 ARG B C 1
ATOM 2404 O O . ARG B 1 91 ? 3.832 -8.461 -4.945 1 98.12 91 ARG B O 1
ATOM 2411 N N . THR B 1 92 ? 6.129 -8.438 -4.707 1 98.44 92 THR B N 1
ATOM 2412 C CA . THR B 1 92 ? 6.254 -9.875 -4.918 1 98.44 92 THR B CA 1
ATOM 2413 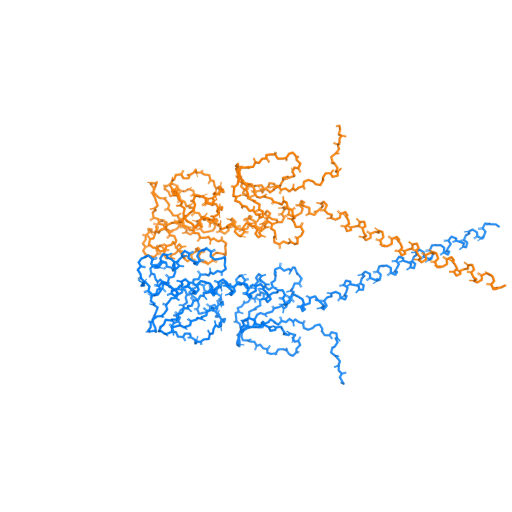C C . THR B 1 92 ? 7.328 -10.461 -4.012 1 98.44 92 THR B C 1
ATOM 2415 O O . THR B 1 92 ? 8.164 -9.734 -3.479 1 98.44 92 THR B O 1
ATOM 2418 N N . ILE B 1 93 ? 7.285 -11.703 -3.852 1 98.62 93 ILE B N 1
ATOM 2419 C CA . ILE B 1 93 ? 8.273 -12.516 -3.15 1 98.62 93 ILE B CA 1
ATOM 2420 C C . ILE B 1 93 ? 8.742 -13.656 -4.055 1 98.62 93 ILE B C 1
ATOM 2422 O O . ILE B 1 93 ? 7.922 -14.367 -4.641 1 98.62 93 ILE B O 1
ATOM 2426 N N . LEU B 1 94 ? 10.008 -13.836 -4.09 1 97.69 94 LEU B N 1
ATOM 2427 C CA . LEU B 1 94 ? 10.602 -14.875 -4.926 1 97.69 94 LEU B CA 1
ATOM 2428 C C . LEU B 1 94 ? 11.609 -15.703 -4.133 1 97.69 94 LEU B C 1
ATOM 2430 O O . LEU B 1 94 ? 12.367 -15.164 -3.326 1 97.69 94 LEU B O 1
ATOM 2434 N N . LEU B 1 95 ? 11.594 -16.953 -4.438 1 97.81 95 LEU B N 1
ATOM 2435 C CA . LEU B 1 95 ? 12.617 -17.875 -3.949 1 97.81 95 LEU B CA 1
ATOM 2436 C C . LEU B 1 95 ? 13.477 -18.391 -5.098 1 97.81 95 LEU B C 1
ATOM 2438 O O . LEU B 1 95 ? 12.953 -18.953 -6.066 1 97.81 95 LEU B O 1
ATOM 2442 N N . ILE B 1 96 ? 14.711 -18.172 -4.961 1 97 96 ILE B N 1
ATOM 2443 C CA . ILE B 1 96 ? 15.672 -18.688 -5.938 1 97 96 ILE B CA 1
ATOM 2444 C C . ILE B 1 96 ? 16.5 -19.812 -5.312 1 97 96 ILE B C 1
ATOM 2446 O O . ILE B 1 96 ? 17.016 -19.656 -4.211 1 97 96 ILE B O 1
ATOM 2450 N N . LYS B 1 97 ? 16.516 -20.828 -5.945 1 94.81 97 LYS B N 1
ATOM 2451 C CA . LYS B 1 97 ? 17.281 -22 -5.547 1 94.81 97 LYS B CA 1
ATOM 2452 C C . LYS B 1 97 ? 18.156 -22.5 -6.695 1 94.81 97 LYS B C 1
ATOM 2454 O O . LYS B 1 97 ? 17.672 -22.703 -7.812 1 94.81 97 LYS B O 1
ATOM 2459 N N . ASP B 1 98 ? 19.469 -22.703 -6.367 1 90 98 ASP B N 1
ATOM 2460 C CA . ASP B 1 98 ? 20.438 -23.188 -7.348 1 90 98 ASP B CA 1
ATOM 2461 C C . ASP B 1 98 ? 20.422 -22.328 -8.602 1 90 98 ASP B C 1
ATOM 2463 O O . ASP B 1 98 ? 20.375 -22.844 -9.719 1 90 98 ASP B O 1
ATOM 2467 N N . GLY B 1 99 ? 20.203 -21 -8.438 1 88.38 99 GLY B N 1
ATOM 2468 C CA . GLY B 1 99 ? 20.344 -20.031 -9.516 1 88.38 99 GLY B CA 1
ATOM 2469 C C . GLY B 1 99 ? 19.094 -19.906 -10.375 1 88.38 99 GLY B C 1
ATOM 2470 O O . GLY B 1 99 ? 19.141 -19.312 -11.453 1 88.38 99 GLY B O 1
ATOM 2471 N N . GLN B 1 100 ? 18.062 -20.562 -9.953 1 93.75 100 GLN B N 1
ATOM 2472 C CA . GLN B 1 100 ? 16.812 -20.5 -10.711 1 93.75 100 GLN B CA 1
ATOM 2473 C C . GLN B 1 100 ? 15.641 -20.109 -9.805 1 93.75 100 GLN B C 1
ATOM 2475 O O . GLN B 1 100 ? 15.617 -20.484 -8.633 1 93.75 100 GLN B O 1
ATOM 2480 N N . VAL B 1 101 ? 14.719 -19.469 -10.461 1 95.25 101 VAL B N 1
ATOM 2481 C CA . VAL B 1 101 ? 13.492 -19.188 -9.719 1 95.25 101 VAL B CA 1
ATOM 2482 C C . VAL B 1 101 ? 12.812 -20.484 -9.32 1 95.25 101 VAL B C 1
ATOM 2484 O O . VAL B 1 101 ? 12.5 -21.312 -10.18 1 95.25 101 VAL B O 1
ATOM 2487 N N . TRP B 1 102 ? 12.633 -20.641 -8.117 1 96.5 102 TRP B N 1
ATOM 2488 C CA . TRP B 1 102 ? 12.094 -21.891 -7.582 1 96.5 102 TRP B CA 1
ATOM 2489 C C . TRP B 1 102 ? 10.633 -21.734 -7.176 1 96.5 102 TRP B C 1
ATOM 2491 O O . TRP B 1 102 ? 9.82 -22.625 -7.379 1 96.5 102 TRP B O 1
ATOM 2501 N N . CYS B 1 103 ? 10.32 -20.609 -6.594 1 97.44 103 CYS B N 1
ATOM 2502 C CA . CYS B 1 103 ? 8.969 -20.344 -6.121 1 97.44 103 CYS B CA 1
ATOM 2503 C C . CYS B 1 103 ? 8.672 -18.844 -6.156 1 97.44 103 CYS B C 1
ATOM 2505 O O . CYS B 1 103 ? 9.57 -18.031 -5.934 1 97.44 103 CYS B O 1
ATOM 2507 N N . SER B 1 104 ? 7.438 -18.484 -6.441 1 97.38 104 SER B N 1
ATOM 2508 C CA . SER B 1 104 ? 7.047 -17.078 -6.508 1 97.38 104 SER B CA 1
ATOM 2509 C C . SER B 1 104 ? 5.668 -16.859 -5.891 1 97.38 104 SER B C 1
ATOM 2511 O O . SER B 1 104 ? 4.879 -17.797 -5.777 1 97.38 104 SER B O 1
ATOM 2513 N N . SER B 1 105 ? 5.422 -15.641 -5.508 1 98.06 105 SER B N 1
ATOM 2514 C CA . SER B 1 105 ? 4.145 -15.273 -4.898 1 98.06 105 SER B CA 1
ATOM 2515 C C . SER B 1 105 ? 3.062 -15.094 -5.957 1 98.06 105 SER B C 1
ATOM 2517 O O . SER B 1 105 ? 1.882 -14.953 -5.629 1 98.06 105 SER B O 1
ATOM 2519 N N . LEU B 1 106 ? 3.42 -15.055 -7.215 1 97.81 106 LEU B N 1
ATOM 2520 C CA . LEU B 1 106 ? 2.455 -14.852 -8.289 1 97.81 106 LEU B CA 1
ATOM 2521 C C . LEU B 1 106 ? 1.972 -16.188 -8.844 1 97.81 106 LEU B C 1
ATOM 2523 O O . LEU B 1 106 ? 2.691 -17.188 -8.789 1 97.81 106 LEU B O 1
ATOM 2527 N N . PRO B 1 107 ? 0.8 -16.188 -9.398 1 96.56 107 PRO B N 1
ATOM 2528 C CA . PRO B 1 107 ? 0.277 -17.438 -9.969 1 96.56 107 PRO B CA 1
ATOM 2529 C C . PRO B 1 107 ? 1.182 -18.016 -11.047 1 96.56 107 PRO B C 1
ATOM 2531 O O . PRO B 1 107 ? 1.736 -17.281 -11.859 1 96.56 107 PRO B O 1
ATOM 2534 N N . GLY B 1 108 ? 1.313 -19.328 -10.984 1 93.19 108 GLY B N 1
ATOM 2535 C CA . GLY B 1 108 ? 2.109 -20.031 -11.977 1 93.19 108 GLY B CA 1
ATOM 2536 C C . GLY B 1 108 ? 3.604 -19.906 -11.75 1 93.19 108 GLY B C 1
ATOM 2537 O O . GLY B 1 108 ? 4.402 -20.203 -12.633 1 93.19 108 GLY B O 1
ATOM 2538 N N . ASN B 1 109 ? 3.979 -19.391 -10.664 1 93.12 109 ASN B N 1
ATOM 2539 C CA . ASN B 1 109 ? 5.387 -19.219 -10.32 1 93.12 109 ASN B CA 1
ATOM 2540 C C . ASN B 1 109 ? 6.074 -18.25 -11.273 1 93.12 109 ASN B C 1
ATOM 2542 O O . ASN B 1 109 ? 7.246 -18.422 -11.609 1 93.12 109 ASN B O 1
ATOM 2546 N N . ARG B 1 110 ? 5.293 -17.312 -11.688 1 94.31 110 ARG B N 1
ATOM 2547 C CA . ARG B 1 110 ? 5.824 -16.328 -12.625 1 94.31 110 ARG B CA 1
ATOM 2548 C C . ARG B 1 110 ? 6.41 -15.125 -11.891 1 94.31 110 ARG B C 1
ATOM 2550 O O . ARG B 1 110 ? 6.25 -15 -10.68 1 94.31 110 ARG B O 1
ATOM 2557 N N . VAL B 1 111 ? 7.184 -14.312 -12.625 1 96.06 111 VAL B N 1
ATOM 2558 C CA . VAL B 1 111 ? 7.906 -13.227 -11.977 1 96.06 111 VAL B CA 1
ATOM 2559 C C . VAL B 1 111 ? 7.77 -11.953 -12.812 1 96.06 111 VAL B C 1
ATOM 2561 O O . VAL B 1 111 ? 7.461 -12.016 -14.008 1 96.06 111 VAL B O 1
ATOM 2564 N N . LEU B 1 112 ? 8.039 -10.812 -12.172 1 97.19 112 LEU B N 1
ATOM 2565 C CA . LEU B 1 112 ? 7.898 -9.531 -12.844 1 97.19 112 LEU B CA 1
ATOM 2566 C C . LEU B 1 112 ? 9.266 -8.898 -13.102 1 97.19 112 LEU B C 1
ATOM 2568 O O . LEU B 1 112 ? 9.367 -7.867 -13.766 1 97.19 112 LEU B O 1
ATOM 2572 N N . THR B 1 113 ? 10.312 -9.398 -12.555 1 96.31 113 THR B N 1
ATOM 2573 C CA . THR B 1 113 ? 11.672 -8.938 -12.789 1 96.31 113 THR B CA 1
ATOM 2574 C C . THR B 1 113 ? 12.305 -9.688 -13.961 1 96.31 113 THR B C 1
ATOM 2576 O O . THR B 1 113 ? 12.219 -10.914 -14.039 1 96.31 113 THR B O 1
ATOM 2579 N N . LEU B 1 114 ? 13.008 -8.789 -14.719 1 94.5 114 LEU B N 1
ATOM 2580 C CA . LEU B 1 114 ? 13.68 -9.398 -15.859 1 94.5 114 LEU B CA 1
ATOM 2581 C C . LEU B 1 114 ? 14.984 -10.062 -15.43 1 94.5 114 LEU B C 1
ATOM 2583 O O . LEU B 1 114 ? 15.898 -9.391 -14.953 1 94.5 114 LEU B O 1
ATOM 2587 N N . SER B 1 115 ? 15.141 -11.336 -15.219 1 93.56 115 SER B N 1
ATOM 2588 C CA . SER B 1 115 ? 16.297 -12.164 -14.906 1 93.56 115 SER B CA 1
ATOM 2589 C C . SER B 1 115 ? 16.703 -12.031 -13.445 1 93.56 115 SER B C 1
ATOM 2591 O O . SER B 1 115 ? 17.844 -11.672 -13.148 1 93.56 115 SER B O 1
ATOM 2593 N N . PRO B 1 116 ? 15.836 -12.305 -12.594 1 94.94 116 PRO B N 1
ATOM 2594 C CA . PRO B 1 116 ? 16.109 -12.148 -11.164 1 94.94 116 PRO B CA 1
ATOM 2595 C C . PRO B 1 116 ? 17.328 -12.961 -10.711 1 94.94 116 PRO B C 1
ATOM 2597 O O . PRO B 1 116 ? 18 -12.578 -9.75 1 94.94 116 PRO B O 1
ATOM 2600 N N . GLU B 1 117 ? 17.688 -13.961 -11.461 1 93.81 117 GLU B N 1
ATOM 2601 C CA . GLU B 1 117 ? 18.797 -14.844 -11.102 1 93.81 117 GLU B CA 1
ATOM 2602 C C . GLU B 1 117 ? 20.141 -14.148 -11.32 1 93.81 117 GLU B C 1
ATOM 2604 O O . GLU B 1 117 ? 21.141 -14.523 -10.703 1 93.81 117 GLU B O 1
ATOM 2609 N N . SER B 1 118 ? 20.156 -13.133 -12.141 1 94.56 118 SER B N 1
ATOM 2610 C CA . SER B 1 118 ? 21.406 -12.477 -12.508 1 94.56 118 SER B CA 1
ATOM 2611 C C . SER B 1 118 ? 21.656 -11.242 -11.641 1 94.56 118 SER B C 1
ATOM 2613 O O . SER B 1 118 ? 22.688 -10.594 -11.758 1 94.56 118 SER B O 1
ATOM 2615 N N . LEU B 1 119 ? 20.734 -10.961 -10.781 1 95.38 119 LEU B N 1
ATOM 2616 C CA . LEU B 1 119 ? 20.875 -9.781 -9.938 1 95.38 119 LEU B CA 1
ATOM 2617 C C . LEU B 1 119 ? 22.031 -9.945 -8.953 1 95.38 119 LEU B C 1
ATOM 2619 O O . LEU B 1 119 ? 22.25 -11.047 -8.438 1 95.38 119 LEU B O 1
ATOM 2623 N N . PRO B 1 120 ? 22.766 -8.82 -8.695 1 94.81 120 PRO B N 1
ATOM 2624 C CA . PRO B 1 120 ? 23.812 -8.906 -7.668 1 94.81 120 PRO B CA 1
ATOM 2625 C C . PRO B 1 120 ? 23.266 -9.344 -6.309 1 94.81 120 PRO B C 1
ATOM 2627 O O . PRO B 1 120 ? 22.125 -9.047 -5.977 1 94.81 120 PRO B O 1
ATOM 2630 N N . ASP B 1 121 ? 24.156 -10.023 -5.566 1 92.44 121 ASP B N 1
ATOM 2631 C CA . ASP B 1 121 ? 23.781 -10.484 -4.234 1 92.44 121 ASP B CA 1
ATOM 2632 C C . ASP B 1 121 ? 23.984 -9.383 -3.195 1 92.44 121 ASP B C 1
ATOM 2634 O O . ASP B 1 121 ? 24.844 -9.492 -2.324 1 92.44 121 ASP B O 1
ATOM 2638 N N . GLU B 1 122 ? 23.312 -8.328 -3.309 1 96.25 122 GLU B N 1
ATOM 2639 C CA . GLU B 1 122 ? 23.281 -7.199 -2.383 1 96.25 122 GLU B CA 1
ATOM 2640 C C . GLU B 1 122 ? 21.953 -7.145 -1.626 1 96.25 122 GLU B C 1
ATOM 2642 O O . GLU B 1 122 ? 20.906 -7.441 -2.189 1 96.25 122 GLU B O 1
ATOM 2647 N N . PRO B 1 123 ? 22.031 -6.758 -0.383 1 97.62 123 PRO B N 1
ATOM 2648 C CA . PRO B 1 123 ? 20.797 -6.773 0.416 1 97.62 123 PRO B CA 1
ATOM 2649 C C . PRO B 1 123 ? 19.719 -5.855 -0.146 1 97.62 123 PRO B C 1
ATOM 2651 O O . PRO B 1 123 ? 18.531 -6.141 -0.008 1 97.62 123 PRO B O 1
ATOM 2654 N N . LEU B 1 124 ? 20.203 -4.691 -0.74 1 98.5 124 LEU B N 1
ATOM 2655 C CA . LEU B 1 124 ? 19.266 -3.727 -1.313 1 98.5 124 LEU B CA 1
ATOM 2656 C C . LEU B 1 124 ? 19.719 -3.297 -2.705 1 98.5 124 LEU B C 1
ATOM 2658 O O . LEU B 1 124 ? 20.906 -3.078 -2.936 1 98.5 124 LEU B O 1
ATOM 2662 N N . LEU B 1 125 ? 18.719 -3.215 -3.586 1 98 125 LEU B N 1
ATOM 2663 C CA . LEU B 1 125 ? 18.984 -2.729 -4.938 1 98 125 LEU B CA 1
ATOM 2664 C C . LEU B 1 125 ? 17.812 -1.912 -5.457 1 98 125 LEU B C 1
ATOM 2666 O O . LEU B 1 125 ? 16.641 -2.268 -5.227 1 98 125 LEU B O 1
ATOM 2670 N N . LEU B 1 126 ? 18.094 -0.843 -6.078 1 98.25 126 LEU B N 1
ATOM 2671 C CA . LEU B 1 126 ? 17.109 -0.144 -6.883 1 98.25 126 LEU B CA 1
ATOM 2672 C C . LEU B 1 126 ? 17.156 -0.605 -8.336 1 98.25 126 LEU B C 1
ATOM 2674 O O . LEU B 1 126 ? 18.219 -0.53 -8.977 1 98.25 126 LEU B O 1
ATOM 2678 N N . LEU B 1 127 ? 16.078 -1.106 -8.805 1 97.94 127 LEU B N 1
ATOM 2679 C CA . LEU B 1 127 ? 16.016 -1.564 -10.188 1 97.94 127 LEU B CA 1
ATOM 2680 C C . LEU B 1 127 ? 15.234 -0.588 -11.055 1 97.94 127 LEU B C 1
ATOM 2682 O O . LEU B 1 127 ? 14.109 -0.226 -10.719 1 97.94 127 LEU B O 1
ATOM 2686 N N . PRO B 1 128 ? 15.828 -0.185 -12.141 1 97.69 128 PRO B N 1
ATOM 2687 C CA . PRO B 1 128 ? 15.102 0.71 -13.047 1 97.69 128 PRO B CA 1
ATOM 2688 C C . PRO B 1 128 ? 13.961 0.01 -13.773 1 97.69 128 PRO B C 1
ATOM 2690 O O . PRO B 1 128 ? 13.883 -1.221 -13.773 1 97.69 128 PRO B O 1
ATOM 2693 N N . ALA B 1 129 ? 13.148 0.775 -14.414 1 97.88 129 ALA B N 1
ATOM 2694 C CA . ALA B 1 129 ? 11.938 0.298 -15.086 1 97.88 129 ALA B CA 1
ATOM 2695 C C . ALA B 1 129 ? 12.281 -0.718 -16.172 1 97.88 129 ALA B C 1
ATOM 2697 O O . ALA B 1 129 ? 11.531 -1.673 -16.391 1 97.88 129 ALA B O 1
ATOM 2698 N N . ARG B 1 130 ? 13.375 -0.605 -16.766 1 96.69 130 ARG B N 1
ATOM 2699 C CA . ARG B 1 130 ? 13.742 -1.45 -17.891 1 96.69 130 ARG B CA 1
ATOM 2700 C C . ARG B 1 130 ? 13.992 -2.887 -17.453 1 96.69 130 ARG B C 1
ATOM 2702 O O . ARG B 1 130 ? 13.977 -3.809 -18.266 1 96.69 130 ARG B O 1
ATOM 2709 N N . MET B 1 131 ? 14.164 -3.057 -16.219 1 97.12 131 MET B N 1
ATOM 2710 C CA . MET B 1 131 ? 14.461 -4.395 -15.719 1 97.12 131 MET B CA 1
ATOM 2711 C C . MET B 1 131 ? 13.188 -5.098 -15.258 1 97.12 131 MET B C 1
ATOM 2713 O O . MET B 1 131 ? 13.234 -6.219 -14.758 1 97.12 131 MET B O 1
ATOM 2717 N N . MET B 1 132 ? 12.062 -4.434 -15.414 1 97.5 132 MET B N 1
ATOM 2718 C CA . MET B 1 132 ? 10.789 -4.965 -14.945 1 97.5 132 MET B CA 1
ATOM 2719 C C . MET B 1 132 ? 9.836 -5.207 -16.109 1 97.5 132 MET B C 1
ATOM 2721 O O . MET B 1 132 ? 9.773 -4.406 -17.047 1 97.5 132 MET B O 1
ATOM 2725 N N . VAL B 1 133 ? 9.047 -6.238 -16.047 1 95.44 133 VAL B N 1
ATOM 2726 C CA . VAL B 1 133 ? 8.07 -6.602 -17.062 1 95.44 133 VAL B CA 1
ATOM 2727 C C . VAL B 1 133 ? 7.043 -5.488 -17.219 1 95.44 133 VAL B C 1
ATOM 2729 O O . VAL B 1 133 ? 6.629 -5.168 -18.344 1 95.44 133 VAL B O 1
ATOM 2732 N N . ASN B 1 134 ? 6.699 -4.816 -16.062 1 94.69 134 ASN B N 1
ATOM 2733 C CA . ASN B 1 134 ? 5.637 -3.816 -16.078 1 94.69 134 ASN B CA 1
ATOM 2734 C C . ASN B 1 134 ? 6.195 -2.404 -16.219 1 94.69 134 ASN B C 1
ATOM 2736 O O . ASN B 1 134 ? 5.469 -1.423 -16.062 1 94.69 134 ASN B O 1
ATOM 2740 N N . LYS B 1 135 ? 7.461 -2.207 -16.359 1 96 135 LYS B N 1
ATOM 2741 C CA . LYS B 1 135 ? 8.148 -0.947 -16.625 1 96 135 LYS B CA 1
ATOM 2742 C C . LYS B 1 135 ? 7.957 0.04 -15.477 1 96 135 LYS B C 1
ATOM 2744 O O . LYS B 1 135 ? 7.672 1.218 -15.703 1 96 135 LYS B O 1
ATOM 2749 N N . ARG B 1 136 ? 7.969 -0.48 -14.312 1 96.44 136 ARG B N 1
ATOM 2750 C CA . ARG B 1 136 ? 7.965 0.319 -13.094 1 96.44 136 ARG B CA 1
ATOM 2751 C C . ARG B 1 136 ? 9.141 -0.05 -12.188 1 96.44 136 ARG B C 1
ATOM 2753 O O . ARG B 1 136 ? 9.375 -1.23 -11.922 1 96.44 136 ARG B O 1
ATOM 2760 N N . PRO B 1 137 ? 9.852 0.919 -11.742 1 97.88 137 PRO B N 1
ATOM 2761 C CA . PRO B 1 137 ? 11.008 0.604 -10.906 1 97.88 137 PRO B CA 1
ATOM 2762 C C . PRO B 1 137 ? 10.617 0.029 -9.547 1 97.88 137 PRO B C 1
ATOM 2764 O O . PRO B 1 137 ? 9.469 0.18 -9.117 1 97.88 137 PRO B O 1
ATOM 2767 N N . VAL B 1 138 ? 11.625 -0.646 -8.93 1 98.19 138 VAL B N 1
ATOM 2768 C CA . VAL B 1 138 ? 11.344 -1.281 -7.645 1 98.19 138 VAL B CA 1
ATOM 2769 C C . VAL B 1 138 ? 12.578 -1.194 -6.746 1 98.19 138 VAL B C 1
ATOM 2771 O O . VAL B 1 138 ? 13.688 -0.98 -7.227 1 98.19 138 VAL B O 1
ATOM 2774 N N . LEU B 1 139 ? 12.359 -1.191 -5.496 1 98.69 139 LEU B N 1
ATOM 2775 C CA . LEU B 1 139 ? 13.383 -1.521 -4.508 1 98.69 139 LEU B CA 1
ATOM 2776 C C . LEU B 1 139 ? 13.328 -3 -4.141 1 98.69 139 LEU B C 1
ATOM 2778 O O . LEU B 1 139 ? 12.25 -3.533 -3.854 1 98.69 139 LEU B O 1
ATOM 2782 N N . ILE B 1 140 ? 14.414 -3.656 -4.188 1 98.31 140 ILE B N 1
ATOM 2783 C CA . ILE B 1 140 ? 14.461 -5.078 -3.869 1 98.31 140 ILE B CA 1
ATOM 2784 C C . ILE B 1 140 ? 15.195 -5.285 -2.545 1 98.31 140 ILE B C 1
ATOM 2786 O O . ILE B 1 140 ? 16.219 -4.641 -2.283 1 98.31 140 ILE B O 1
ATOM 2790 N N . TYR B 1 141 ? 14.68 -6.074 -1.732 1 98.75 141 TYR B N 1
ATOM 2791 C CA . TYR B 1 141 ? 15.297 -6.598 -0.518 1 98.75 141 TYR B CA 1
ATOM 2792 C C . TYR B 1 141 ? 15.672 -8.062 -0.683 1 98.75 141 TYR B C 1
ATOM 2794 O O . TYR B 1 141 ? 14.82 -8.898 -1.014 1 98.75 141 TYR B O 1
ATOM 2802 N N . GLN B 1 142 ? 16.938 -8.383 -0.417 1 97.94 142 GLN B N 1
ATOM 2803 C CA . GLN B 1 142 ? 17.406 -9.742 -0.649 1 97.94 142 GLN B CA 1
ATOM 2804 C C . GLN B 1 142 ? 18.031 -10.328 0.616 1 97.94 142 GLN B C 1
ATOM 2806 O O . GLN B 1 142 ? 18.688 -9.617 1.382 1 97.94 142 GLN B O 1
ATOM 2811 N N . ALA B 1 143 ? 17.812 -11.562 0.75 1 97.12 143 ALA B N 1
ATOM 2812 C CA . ALA B 1 143 ? 18.453 -12.344 1.806 1 97.12 143 ALA B CA 1
ATOM 2813 C C . ALA B 1 143 ? 18.812 -13.734 1.312 1 97.12 143 ALA B C 1
ATOM 2815 O O . ALA B 1 143 ? 18.109 -14.32 0.494 1 97.12 143 ALA B O 1
ATOM 2816 N N . ARG B 1 144 ? 19.953 -14.18 1.788 1 95.38 144 ARG B N 1
ATOM 2817 C CA . ARG B 1 144 ? 20.391 -15.516 1.42 1 95.38 144 ARG B CA 1
ATOM 2818 C C . ARG B 1 144 ? 20.656 -16.375 2.658 1 95.38 144 ARG B C 1
ATOM 2820 O O . ARG B 1 144 ? 21.328 -15.922 3.594 1 95.38 144 ARG B O 1
ATOM 2827 N N . VAL B 1 145 ? 20.094 -17.453 2.676 1 93.94 145 VAL B N 1
ATOM 2828 C CA . VAL B 1 145 ? 20.375 -18.469 3.695 1 93.94 145 VAL B CA 1
ATOM 2829 C C . VAL B 1 145 ? 20.688 -19.797 3.029 1 93.94 145 VAL B C 1
ATOM 2831 O O . VAL B 1 145 ? 19.812 -20.438 2.441 1 93.94 145 VAL B O 1
ATOM 2834 N N . ALA B 1 146 ? 21.969 -20.172 3.107 1 91.62 146 ALA B N 1
ATOM 2835 C CA . ALA B 1 146 ? 22.438 -21.391 2.455 1 91.62 146 ALA B CA 1
ATOM 2836 C C . ALA B 1 146 ? 22.219 -21.328 0.946 1 91.62 146 ALA B C 1
ATOM 2838 O O . ALA B 1 146 ? 22.672 -20.391 0.288 1 91.62 146 ALA B O 1
ATOM 2839 N N . ALA B 1 147 ? 21.391 -22.219 0.394 1 92.75 147 ALA B N 1
ATOM 2840 C CA . ALA B 1 147 ? 21.234 -22.297 -1.056 1 92.75 147 ALA B CA 1
ATOM 2841 C C . ALA B 1 147 ? 20.016 -21.516 -1.514 1 92.75 147 ALA B C 1
ATOM 2843 O O . ALA B 1 147 ? 19.734 -21.422 -2.713 1 92.75 147 ALA B O 1
ATOM 2844 N N . ILE B 1 148 ? 19.359 -20.938 -0.537 1 96.25 148 ILE B N 1
ATOM 2845 C CA . ILE B 1 148 ? 18.109 -20.25 -0.859 1 96.25 148 ILE B CA 1
ATOM 2846 C C . ILE B 1 148 ? 18.328 -18.75 -0.867 1 96.25 148 ILE B C 1
ATOM 2848 O O . ILE B 1 148 ? 18.906 -18.188 0.07 1 96.25 148 ILE B O 1
ATOM 2852 N N . ARG B 1 149 ? 17.953 -18.125 -1.919 1 97.5 149 ARG B N 1
ATOM 2853 C CA . ARG B 1 149 ? 17.922 -16.656 -2.02 1 97.5 149 ARG B CA 1
ATOM 2854 C C . ARG B 1 149 ? 16.5 -16.141 -2.088 1 97.5 149 ARG B C 1
ATOM 2856 O O . ARG B 1 149 ? 15.695 -16.609 -2.898 1 97.5 149 ARG B O 1
ATOM 2863 N N . VAL B 1 150 ? 16.156 -15.242 -1.168 1 98.31 150 VAL B N 1
ATOM 2864 C CA . VAL B 1 150 ? 14.828 -14.641 -1.133 1 98.31 150 VAL B CA 1
ATOM 2865 C C . VAL B 1 150 ? 14.891 -13.219 -1.692 1 98.31 150 VAL B C 1
ATOM 2867 O O . VAL B 1 150 ? 15.766 -12.438 -1.311 1 98.31 150 VAL B O 1
ATOM 2870 N N . ILE B 1 151 ? 14.031 -12.883 -2.617 1 98.5 151 ILE B N 1
ATOM 2871 C CA . ILE B 1 151 ? 13.938 -11.539 -3.178 1 98.5 151 ILE B CA 1
ATOM 2872 C C . ILE B 1 151 ? 12.531 -10.984 -2.943 1 98.5 151 ILE B C 1
ATOM 2874 O O . ILE B 1 151 ? 11.539 -11.57 -3.379 1 98.5 151 ILE B O 1
ATOM 2878 N N . VAL B 1 152 ? 12.453 -9.938 -2.262 1 98.75 152 VAL B N 1
ATOM 2879 C CA . VAL B 1 152 ? 11.211 -9.219 -2.025 1 98.75 152 VAL B CA 1
ATOM 2880 C C . VAL B 1 152 ? 11.227 -7.895 -2.791 1 98.75 152 VAL B C 1
ATOM 2882 O O . VAL B 1 152 ? 12.188 -7.129 -2.703 1 98.75 152 VAL B O 1
ATOM 2885 N N . THR B 1 153 ? 10.172 -7.625 -3.57 1 98.5 153 THR B N 1
ATOM 2886 C CA . THR B 1 153 ? 10.141 -6.395 -4.359 1 98.5 153 THR B CA 1
ATOM 2887 C C . THR B 1 153 ? 9.117 -5.414 -3.783 1 98.5 153 THR B C 1
ATOM 2889 O O . THR B 1 153 ? 8.055 -5.82 -3.318 1 98.5 153 THR B O 1
ATOM 2892 N N . ILE B 1 154 ? 9.484 -4.125 -3.781 1 98.62 154 ILE B N 1
ATOM 2893 C CA . ILE B 1 154 ? 8.68 -3.02 -3.279 1 98.62 154 ILE B CA 1
ATOM 2894 C C . ILE B 1 154 ? 8.453 -1.998 -4.391 1 98.62 154 ILE B C 1
ATOM 2896 O O . ILE B 1 154 ? 9.406 -1.517 -5.004 1 98.62 154 ILE B O 1
ATOM 2900 N N . SER B 1 155 ? 7.227 -1.621 -4.633 1 97.44 155 SER B N 1
ATOM 2901 C CA . SER B 1 155 ? 6.891 -0.719 -5.727 1 97.44 155 SER B CA 1
ATOM 2902 C C . SER B 1 155 ? 7.406 0.692 -5.461 1 97.44 155 SER B C 1
ATOM 2904 O O . SER B 1 155 ? 7.445 1.136 -4.312 1 97.44 155 SER B O 1
ATOM 2906 N N . ASP B 1 156 ? 7.672 1.377 -6.465 1 97.12 156 ASP B N 1
ATOM 2907 C CA . ASP B 1 156 ? 8.227 2.725 -6.398 1 97.12 156 ASP B CA 1
ATOM 2908 C C . ASP B 1 156 ? 7.262 3.684 -5.711 1 97.12 156 ASP B C 1
ATOM 2910 O O . ASP B 1 156 ? 7.688 4.605 -5.012 1 97.12 156 ASP B O 1
ATOM 2914 N N . ILE B 1 157 ? 5.961 3.445 -5.898 1 94.5 157 ILE B N 1
ATOM 2915 C CA . ILE B 1 157 ? 4.953 4.371 -5.395 1 94.5 157 ILE B CA 1
ATOM 2916 C C . ILE B 1 157 ? 5.055 4.461 -3.873 1 94.5 157 ILE B C 1
ATOM 2918 O O . ILE B 1 157 ? 4.855 5.531 -3.293 1 94.5 157 ILE B O 1
ATOM 2922 N N . HIS B 1 158 ? 5.383 3.379 -3.209 1 96.19 158 HIS B N 1
ATOM 2923 C CA . HIS B 1 158 ? 5.512 3.377 -1.757 1 96.19 158 HIS B CA 1
ATOM 2924 C C . HIS B 1 158 ? 6.746 4.156 -1.312 1 96.19 158 HIS B C 1
ATOM 2926 O O . HIS B 1 158 ? 6.723 4.824 -0.277 1 96.19 158 HIS B O 1
ATOM 2932 N N . LEU B 1 159 ? 7.828 4.086 -2.109 1 96.69 159 LEU B N 1
ATOM 2933 C CA . LEU B 1 159 ? 9.055 4.824 -1.819 1 96.69 159 LEU B CA 1
ATOM 2934 C C . LEU B 1 159 ? 8.836 6.324 -1.996 1 96.69 159 LEU B C 1
ATOM 2936 O O . LEU B 1 159 ? 9.242 7.121 -1.148 1 96.69 159 LEU B O 1
ATOM 2940 N N . ARG B 1 160 ? 8.156 6.602 -3.016 1 94.25 160 ARG B N 1
ATOM 2941 C CA . ARG B 1 160 ? 7.883 8 -3.312 1 94.25 160 ARG B CA 1
ATOM 2942 C C . ARG B 1 160 ? 6.965 8.617 -2.26 1 94.25 160 ARG B C 1
ATOM 2944 O O . ARG B 1 160 ? 7.164 9.758 -1.843 1 94.25 160 ARG B O 1
ATOM 2951 N N . ASP B 1 161 ? 6.027 7.836 -1.869 1 90.25 161 ASP B N 1
ATOM 2952 C CA . ASP B 1 161 ? 5.137 8.297 -0.808 1 90.25 161 ASP B CA 1
ATOM 2953 C C . ASP B 1 161 ? 5.906 8.523 0.493 1 90.25 161 ASP B C 1
ATOM 2955 O O . ASP B 1 161 ? 5.629 9.477 1.227 1 90.25 161 ASP B O 1
ATOM 2959 N N . ALA B 1 162 ? 6.758 7.68 0.779 1 93 162 ALA B N 1
ATOM 2960 C CA . ALA B 1 162 ? 7.57 7.812 1.987 1 93 162 ALA B CA 1
ATOM 2961 C C . ALA B 1 162 ? 8.453 9.055 1.921 1 93 162 ALA B C 1
ATOM 2963 O O . ALA B 1 162 ? 8.68 9.719 2.934 1 93 162 ALA B O 1
ATOM 2964 N N . LEU B 1 163 ? 8.93 9.359 0.707 1 91.88 163 LEU B N 1
ATOM 2965 C CA . LEU B 1 163 ? 9.812 10.5 0.507 1 91.88 163 LEU B CA 1
ATOM 2966 C C . LEU B 1 163 ? 9.023 11.805 0.547 1 91.88 163 LEU B C 1
ATOM 2968 O O . LEU B 1 163 ? 9.516 12.812 1.059 1 91.88 163 LEU B O 1
ATOM 2972 N N . TYR B 1 164 ? 7.703 11.633 0.013 1 84.12 164 TYR B N 1
ATOM 2973 C CA . TYR B 1 164 ? 6.977 12.883 -0.178 1 84.12 164 TYR B CA 1
ATOM 2974 C C . TYR B 1 164 ? 5.652 12.867 0.579 1 84.12 164 TYR B C 1
ATOM 2976 O O . TYR B 1 164 ? 4.652 13.422 0.11 1 84.12 164 TYR B O 1
ATOM 2984 N N . SER B 1 165 ? 5.457 11.969 1.586 1 66.19 165 SER B N 1
ATOM 2985 C CA . SER B 1 165 ? 4.211 11.828 2.336 1 66.19 165 SER B CA 1
ATOM 2986 C C . SER B 1 165 ? 3.676 13.188 2.768 1 66.19 165 SER B C 1
ATOM 2988 O O . SER B 1 165 ? 2.463 13.414 2.764 1 66.19 165 SER B O 1
ATOM 2990 N N . ASP B 1 166 ? 4.539 14.117 3.391 1 56.78 166 ASP B N 1
ATOM 2991 C CA . ASP B 1 166 ? 4.047 15.367 3.955 1 56.78 166 ASP B CA 1
ATOM 2992 C C . ASP B 1 166 ? 4.309 16.531 3.01 1 56.78 166 ASP B C 1
ATOM 2994 O O . ASP B 1 166 ? 5.02 16.391 2.014 1 56.78 166 ASP B O 1
ATOM 2998 N N . THR B 1 167 ? 3.67 17.641 3.172 1 52 167 THR B N 1
ATOM 2999 C CA . THR B 1 167 ? 3.699 18.875 2.391 1 52 167 THR B CA 1
ATOM 3000 C C . THR B 1 167 ? 5.039 19.031 1.68 1 52 167 THR B C 1
ATOM 3002 O O . THR B 1 167 ? 5.141 18.797 0.473 1 52 167 THR B O 1
ATOM 3005 N N . ASP B 1 168 ? 5.852 19.984 2.146 1 50.62 168 ASP B N 1
ATOM 3006 C CA . ASP B 1 168 ? 6.84 20.828 1.477 1 50.62 168 ASP B CA 1
ATOM 3007 C C . ASP B 1 168 ? 8.133 20.062 1.23 1 50.62 168 ASP B C 1
ATOM 3009 O O . ASP B 1 168 ? 9.203 20.656 1.113 1 50.62 168 ASP B O 1
ATOM 3013 N N . ASN B 1 169 ? 8.102 18.641 1.162 1 58.31 169 ASN B N 1
ATOM 3014 C CA . ASN B 1 169 ? 9.438 18.062 1.221 1 58.31 169 ASN B CA 1
ATOM 3015 C C . ASN B 1 169 ? 10.047 17.922 -0.168 1 58.31 169 ASN B C 1
ATOM 3017 O O . ASN B 1 169 ? 10.242 16.812 -0.665 1 58.31 169 ASN B O 1
ATOM 3021 N N . ASN B 1 170 ? 10.211 19.062 -0.805 1 66.56 170 ASN B N 1
ATOM 3022 C CA . ASN B 1 170 ? 10.75 19.078 -2.16 1 66.56 170 ASN B CA 1
ATOM 3023 C C . ASN B 1 170 ? 12.242 18.766 -2.172 1 66.56 170 ASN B C 1
ATOM 3025 O O . ASN B 1 170 ? 12.969 19.156 -1.263 1 66.56 170 ASN B O 1
ATOM 3029 N N . GLY B 1 171 ? 12.742 17.688 -2.783 1 82.69 171 GLY B N 1
ATOM 3030 C CA . GLY B 1 171 ? 14.133 17.5 -3.164 1 82.69 171 GLY B CA 1
ATOM 3031 C C . GLY B 1 171 ? 14.773 16.281 -2.525 1 82.69 171 GLY B C 1
ATOM 3032 O O . GLY B 1 171 ? 15.977 16.078 -2.645 1 82.69 171 GLY B O 1
ATOM 3033 N N . LEU B 1 172 ? 13.93 15.461 -1.819 1 90.19 172 LEU B N 1
ATOM 3034 C CA . LEU B 1 172 ? 14.5 14.258 -1.229 1 90.19 172 LEU B CA 1
ATOM 3035 C C . LEU B 1 172 ? 14.711 13.18 -2.289 1 90.19 172 LEU B C 1
ATOM 3037 O O . LEU B 1 172 ? 13.961 13.109 -3.266 1 90.19 172 LEU B O 1
ATOM 3041 N N . ALA B 1 173 ? 15.703 12.367 -2.053 1 93.38 173 ALA B N 1
ATOM 3042 C CA . ALA B 1 173 ? 15.945 11.211 -2.904 1 93.38 173 ALA B CA 1
ATOM 3043 C C . ALA B 1 173 ? 16.469 10.031 -2.09 1 93.38 173 ALA B C 1
ATOM 3045 O O . ALA B 1 173 ? 17.234 10.219 -1.141 1 93.38 173 ALA B O 1
ATOM 3046 N N . LEU B 1 174 ? 16.031 8.906 -2.453 1 96.25 174 LEU B N 1
ATOM 3047 C CA . LEU B 1 174 ? 16.531 7.672 -1.866 1 96.25 174 LEU B CA 1
ATOM 3048 C C . LEU B 1 174 ? 17.734 7.141 -2.652 1 96.25 174 LEU B C 1
ATOM 3050 O O . LEU B 1 174 ? 17.656 6.965 -3.869 1 96.25 174 LEU B O 1
ATOM 3054 N N . TRP B 1 175 ? 18.719 6.852 -1.884 1 95.88 175 TRP B N 1
ATOM 3055 C CA . TRP B 1 175 ? 19.953 6.332 -2.473 1 95.88 175 TRP B CA 1
ATOM 3056 C C . TRP B 1 175 ? 20.25 4.926 -1.966 1 95.88 175 TRP B C 1
ATOM 3058 O O . TRP B 1 175 ? 20.297 4.691 -0.756 1 95.88 175 TRP B O 1
ATOM 3068 N N . VAL B 1 176 ? 20.453 4.09 -2.93 1 97.19 176 VAL B N 1
ATOM 3069 C CA . VAL B 1 176 ? 20.859 2.719 -2.645 1 97.19 176 VAL B CA 1
ATOM 3070 C C . VAL B 1 176 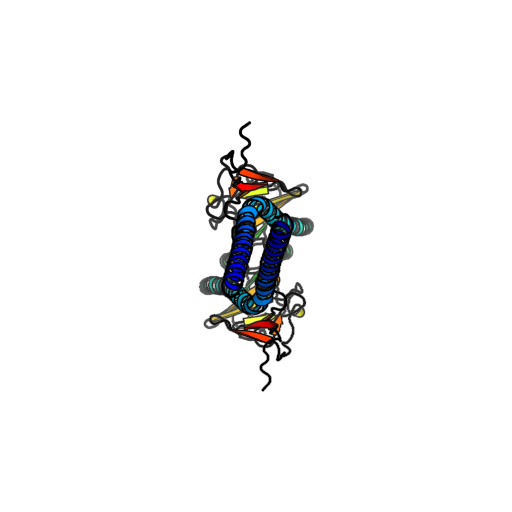? 22.016 2.322 -3.557 1 97.19 176 VAL B C 1
ATOM 3072 O O . VAL B 1 176 ? 21.875 2.314 -4.781 1 97.19 176 VAL B O 1
ATOM 3075 N N . GLN B 1 177 ? 23.109 1.996 -2.91 1 93.88 177 GLN B N 1
ATOM 3076 C CA . GLN B 1 177 ? 24.328 1.738 -3.676 1 93.88 177 GLN B CA 1
ATOM 3077 C C . GLN B 1 177 ? 24.656 2.908 -4.598 1 93.88 177 GLN B C 1
ATOM 3079 O O . GLN B 1 177 ? 24.844 4.035 -4.137 1 93.88 177 GLN B O 1
ATOM 3084 N N . ASN B 1 178 ? 24.578 2.771 -5.945 1 92.12 178 ASN B N 1
ATOM 3085 C CA . ASN B 1 178 ? 24.938 3.844 -6.867 1 92.12 178 ASN B CA 1
ATOM 3086 C C . ASN B 1 178 ? 23.734 4.309 -7.68 1 92.12 178 ASN B C 1
ATOM 3088 O O . ASN B 1 178 ? 23.891 4.906 -8.742 1 92.12 178 ASN B O 1
ATOM 3092 N N . GLN B 1 179 ? 22.625 3.99 -7.117 1 96.25 179 GLN B N 1
ATOM 3093 C CA . GLN B 1 179 ? 21.391 4.371 -7.801 1 96.25 179 GLN B CA 1
ATOM 3094 C C . GLN B 1 179 ? 20.516 5.227 -6.902 1 96.25 179 GLN B C 1
ATOM 3096 O O . GLN B 1 179 ? 20.609 5.168 -5.676 1 96.25 179 GLN B O 1
ATOM 3101 N N . MET B 1 180 ? 19.656 6.02 -7.523 1 95.94 180 MET B N 1
ATOM 3102 C CA . MET B 1 180 ? 18.766 6.859 -6.727 1 95.94 180 MET B CA 1
ATOM 3103 C C . MET B 1 180 ? 17.375 6.938 -7.359 1 95.94 180 MET B C 1
ATOM 3105 O O . MET B 1 180 ? 17.219 6.719 -8.562 1 95.94 180 MET B O 1
ATOM 3109 N N . ILE B 1 181 ? 16.391 7.188 -6.559 1 95.94 181 ILE B N 1
ATOM 3110 C CA . ILE B 1 181 ? 15.023 7.484 -6.996 1 95.94 181 ILE B CA 1
ATOM 3111 C C . ILE B 1 181 ? 14.484 8.688 -6.223 1 95.94 181 ILE B C 1
ATOM 3113 O O . ILE B 1 181 ? 14.727 8.812 -5.02 1 95.94 181 ILE B O 1
ATOM 3117 N N . ALA B 1 182 ? 13.883 9.578 -6.926 1 92.62 182 ALA B N 1
ATOM 3118 C CA . ALA B 1 182 ? 13.281 10.773 -6.34 1 92.62 182 ALA B CA 1
ATOM 3119 C C . ALA B 1 182 ? 11.773 10.789 -6.543 1 92.62 182 ALA B C 1
ATOM 3121 O O . ALA B 1 182 ? 11.164 9.734 -6.762 1 92.62 182 ALA B O 1
ATOM 3122 N N . ARG B 1 183 ? 11.227 11.914 -6.328 1 89.12 183 ARG B N 1
ATOM 3123 C CA . ARG B 1 183 ? 9.773 12.039 -6.387 1 89.12 183 ARG B CA 1
ATOM 3124 C C . ARG B 1 183 ? 9.242 11.617 -7.754 1 89.12 183 ARG B C 1
ATOM 3126 O O . ARG B 1 183 ? 8.195 10.977 -7.848 1 89.12 183 ARG B O 1
ATOM 3133 N N . TYR B 1 184 ? 10.016 12.008 -8.727 1 89.06 184 TYR B N 1
ATOM 3134 C CA . TYR B 1 184 ? 9.609 11.719 -10.094 1 89.06 184 TYR B CA 1
ATOM 3135 C C . TYR B 1 184 ? 10.75 11.086 -10.883 1 89.06 184 TYR B C 1
ATOM 3137 O O . TYR B 1 184 ? 11.906 11.133 -10.461 1 89.06 184 TYR B O 1
ATOM 3145 N N . GLY B 1 185 ? 10.383 10.43 -11.898 1 90.94 185 GLY B N 1
ATOM 3146 C CA . GLY B 1 185 ? 11.391 9.875 -12.789 1 90.94 185 GLY B CA 1
ATOM 3147 C C . GLY B 1 185 ? 11.773 8.445 -12.438 1 90.94 185 GLY B C 1
ATOM 3148 O O . GLY B 1 185 ? 11.312 7.91 -11.422 1 90.94 185 GLY B O 1
ATOM 3149 N N . ASP B 1 186 ? 12.648 7.93 -13.234 1 96.19 186 ASP B N 1
ATOM 3150 C CA . ASP B 1 186 ? 13.125 6.559 -13.07 1 96.19 186 ASP B CA 1
ATOM 3151 C C . ASP B 1 186 ? 14.383 6.512 -12.203 1 96.19 186 ASP B C 1
ATOM 3153 O O . ASP B 1 186 ? 14.883 7.551 -11.773 1 96.19 186 ASP B O 1
ATOM 3157 N N . VAL B 1 187 ? 14.742 5.312 -11.844 1 97.38 187 VAL B N 1
ATOM 3158 C CA . VAL B 1 187 ? 16 5.082 -11.148 1 97.38 187 VAL B CA 1
ATOM 3159 C C . VAL B 1 187 ? 17.172 5.547 -12.023 1 97.38 187 VAL B C 1
ATOM 3161 O O . VAL B 1 187 ? 17.203 5.262 -13.227 1 97.38 187 VAL B O 1
ATOM 3164 N N . LYS B 1 188 ? 18.031 6.285 -11.461 1 94.56 188 LYS B N 1
ATOM 3165 C CA . LYS B 1 188 ? 19.188 6.805 -12.188 1 94.56 188 LYS B CA 1
ATOM 3166 C C . LYS B 1 188 ? 20.438 6.781 -11.312 1 94.56 188 LYS B C 1
ATOM 3168 O O . LYS B 1 188 ? 20.344 6.734 -10.086 1 94.56 188 LYS B O 1
ATOM 3173 N N . PRO B 1 189 ? 21.5 6.836 -11.992 1 91.25 189 PRO B N 1
ATOM 3174 C CA . PRO B 1 189 ? 22.734 6.898 -11.211 1 91.25 189 PRO B CA 1
ATOM 3175 C C . PRO B 1 189 ? 22.875 8.219 -10.453 1 91.25 189 PRO B C 1
ATOM 3177 O O . PRO B 1 189 ? 22.422 9.258 -10.93 1 91.25 189 PRO B O 1
ATOM 3180 N N . LEU B 1 190 ? 23.266 8.086 -9.211 1 73.94 190 LEU B N 1
ATOM 3181 C CA . LEU B 1 190 ? 23.469 9.258 -8.375 1 73.94 190 LEU B CA 1
ATOM 3182 C C . LEU B 1 190 ? 24.594 10.133 -8.922 1 73.94 190 LEU B C 1
ATOM 3184 O O . LEU B 1 190 ? 25.703 9.648 -9.156 1 73.94 190 LEU B O 1
ATOM 3188 N N . ALA B 1 191 ? 24.25 11.414 -9.297 1 68.56 191 ALA B N 1
ATOM 3189 C CA . ALA B 1 191 ? 25.312 12.383 -9.539 1 68.56 191 ALA B CA 1
ATOM 3190 C C . ALA B 1 191 ? 25.672 13.141 -8.266 1 68.56 191 ALA B C 1
ATOM 3192 O O . ALA B 1 191 ? 24.781 13.633 -7.562 1 68.56 191 ALA B O 1
ATOM 3193 N N . ALA B 1 192 ? 26.75 12.734 -7.668 1 62.09 192 ALA B N 1
ATOM 3194 C CA . ALA B 1 192 ? 27.203 13.438 -6.473 1 62.09 192 ALA B CA 1
ATOM 3195 C C . ALA B 1 192 ? 27.047 14.945 -6.633 1 62.09 192 ALA B C 1
ATOM 3197 O O . ALA B 1 192 ? 27.406 15.508 -7.672 1 62.09 192 ALA B O 1
ATOM 3198 N N . ASP B 1 193 ? 26 15.453 -5.957 1 66.19 193 ASP B N 1
ATOM 3199 C CA . ASP B 1 193 ? 25.938 16.906 -5.863 1 66.19 193 ASP B CA 1
ATOM 3200 C C . ASP B 1 193 ? 26.453 17.391 -4.512 1 66.19 193 ASP B C 1
ATOM 3202 O O . ASP B 1 193 ? 25.922 17.016 -3.467 1 66.19 193 ASP B O 1
ATOM 3206 N N . PRO B 1 194 ? 27.562 18.188 -4.559 1 64.06 194 PRO B N 1
ATOM 3207 C CA . PRO B 1 194 ? 28.156 18.703 -3.32 1 64.06 194 PRO B CA 1
ATOM 3208 C C . PRO B 1 194 ? 27.172 19.484 -2.465 1 64.06 194 PRO B C 1
ATOM 3210 O O . PRO B 1 194 ? 27.391 19.656 -1.265 1 64.06 194 PRO B O 1
ATOM 3213 N N . HIS B 1 195 ? 26.125 19.812 -2.967 1 68.62 195 HIS B N 1
ATOM 3214 C CA . HIS B 1 195 ? 25.203 20.688 -2.242 1 68.62 195 HIS B CA 1
ATOM 3215 C C . HIS B 1 195 ? 24.016 19.891 -1.681 1 68.62 195 HIS B C 1
ATOM 3217 O O . HIS B 1 195 ? 22.953 20.453 -1.437 1 68.62 195 HIS B O 1
ATOM 3223 N N . GLN B 1 196 ? 24.344 18.609 -1.468 1 82.75 196 GLN B N 1
ATOM 3224 C CA . GLN B 1 196 ? 23.25 17.797 -0.914 1 82.75 196 GLN B CA 1
ATOM 3225 C C . GLN B 1 196 ? 23.641 17.219 0.441 1 82.75 196 GLN B C 1
ATOM 3227 O O . GLN B 1 196 ? 24.781 16.812 0.644 1 82.75 196 GLN B O 1
ATOM 3232 N N . GLY B 1 197 ? 22.781 17.5 1.39 1 86.44 197 GLY B N 1
ATOM 3233 C CA . GLY B 1 197 ? 22.922 16.781 2.643 1 86.44 197 GLY B CA 1
ATOM 3234 C C . GLY B 1 197 ? 22.484 15.328 2.543 1 86.44 197 GLY B C 1
ATOM 3235 O O . GLY B 1 197 ? 21.75 14.961 1.621 1 86.44 197 GLY B O 1
ATOM 3236 N N . VAL B 1 198 ? 23.031 14.516 3.453 1 90.06 198 VAL B N 1
ATOM 3237 C CA . VAL B 1 198 ? 22.766 13.078 3.404 1 90.06 198 VAL B CA 1
ATOM 3238 C C . VAL B 1 198 ? 22.391 12.578 4.797 1 90.06 198 VAL B C 1
ATOM 3240 O O . VAL B 1 198 ? 23.031 12.93 5.785 1 90.06 198 VAL B O 1
ATOM 3243 N N . PHE B 1 199 ? 21.344 11.922 4.777 1 92.44 199 PHE B N 1
ATOM 3244 C CA . PHE B 1 199 ? 21 11.156 5.969 1 92.44 199 PHE B CA 1
ATOM 3245 C C . PHE B 1 199 ? 21.156 9.664 5.719 1 92.44 199 PHE B C 1
ATOM 3247 O O . PHE B 1 199 ? 20.578 9.125 4.773 1 92.44 199 PHE B O 1
ATOM 3254 N N . THR B 1 200 ? 21.922 9.039 6.617 1 94 200 THR B N 1
ATOM 3255 C CA . THR B 1 200 ? 22.172 7.605 6.473 1 94 200 THR B CA 1
ATOM 3256 C C . THR B 1 200 ? 21.328 6.809 7.457 1 94 200 THR B C 1
ATOM 3258 O O . THR B 1 200 ? 21.281 7.121 8.648 1 94 200 THR B O 1
ATOM 3261 N N . SER B 1 201 ? 20.625 5.805 6.914 1 94.62 201 SER B N 1
ATOM 3262 C CA . SER B 1 201 ? 19.812 4.945 7.773 1 94.62 201 SER B CA 1
ATOM 3263 C C . SER B 1 201 ? 20.703 4.059 8.648 1 94.62 201 SER B C 1
ATOM 3265 O O . SER B 1 201 ? 21.656 3.457 8.164 1 94.62 201 SER B O 1
ATOM 3267 N N . PRO B 1 202 ? 20.406 3.947 9.938 1 94.06 202 PRO B N 1
ATOM 3268 C CA . PRO B 1 202 ? 21.203 3.064 10.797 1 94.06 202 PRO B CA 1
ATOM 3269 C C . PRO B 1 202 ? 20.844 1.592 10.625 1 94.06 202 PRO B C 1
ATOM 3271 O O . PRO B 1 202 ? 21.672 0.714 10.891 1 94.06 202 PRO B O 1
ATOM 3274 N N . ALA B 1 203 ? 19.672 1.236 10.172 1 95.5 203 ALA B N 1
ATOM 3275 C CA . ALA B 1 203 ? 19.156 -0.128 10.188 1 95.5 203 ALA B CA 1
ATOM 3276 C C . ALA B 1 203 ? 19.422 -0.837 8.867 1 95.5 203 ALA B C 1
ATOM 3278 O O . ALA B 1 203 ? 19.594 -2.059 8.828 1 95.5 203 ALA B O 1
ATOM 3279 N N . TYR B 1 204 ? 19.375 -0.033 7.801 1 98.19 204 TYR B N 1
ATOM 3280 C CA . TYR B 1 204 ? 19.531 -0.607 6.469 1 98.19 204 TYR B CA 1
ATOM 3281 C C . TYR B 1 204 ? 20.5 0.203 5.625 1 98.19 204 TYR B C 1
ATOM 3283 O O . TYR B 1 204 ? 20.703 1.396 5.871 1 98.19 204 TYR B O 1
ATOM 3291 N N . PRO B 1 205 ? 21.109 -0.398 4.617 1 97.5 205 PRO B N 1
ATOM 3292 C CA . PRO B 1 205 ? 22.141 0.28 3.822 1 97.5 205 PRO B CA 1
ATOM 3293 C C . PRO B 1 205 ? 21.547 1.168 2.73 1 97.5 205 PRO B C 1
ATOM 3295 O O . PRO B 1 205 ? 21.703 0.872 1.541 1 97.5 205 PRO B O 1
ATOM 3298 N N . PHE B 1 206 ? 20.953 2.242 3.137 1 97.81 206 PHE B N 1
ATOM 3299 C CA . PHE B 1 206 ? 20.484 3.266 2.217 1 97.81 206 PHE B CA 1
ATOM 3300 C C . PHE B 1 206 ? 20.688 4.656 2.803 1 97.81 206 PHE B C 1
ATOM 3302 O O . PHE B 1 206 ? 21.016 4.797 3.979 1 97.81 206 PHE B O 1
ATOM 3309 N N . ARG B 1 207 ? 20.531 5.699 1.975 1 95.81 207 ARG B N 1
ATOM 3310 C CA . ARG B 1 207 ? 20.688 7.094 2.375 1 95.81 207 ARG B CA 1
ATOM 3311 C C . ARG B 1 207 ? 19.594 7.961 1.765 1 95.81 207 ARG B C 1
ATOM 3313 O O . ARG B 1 207 ? 19.016 7.609 0.733 1 95.81 207 ARG B O 1
ATOM 3320 N N . ILE B 1 208 ? 19.281 8.969 2.438 1 94.5 208 ILE B N 1
ATOM 3321 C CA . ILE B 1 208 ? 18.375 9.977 1.913 1 94.5 208 ILE B CA 1
ATOM 3322 C C . ILE B 1 208 ? 19.125 11.289 1.687 1 94.5 208 ILE B C 1
ATOM 3324 O O . ILE B 1 208 ? 19.781 11.797 2.594 1 94.5 208 ILE B O 1
ATOM 3328 N N . THR B 1 209 ? 19.062 11.75 0.463 1 91.88 209 THR B N 1
ATOM 3329 C CA . THR B 1 209 ? 19.672 13.039 0.167 1 91.88 209 THR B CA 1
ATOM 3330 C C . THR B 1 209 ? 18.625 14.156 0.201 1 91.88 209 THR B C 1
ATOM 3332 O O . THR B 1 209 ? 17.469 13.922 -0.112 1 91.88 209 THR B O 1
ATOM 3335 N N . TYR B 1 210 ? 19.016 15.258 0.653 1 88.81 210 TYR B N 1
ATOM 3336 C CA . TYR B 1 210 ? 18.141 16.422 0.714 1 88.81 210 TYR B CA 1
ATOM 3337 C C . TYR B 1 210 ? 18.875 17.688 0.306 1 88.81 210 TYR B C 1
ATOM 3339 O O . TYR B 1 210 ? 20.109 17.75 0.406 1 88.81 210 TYR B O 1
ATOM 3347 N N . PRO B 1 211 ? 18.125 18.641 -0.281 1 80.62 211 PRO B N 1
ATOM 3348 C CA . PRO B 1 211 ? 18.812 19.875 -0.697 1 80.62 211 PRO B CA 1
ATOM 3349 C C . PRO B 1 211 ? 19.375 20.656 0.482 1 80.62 211 PRO B C 1
ATOM 3351 O O . PRO B 1 211 ? 18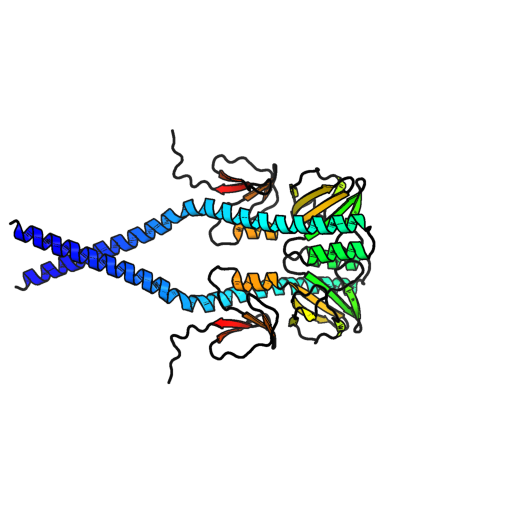.766 20.703 1.553 1 80.62 211 PRO B O 1
ATOM 3354 N N . ASP B 1 212 ? 20.656 20.891 0.42 1 71.31 212 ASP B N 1
ATOM 3355 C CA . ASP B 1 212 ? 21.312 21.703 1.442 1 71.31 212 ASP B CA 1
ATOM 3356 C C . ASP B 1 212 ? 20.812 23.141 1.407 1 71.31 212 ASP B C 1
ATOM 3358 O O . ASP B 1 212 ? 20.5 23.672 0.338 1 71.31 212 ASP B O 1
ATOM 3362 N N . SER B 1 213 ? 20.219 23.562 2.32 1 59.56 213 SER B N 1
ATOM 3363 C CA . SER B 1 213 ? 19.906 24.984 2.367 1 59.56 213 SER B CA 1
ATOM 3364 C C . SER B 1 213 ? 21.172 25.828 2.199 1 59.56 213 SER B C 1
ATOM 3366 O O . SER B 1 213 ? 22.203 25.531 2.791 1 59.56 213 SER B O 1
ATOM 3368 N N . LEU B 1 214 ? 21.641 26.219 0.994 1 50.69 214 LEU B N 1
ATOM 3369 C CA . LEU B 1 214 ? 22.766 27.109 0.752 1 50.69 214 LEU B CA 1
ATOM 3370 C C . LEU B 1 214 ? 22.953 28.094 1.913 1 50.69 214 LEU B C 1
ATOM 3372 O O . LEU B 1 214 ? 23.875 28.906 1.901 1 50.69 214 LEU B O 1
ATOM 3376 N N . PHE B 1 215 ? 22.109 28.406 2.703 1 47.16 215 PHE B N 1
ATOM 3377 C CA . PHE B 1 215 ? 22.578 29.609 3.379 1 47.16 215 PHE B CA 1
ATOM 3378 C C . PHE B 1 215 ? 23.906 29.359 4.066 1 47.16 215 PHE B C 1
ATOM 3380 O O . PHE B 1 215 ? 24.75 30.266 4.145 1 47.16 215 PHE B O 1
ATOM 3387 N N . PHE B 1 216 ? 24.141 28.359 5.047 1 41 216 PHE B N 1
ATOM 3388 C CA . PHE B 1 216 ? 25.359 28.5 5.855 1 41 216 PHE B CA 1
ATOM 3389 C C . PHE B 1 216 ? 26.531 27.766 5.211 1 41 216 PHE B C 1
ATOM 3391 O O . PHE B 1 216 ? 26.797 26.609 5.535 1 41 216 PHE B O 1
ATOM 3398 N N . SER B 1 217 ? 26.672 27.75 3.92 1 39.38 217 SER B N 1
ATOM 3399 C CA . SER B 1 217 ? 28.047 27.375 3.605 1 39.38 217 SER B CA 1
ATOM 3400 C C . SER B 1 217 ? 29.047 28.25 4.352 1 39.38 217 SER B C 1
ATOM 3402 O O . SER B 1 217 ? 29.062 29.469 4.18 1 39.38 217 SER B O 1
ATOM 3404 N N . PRO B 1 218 ? 29.547 27.938 5.633 1 36.84 218 PRO B N 1
ATOM 3405 C CA . PRO B 1 218 ? 30.75 28.656 6.039 1 36.84 218 PRO B CA 1
ATOM 3406 C C . PRO B 1 218 ? 31.828 28.688 4.953 1 36.84 218 PRO B C 1
ATOM 3408 O O . PRO B 1 218 ? 32.188 27.625 4.418 1 36.84 218 PRO B O 1
ATOM 3411 N N . ALA B 1 219 ? 31.781 29.547 3.971 1 32.53 219 ALA B N 1
ATOM 3412 C CA . ALA B 1 219 ? 33.094 29.75 3.387 1 32.53 219 ALA B CA 1
ATOM 3413 C C . ALA B 1 219 ? 34.156 29.938 4.473 1 32.53 219 ALA B C 1
ATOM 3415 O O . ALA B 1 219 ? 34.094 30.875 5.273 1 32.53 219 ALA B O 1
ATOM 3416 N N . ALA B 1 220 ? 34.719 28.812 5.086 1 27.39 220 ALA B N 1
ATOM 3417 C CA . ALA B 1 220 ? 36.156 29.031 5.371 1 27.39 220 ALA B CA 1
ATOM 3418 C C . ALA B 1 220 ? 36.938 29.312 4.09 1 27.39 220 ALA B C 1
ATOM 3420 O O . ALA B 1 220 ? 36.594 28.797 3.021 1 27.39 220 ALA B O 1
#

Organism: Klebsiella pneumoniae subsp. ozaenae (NCBI:txid574)

pLDDT: mean 85.78, std 16.41, range [27.39, 98.75]

InterPro domains:
  IPR024744 Putative cyclic diguanylate phosphodiesterase, CSS motif-containing domain [PF12792] (39-208)

Nearest PDB structures (foldseek):
  4jgp-assembly1_B  TM=6.478E-01  e=5.940E-04  Bacillus subtilis subsp. subtilis str. 168
  4jgr-assembly1_A  TM=6.467E-01  e=7.487E-04  Bacillus subtilis subsp. subtilis str. 168
  5wbf-assembly3_C  TM=5.293E-01  e=5.360E-03  Helicobacter pylori 26695
  6g1y-assembly1_A  TM=5.619E-01  e=8.253E-01  Agrobacterium fabrum str. C58
  9g8d-assembly1_B  TM=5.045E-01  e=5.831E-01  Agrobacterium fabrum str. C58

Sequence (440 aa):
MKEIKRRNAWIAFSLALVVFLAGVFVINWQLWHSDQATHVAAARQAAKKIAAILDEAREATATALNVSRSGCSGQGQFQLGTEAALQPHLRTILLIKDGQVWCSSLPGNRVLTLSPESLPDEPLLLLPARMMVNKRPVLIYQARVAAIRVIVTISDIHLRDALYSDTDNNGLALWVQNQMIARYGDVKPLAADPHQGVFTSPAYPFRITYPDSLFFSPAAMKEIKRRNAWIAFSLALVVFLAGVFVINWQLWHSDQATHVAAARQAAKKIAAILDEAREATATALNVSRSGCSGQGQFQLGTEAALQPHLRTILLIKDGQVWCSSLPGNRVLTLSPESLPDEPLLLLPARMMVNKRPVLIYQARVAAIRVIVTISDIHLRDALYSDTDNNGLALWVQNQMIARYGDVKPLAADPHQGVFTSPAYPFRITYPDSLFFSPAA

Secondary structure (DSSP, 8-state):
-HHHHHHHHHHHHHHHHHHHHHHHHHHHHHHHHTTHHHHHHHHHHHHHHHHHHHHHHHHHHHHHHHHHHH-SSHHHHHHHHHHHHHSTTEEEEEEEETTEEEEESSGGG--SBS-GGGS---SEEEE-GGGBTTS--EEEEEEEETTEEEEEEEEHHHHHHHHSSSTT-TT-EEEETTEEE-SSS--EE----TTEEEEE-SSSS-EEEEE--GGG----/-HHHHHHHHHHHHHHHHHHHHHHHHHHHHHHHHTTHHHHHHHHHHHHHHHHHHHHHHHHHHHHHHHHHHH-SSHHHHHHHHHHHHHSTTEEEEEEEETTEEEEESSGGG--SBS-GGGS---SEEEE-GGGBTTS--EEEEEEEETTEEEEEEEEHHHHHHHHHSSTT-TT-EEEETTEEE-SSS--EE----TTEEEEE-SSSS-EEEEE--GGG----

Solvent-accessible surface area (backbone atoms only — not comparable to full-atom values): 23214 Å² total; per-residue (Å²): 118,68,66,61,53,50,53,52,49,51,51,49,50,51,23,38,48,49,19,48,52,49,46,54,48,50,52,51,48,47,62,57,56,50,49,60,71,38,45,60,50,42,40,52,52,21,46,53,45,48,51,52,53,48,50,52,46,53,53,48,45,54,53,48,53,53,32,62,73,76,36,77,46,68,66,29,25,27,51,36,18,48,50,27,37,70,39,74,59,42,34,43,37,36,34,29,43,88,73,32,83,64,37,19,18,33,18,85,57,43,79,56,53,77,50,69,68,74,52,77,97,48,53,58,44,65,41,35,24,87,51,24,74,80,56,53,34,30,42,36,44,40,51,73,60,90,67,38,36,36,42,32,33,26,47,46,67,59,53,32,40,36,49,45,69,53,97,77,43,78,63,38,30,44,32,28,86,66,29,27,38,38,80,63,78,63,54,38,71,63,72,90,52,92,62,46,40,76,44,72,48,89,88,49,89,37,34,28,34,28,65,42,69,69,76,78,62,77,74,128,117,67,64,61,54,50,51,50,48,50,52,46,51,51,26,37,49,49,21,48,49,50,46,53,47,50,52,52,48,47,63,56,57,50,48,62,69,39,44,60,50,44,40,51,52,20,44,51,46,48,51,52,53,50,49,52,47,53,54,48,45,54,53,49,51,53,32,61,73,76,37,77,46,69,66,29,26,29,50,37,18,49,50,27,39,69,38,73,59,42,34,42,35,36,34,28,42,87,72,32,83,63,39,19,17,33,19,84,55,44,80,55,55,63,59,68,65,73,53,77,98,47,55,58,44,66,42,36,24,88,45,23,76,80,57,53,33,32,41,36,43,40,49,72,59,90,68,38,34,38,41,32,34,26,48,44,68,59,54,30,40,36,52,48,68,58,87,86,50,76,61,40,32,44,34,29,86,67,29,28,39,38,80,62,79,64,54,38,69,63,70,90,53,92,63,46,41,75,43,72,47,89,88,49,88,37,33,29,35,27,64,42,67,70,77,78,62,74,78,124

Foldseek 3Di:
DVVVVVVVVVVVVVVVVVVVVVVVVVVVVCVVVVQQVVQVVLFVQLLVLVVVLVVLVVVLVVLLVVLVVVAADPVSLCSQLVSQVPRPFWDKKFKDFPLHTRHIVDPPSDDFFQRPSPDDQDQWDWDWLVRTNNSFIWIWGWDDDPRIIMIITGGVVSSLCSSPVDPRNPFKWKFDDQWIDYNDDIIDGDDDDVQWDWDARPPDGMIMIGGRPPPPPPDD/DVVVVVVVVVVVVVVVVVVVVVVVVVVVVCVVVVPQVPQVVLFVQLLVLVVVLVVLVVVLVVLLVVLVVVAADPVSLCSQLVSQVPRPFWDKKFKDFPLHTRHIVDPPSDDFFQRPSPDDQDQWDWDWLVRTNNSFIWIWGWDDDVRIIMIITGGVVSSLCSSPVDPDNPFKWKFDDQWIDYNDDIIDGDDDDPQWDWDARPPDGMIMIGGHPPPPPPPD

Radius of gyration: 28.57 Å; Cα contacts (8 Å, |Δi|>4): 776; chains: 2; bounding box: 69×96×58 Å